Protein AF-0000000079260319 (afdb_homodimer)

Structure (mmCIF, N/CA/C/O backbone):
data_AF-0000000079260319-model_v1
#
loop_
_entity.id
_entity.type
_entity.pdbx_description
1 polymer 'Integrase catalytic domain-containing protein'
#
loop_
_atom_site.group_PDB
_atom_site.id
_atom_site.type_symbol
_atom_site.label_atom_id
_atom_site.label_alt_id
_atom_site.label_comp_id
_atom_site.label_asym_id
_atom_site.label_entity_id
_atom_site.label_seq_id
_atom_site.pdbx_PDB_ins_code
_atom_site.Cartn_x
_atom_site.Cartn_y
_atom_site.Cartn_z
_atom_site.occupancy
_atom_site.B_iso_or_equiv
_atom_site.auth_seq_id
_atom_site.auth_comp_id
_atom_site.auth_asym_id
_atom_site.auth_atom_id
_atom_site.pdbx_PDB_model_num
ATOM 1 N N . MET A 1 1 ? 18.234 -11.945 -30.406 1 36 1 MET A N 1
ATOM 2 C CA . MET A 1 1 ? 17.203 -11.078 -29.828 1 36 1 MET A CA 1
ATOM 3 C C . MET A 1 1 ? 15.961 -11.055 -30.703 1 36 1 MET A C 1
ATOM 5 O O . MET A 1 1 ? 16.047 -10.852 -31.922 1 36 1 MET A O 1
ATOM 9 N N . VAL A 1 2 ? 15.18 -11.945 -30.625 1 40.44 2 VAL A N 1
ATOM 10 C CA . VAL A 1 2 ? 14 -11.836 -31.469 1 40.44 2 VAL A CA 1
ATOM 11 C C . VAL A 1 2 ? 13.039 -10.797 -30.906 1 40.44 2 VAL A C 1
ATOM 13 O O . VAL A 1 2 ? 12.359 -11.055 -29.906 1 40.44 2 VAL A O 1
ATOM 16 N N . GLY A 1 3 ? 12.977 -9.5 -31.438 1 51.06 3 GLY A N 1
ATOM 17 C CA . GLY A 1 3 ? 12.305 -8.273 -31.031 1 51.06 3 GLY A CA 1
ATOM 18 C C . GLY A 1 3 ? 12.805 -7.734 -29.703 1 51.06 3 GLY A C 1
ATOM 19 O O . GLY A 1 3 ? 14.016 -7.711 -29.453 1 51.06 3 GLY A O 1
ATOM 20 N N . THR A 1 4 ? 11.93 -7.027 -28.75 1 67.5 4 THR A N 1
ATOM 21 C CA . THR A 1 4 ? 12.242 -6.453 -27.453 1 67.5 4 THR A CA 1
ATOM 22 C C . THR A 1 4 ? 12.305 -7.539 -26.391 1 67.5 4 THR A C 1
ATOM 24 O O . THR A 1 4 ? 12.656 -7.266 -25.234 1 67.5 4 THR A O 1
ATOM 27 N N . ARG A 1 5 ? 12.188 -8.914 -26.984 1 73.56 5 ARG A N 1
ATOM 28 C CA . ARG A 1 5 ? 12.18 -10.07 -26.094 1 73.56 5 ARG A CA 1
ATOM 29 C C . ARG A 1 5 ? 13.5 -10.828 -26.156 1 73.56 5 ARG A C 1
ATOM 31 O O . ARG A 1 5 ? 14.18 -10.797 -27.188 1 73.56 5 ARG A O 1
ATOM 38 N N . LEU A 1 6 ? 13.875 -11.438 -25.031 1 78.19 6 LEU A N 1
ATOM 39 C CA . LEU A 1 6 ? 15.078 -12.258 -24.953 1 78.19 6 LEU A CA 1
ATOM 40 C C . LEU A 1 6 ? 14.812 -13.664 -25.484 1 78.19 6 LEU A C 1
ATOM 42 O O . LEU A 1 6 ? 13.852 -14.32 -25.078 1 78.19 6 LEU A O 1
ATOM 46 N N . TYR A 1 7 ? 15.578 -14.047 -26.453 1 81.62 7 TYR A N 1
ATOM 47 C CA . TYR A 1 7 ? 15.477 -15.406 -26.984 1 81.62 7 TYR A CA 1
ATOM 48 C C . TYR A 1 7 ? 16.141 -16.406 -26.031 1 81.62 7 TYR A C 1
ATOM 50 O O . TYR A 1 7 ? 17.312 -16.25 -25.672 1 81.62 7 TYR A O 1
ATOM 58 N N . VAL A 1 8 ? 15.367 -17.375 -25.609 1 85.56 8 VAL A N 1
ATOM 59 C CA . VAL A 1 8 ? 15.875 -18.453 -24.75 1 85.56 8 VAL A CA 1
ATOM 60 C C . VAL A 1 8 ? 16.328 -19.625 -25.609 1 85.56 8 VAL A C 1
ATOM 62 O O . VAL A 1 8 ? 15.531 -20.203 -26.359 1 85.56 8 VAL A O 1
ATOM 65 N N . PRO A 1 9 ? 17.625 -19.859 -25.562 1 85.38 9 PRO A N 1
ATOM 66 C CA . PRO A 1 9 ? 18.125 -20.984 -26.359 1 85.38 9 PRO A CA 1
ATOM 67 C C . PRO A 1 9 ? 17.438 -22.297 -26.016 1 85.38 9 PRO A C 1
ATOM 69 O O . PRO A 1 9 ? 16.797 -22.406 -24.969 1 85.38 9 PRO A O 1
ATOM 72 N N . ASN A 1 10 ? 17.516 -23.156 -27.016 1 86.5 10 ASN A N 1
ATOM 73 C CA . ASN A 1 10 ? 16.906 -24.469 -26.812 1 86.5 10 ASN A CA 1
ATOM 74 C C . ASN A 1 10 ? 17.688 -25.297 -25.781 1 86.5 10 ASN A C 1
ATOM 76 O O . ASN A 1 10 ? 18.266 -26.328 -26.125 1 86.5 10 ASN A O 1
ATOM 80 N N . ASP A 1 11 ? 17.75 -24.766 -24.609 1 90.69 11 ASP A N 1
ATOM 81 C CA . ASP A 1 11 ? 18.359 -25.391 -23.438 1 90.69 11 ASP A CA 1
ATOM 82 C C . ASP A 1 11 ? 17.297 -25.75 -22.406 1 90.69 11 ASP A C 1
ATOM 84 O O . ASP A 1 11 ? 16.703 -24.875 -21.781 1 90.69 11 ASP A O 1
ATOM 88 N N . GLU A 1 12 ? 17.203 -27.062 -22.25 1 91.62 12 GLU A N 1
ATOM 89 C CA . GLU A 1 12 ? 16.125 -27.562 -21.391 1 91.62 12 GLU A CA 1
ATOM 90 C C . GLU A 1 12 ? 16.312 -27.109 -19.953 1 91.62 12 GLU A C 1
ATOM 92 O O . GLU A 1 12 ? 15.328 -26.828 -19.25 1 91.62 12 GLU A O 1
ATOM 97 N N . ALA A 1 13 ? 17.484 -27.094 -19.562 1 92.12 13 ALA A N 1
ATOM 98 C CA . ALA A 1 13 ? 17.766 -26.672 -18.188 1 92.12 13 ALA A CA 1
ATOM 99 C C . ALA A 1 13 ? 17.391 -25.219 -17.969 1 92.12 13 ALA A C 1
ATOM 101 O O . ALA A 1 13 ? 16.812 -24.859 -16.953 1 92.12 13 ALA A O 1
ATOM 102 N N . LEU A 1 14 ? 17.688 -24.422 -18.891 1 90.56 14 LEU A N 1
ATOM 103 C CA . LEU A 1 14 ? 17.391 -23 -18.797 1 90.56 14 LEU A CA 1
ATOM 104 C C . LEU A 1 14 ? 15.883 -22.766 -18.828 1 90.56 14 LEU A C 1
ATOM 106 O O . LEU A 1 14 ? 15.352 -21.984 -18.031 1 90.56 14 LEU A O 1
ATOM 110 N N . LYS A 1 15 ? 15.266 -23.453 -19.734 1 92.31 15 LYS A N 1
ATOM 111 C CA . LYS A 1 15 ? 13.812 -23.328 -19.828 1 92.31 15 LYS A CA 1
ATOM 112 C C . LYS A 1 15 ? 13.141 -23.766 -18.531 1 92.31 15 LYS A C 1
ATOM 114 O O . LYS A 1 15 ? 12.219 -23.109 -18.047 1 92.31 15 LYS A O 1
ATOM 119 N N . ARG A 1 16 ? 13.641 -24.844 -18.016 1 91.69 16 ARG A N 1
ATOM 120 C CA . ARG A 1 16 ? 13.078 -25.359 -16.766 1 91.69 16 ARG A CA 1
ATOM 121 C C . ARG A 1 16 ? 13.258 -24.359 -15.625 1 91.69 16 ARG A C 1
ATOM 123 O O . ARG A 1 16 ? 12.359 -24.188 -14.797 1 91.69 16 ARG A O 1
ATOM 130 N N . GLU A 1 17 ? 14.312 -23.719 -15.617 1 90.31 17 GLU A N 1
ATOM 131 C CA . GLU A 1 17 ? 14.57 -22.703 -14.586 1 90.31 17 GLU A CA 1
ATOM 132 C C . GLU A 1 17 ? 13.586 -21.547 -14.703 1 90.31 17 GLU A C 1
ATOM 134 O O . GLU A 1 17 ? 13.062 -21.062 -13.695 1 90.31 17 GLU A O 1
ATOM 139 N N . ILE A 1 18 ? 13.367 -21.125 -15.875 1 89.38 18 ILE A N 1
ATOM 140 C CA . ILE A 1 18 ? 12.445 -20.016 -16.125 1 89.38 18 ILE A CA 1
ATOM 141 C C . ILE A 1 18 ? 11.039 -20.422 -15.703 1 89.38 18 ILE A C 1
ATOM 143 O O . ILE A 1 18 ? 10.344 -19.656 -15.031 1 89.38 18 ILE A O 1
ATOM 147 N N . LEU A 1 19 ? 10.695 -21.656 -16.094 1 93.19 19 LEU A N 1
ATOM 148 C CA . LEU A 1 19 ? 9.352 -22.141 -15.797 1 93.19 19 LEU A CA 1
ATOM 149 C C . LEU A 1 19 ? 9.156 -22.297 -14.289 1 93.19 19 LEU A C 1
ATOM 151 O O . LEU A 1 19 ? 8.102 -21.938 -13.758 1 93.19 19 LEU A O 1
ATOM 155 N N . GLU A 1 20 ? 10.117 -22.812 -13.633 1 90.75 20 GLU A N 1
ATOM 156 C CA . GLU A 1 20 ? 10.055 -23 -12.188 1 90.75 20 GLU A CA 1
ATOM 157 C C . GLU A 1 20 ? 9.953 -21.656 -11.461 1 90.75 20 GLU A C 1
ATOM 159 O O . GLU A 1 20 ? 9.156 -21.5 -10.531 1 90.75 20 GLU A O 1
ATOM 164 N N . GLU A 1 21 ? 10.648 -20.734 -11.93 1 86.69 21 GLU A N 1
ATOM 165 C CA . GLU A 1 21 ? 10.641 -19.406 -11.32 1 86.69 21 GLU A CA 1
ATOM 166 C C . GLU A 1 21 ? 9.297 -18.719 -11.523 1 86.69 21 GLU A C 1
ATOM 168 O O . GLU A 1 21 ? 8.773 -18.078 -10.609 1 86.69 21 GLU A O 1
ATOM 173 N N . ALA A 1 22 ? 8.805 -18.875 -12.641 1 89.44 22 ALA A N 1
ATOM 174 C CA . ALA A 1 22 ? 7.578 -18.172 -13.008 1 89.44 22 ALA A CA 1
ATOM 175 C C . ALA A 1 22 ? 6.355 -18.844 -12.383 1 89.44 22 ALA A C 1
ATOM 177 O O . ALA A 1 22 ? 5.309 -18.203 -12.227 1 89.44 22 ALA A O 1
ATOM 178 N N . HIS A 1 23 ? 6.48 -20.078 -11.977 1 91.25 23 HIS A N 1
ATOM 179 C CA . HIS A 1 23 ? 5.309 -20.828 -11.516 1 91.25 23 HIS A CA 1
ATOM 180 C C . HIS A 1 23 ? 5.324 -20.984 -10 1 91.25 23 HIS A C 1
ATOM 182 O O . HIS A 1 23 ? 4.312 -20.75 -9.336 1 91.25 23 HIS A O 1
ATOM 188 N N . GLY A 1 24 ? 6.441 -21.359 -9.523 1 86.94 24 GLY A N 1
ATOM 189 C CA . GLY A 1 24 ? 6.402 -21.844 -8.156 1 86.94 24 GLY A CA 1
ATOM 190 C C . GLY A 1 24 ? 7.449 -21.188 -7.266 1 86.94 24 GLY A C 1
ATOM 191 O O . GLY A 1 24 ? 7.691 -21.641 -6.145 1 86.94 24 GLY A O 1
ATOM 192 N N . SER A 1 25 ? 8.141 -20.172 -7.68 1 82.75 25 SER A N 1
ATOM 193 C CA . SER A 1 25 ? 9.109 -19.5 -6.832 1 82.75 25 SER A CA 1
ATOM 194 C C . SER A 1 25 ? 8.422 -18.641 -5.77 1 82.75 25 SER A C 1
ATOM 196 O O . SER A 1 25 ? 7.191 -18.578 -5.727 1 82.75 25 SER A O 1
ATOM 198 N N . ALA A 1 26 ? 9.211 -18.062 -4.914 1 75.94 26 ALA A N 1
ATOM 199 C CA . ALA A 1 26 ? 8.688 -17.188 -3.869 1 75.94 26 ALA A CA 1
ATOM 200 C C . ALA A 1 26 ? 7.996 -15.961 -4.473 1 75.94 26 ALA A C 1
ATOM 202 O O . ALA A 1 26 ? 7.191 -15.305 -3.807 1 75.94 26 ALA A O 1
ATOM 203 N N . PHE A 1 27 ? 8.258 -15.766 -5.762 1 78.19 27 PHE A N 1
ATOM 204 C CA . PHE A 1 27 ? 7.691 -14.609 -6.445 1 78.19 27 PHE A CA 1
ATOM 205 C C . PHE A 1 27 ? 6.605 -15.031 -7.43 1 78.19 27 PHE A C 1
ATOM 207 O O . PHE A 1 27 ? 6.316 -14.312 -8.391 1 78.19 27 PHE A O 1
ATOM 214 N N . ALA A 1 28 ? 6.141 -16.125 -7.246 1 85.12 28 ALA A N 1
ATOM 215 C CA . ALA A 1 28 ? 5.082 -16.609 -8.125 1 85.12 28 ALA A CA 1
ATOM 216 C C . ALA A 1 28 ? 3.938 -17.219 -7.32 1 85.12 28 ALA A C 1
ATOM 218 O O . ALA A 1 28 ? 4.129 -17.641 -6.172 1 85.12 28 ALA A O 1
ATOM 219 N N . MET A 1 29 ? 2.799 -17.25 -7.938 1 88.75 29 MET A N 1
ATOM 220 C CA . MET A 1 29 ? 1.603 -17.719 -7.246 1 88.75 29 MET A CA 1
ATOM 221 C C . MET A 1 29 ? 0.969 -18.891 -7.996 1 88.75 29 MET A C 1
ATOM 223 O O . MET A 1 29 ? -0.254 -18.969 -8.117 1 88.75 29 MET A O 1
ATOM 227 N N . HIS A 1 30 ? 1.889 -19.672 -8.586 1 91.25 30 HIS A N 1
ATOM 228 C CA . HIS A 1 30 ? 1.38 -20.812 -9.352 1 91.25 30 HIS A CA 1
ATOM 229 C C . HIS A 1 30 ? 0.347 -20.359 -10.375 1 91.25 30 HIS A C 1
ATOM 231 O O . HIS A 1 30 ? -0.757 -20.906 -10.43 1 91.25 30 HIS A O 1
ATOM 237 N N . PRO A 1 31 ? 0.745 -19.438 -11.172 1 92 31 PRO A N 1
ATOM 238 C CA . PRO A 1 31 ? -0.214 -18.969 -12.172 1 92 31 PRO A CA 1
ATOM 239 C C . PRO A 1 31 ? -0.615 -20.047 -13.172 1 92 31 PRO A C 1
ATOM 241 O O . PRO A 1 31 ? 0.151 -20.984 -13.414 1 92 31 PRO A O 1
ATOM 244 N N . GLY A 1 32 ? -1.858 -19.891 -13.711 1 90.31 32 GLY A N 1
ATOM 245 C CA . 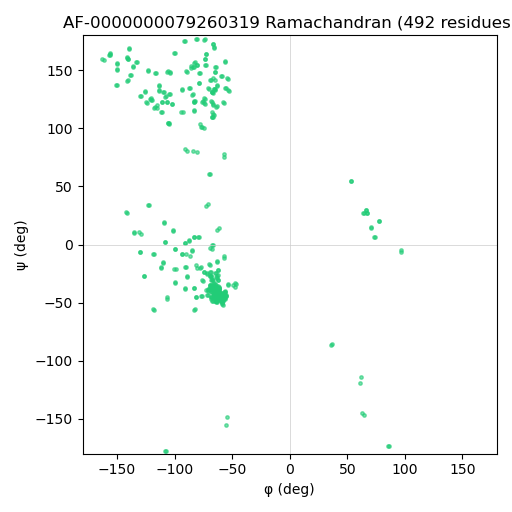GLY A 1 32 ? -2.271 -20.766 -14.797 1 90.31 32 GLY A CA 1
ATOM 246 C C . GLY A 1 32 ? -1.478 -20.547 -16.062 1 90.31 32 GLY A C 1
ATOM 247 O O . GLY A 1 32 ? -0.707 -19.594 -16.172 1 90.31 32 GLY A O 1
ATOM 248 N N . SER A 1 33 ? -1.736 -21.422 -17 1 93.56 33 SER A N 1
ATOM 249 C CA . SER A 1 33 ? -0.933 -21.438 -18.219 1 93.56 33 SER A CA 1
ATOM 250 C C . SER A 1 33 ? -1.087 -20.141 -19 1 93.56 33 SER A C 1
ATOM 252 O O . SER A 1 33 ? -0.099 -19.578 -19.484 1 93.56 33 SER A O 1
ATOM 254 N N . THR A 1 34 ? -2.291 -19.672 -19.141 1 91.38 34 THR A N 1
ATOM 255 C CA . THR A 1 34 ? -2.543 -18.453 -19.922 1 91.38 34 THR A CA 1
ATOM 256 C C . THR A 1 34 ? -1.876 -17.25 -19.266 1 91.38 34 THR A C 1
ATOM 258 O O . THR A 1 34 ? -1.175 -16.484 -19.938 1 91.38 34 THR A O 1
ATOM 261 N N . LYS A 1 35 ? -2.094 -17.109 -18 1 90.44 35 LYS A N 1
ATOM 262 C CA . LYS A 1 35 ? -1.494 -16 -17.266 1 90.44 35 LYS A CA 1
ATOM 263 C C . LYS A 1 35 ? 0.03 -16.062 -17.312 1 90.44 35 LYS A C 1
ATOM 265 O O . LYS A 1 35 ? 0.691 -15.047 -17.547 1 90.44 35 LYS A O 1
ATOM 270 N N . MET A 1 36 ? 0.526 -17.219 -17.078 1 92.62 36 MET A N 1
ATOM 271 C CA . MET A 1 36 ? 1.975 -17.406 -17.078 1 92.62 36 MET A CA 1
ATOM 272 C C . MET A 1 36 ? 2.562 -17.094 -18.453 1 92.62 36 MET A C 1
ATOM 274 O O . MET A 1 36 ? 3.59 -16.422 -18.547 1 92.62 36 MET A O 1
ATOM 278 N N . TYR A 1 37 ? 1.899 -17.5 -19.531 1 93.94 37 TYR A N 1
ATOM 279 C CA . TYR A 1 37 ? 2.373 -17.25 -20.891 1 93.94 37 TYR A CA 1
ATOM 280 C C . TYR A 1 37 ? 2.408 -15.75 -21.188 1 93.94 37 TYR A C 1
ATOM 282 O O . TYR A 1 37 ? 3.43 -15.219 -21.641 1 93.94 37 TYR A O 1
ATOM 290 N N . HIS A 1 38 ? 1.337 -15.094 -20.891 1 92.25 38 HIS A N 1
ATOM 291 C CA . HIS A 1 38 ? 1.24 -13.672 -21.219 1 92.25 38 HIS A CA 1
ATOM 292 C C . HIS A 1 38 ? 2.205 -12.852 -20.359 1 92.25 38 HIS A C 1
ATOM 294 O O . HIS A 1 38 ? 2.711 -11.82 -20.812 1 92.25 38 HIS A O 1
ATOM 300 N N . THR A 1 39 ? 2.512 -13.336 -19.219 1 87.88 39 THR A N 1
ATOM 301 C CA . THR A 1 39 ? 3.467 -12.641 -18.359 1 87.88 39 THR A CA 1
ATOM 302 C C . THR A 1 39 ? 4.895 -12.844 -18.859 1 87.88 39 THR A C 1
ATOM 304 O O . THR A 1 39 ? 5.656 -11.883 -18.984 1 87.88 39 THR A O 1
ATOM 307 N N . LEU A 1 40 ? 5.254 -14.047 -19.219 1 89.06 40 LEU A N 1
ATOM 308 C CA . LEU A 1 40 ? 6.617 -14.391 -19.609 1 89.06 40 LEU A CA 1
ATOM 309 C C . LEU A 1 40 ? 6.934 -13.891 -21 1 89.06 40 LEU A C 1
ATOM 311 O O . LEU A 1 40 ? 8.07 -13.516 -21.297 1 89.06 40 LEU A O 1
ATOM 315 N N . ARG A 1 41 ? 5.926 -13.859 -21.812 1 90.81 41 ARG A N 1
ATOM 316 C CA . ARG A 1 41 ? 6.164 -13.555 -23.219 1 90.81 41 ARG A CA 1
ATOM 317 C C . ARG A 1 41 ? 6.586 -12.102 -23.391 1 90.81 41 ARG A C 1
ATOM 319 O O . ARG A 1 41 ? 7.074 -11.719 -24.453 1 90.81 41 ARG A O 1
ATOM 326 N N . LYS A 1 42 ? 6.344 -11.32 -22.438 1 84.88 42 LYS A N 1
ATOM 327 C CA . LYS A 1 42 ? 6.758 -9.922 -22.5 1 84.88 42 LYS A CA 1
ATOM 328 C C . LYS A 1 42 ? 8.281 -9.797 -22.547 1 84.88 42 LYS A C 1
ATOM 330 O O . LYS A 1 42 ? 8.812 -8.828 -23.078 1 84.88 42 LYS A O 1
ATOM 335 N N . HIS A 1 43 ? 8.984 -10.844 -22.016 1 83.69 43 HIS A N 1
ATOM 336 C CA . HIS A 1 43 ? 10.438 -10.719 -21.891 1 83.69 43 HIS A CA 1
ATOM 337 C C . HIS A 1 43 ? 11.141 -11.898 -22.547 1 83.69 43 HIS A C 1
ATOM 339 O O . HIS A 1 43 ? 12.289 -11.773 -22.984 1 83.69 43 HIS A O 1
ATOM 345 N N . ASP A 1 44 ? 10.484 -13.031 -22.609 1 87.81 44 ASP A N 1
ATOM 346 C CA . ASP A 1 44 ? 11.117 -14.258 -23.094 1 87.81 44 ASP A CA 1
ATOM 347 C C . ASP A 1 44 ? 10.344 -14.844 -24.281 1 87.81 44 ASP A C 1
ATOM 349 O O . ASP A 1 44 ? 9.133 -14.633 -24.391 1 87.81 44 ASP A O 1
ATOM 353 N N . TRP A 1 45 ? 11.164 -15.469 -25.062 1 91.5 45 TRP A N 1
ATOM 354 C CA . TRP A 1 45 ? 10.523 -16.203 -26.156 1 91.5 45 TRP A CA 1
ATOM 355 C C . TRP A 1 45 ? 11.352 -17.422 -26.547 1 91.5 45 TRP A C 1
ATOM 357 O O . TRP A 1 45 ? 12.578 -17.359 -26.609 1 91.5 45 TRP A O 1
ATOM 367 N N . TRP A 1 46 ? 10.75 -18.516 -26.781 1 93.25 46 TRP A N 1
ATOM 368 C CA . TRP A 1 46 ? 11.352 -19.688 -27.406 1 93.25 46 TRP A CA 1
ATOM 369 C C . TRP A 1 46 ? 10.305 -20.484 -28.188 1 93.25 46 TRP A C 1
ATOM 371 O O . TRP A 1 46 ? 9.102 -20.328 -27.953 1 93.25 46 TRP A O 1
ATOM 381 N N . PRO A 1 47 ? 10.75 -21.234 -29.141 1 92.44 47 PRO A N 1
ATOM 382 C CA . PRO A 1 47 ? 9.781 -22 -29.922 1 92.44 47 PRO A CA 1
ATOM 383 C C . PRO A 1 47 ? 8.914 -22.906 -29.062 1 92.44 47 PRO A C 1
ATOM 385 O O . PRO A 1 47 ? 9.414 -23.547 -28.125 1 92.44 47 PRO A O 1
ATOM 388 N N . PHE A 1 48 ? 7.555 -22.922 -29.312 1 93.88 48 PHE A N 1
ATOM 389 C CA . PHE A 1 48 ? 6.566 -23.781 -28.656 1 93.88 48 PHE A CA 1
ATOM 390 C C . PHE A 1 48 ? 6.418 -23.406 -27.188 1 93.88 48 PHE A C 1
ATOM 392 O O . PHE A 1 48 ? 6.059 -24.25 -26.359 1 93.88 48 PHE A O 1
ATOM 399 N N . MET A 1 49 ? 6.699 -22.172 -26.906 1 95.25 49 MET A N 1
ATOM 400 C CA . MET A 1 49 ? 6.68 -21.688 -25.531 1 95.25 49 MET A CA 1
ATOM 401 C C . MET A 1 49 ? 5.309 -21.891 -24.891 1 95.25 49 MET A C 1
ATOM 403 O O . MET A 1 49 ? 5.211 -22.391 -23.766 1 95.25 49 MET A O 1
ATOM 407 N N . LYS A 1 50 ? 4.27 -21.5 -25.562 1 95.56 50 LYS A N 1
ATOM 408 C CA . LYS A 1 50 ? 2.914 -21.625 -25.047 1 95.56 50 LYS A CA 1
ATOM 409 C C . LYS A 1 50 ? 2.584 -23.062 -24.688 1 95.56 50 LYS A C 1
ATOM 411 O O . LYS A 1 50 ? 2.062 -23.344 -23.609 1 95.56 50 LYS A O 1
ATOM 416 N N . LYS A 1 51 ? 2.9 -23.938 -25.531 1 96.06 51 LYS A N 1
ATOM 417 C CA . LYS A 1 51 ? 2.643 -25.359 -25.328 1 96.06 51 LYS A CA 1
ATOM 418 C C . LYS A 1 51 ? 3.451 -25.906 -24.156 1 96.06 51 LYS A C 1
ATOM 420 O O . LYS A 1 51 ? 2.934 -26.672 -23.328 1 96.06 51 LYS A O 1
ATOM 425 N N . GLU A 1 52 ? 4.68 -25.531 -24.109 1 95.94 52 GLU A N 1
ATOM 426 C CA . GLU A 1 52 ? 5.559 -26.031 -23.047 1 95.94 52 GLU A CA 1
ATOM 427 C C . GLU A 1 52 ? 5.121 -25.5 -21.672 1 95.94 52 GLU A C 1
ATOM 429 O O . GLU A 1 52 ? 5.207 -26.219 -20.672 1 95.94 52 GLU A O 1
ATOM 434 N N . ILE A 1 53 ? 4.664 -24.266 -21.656 1 96.38 53 ILE A N 1
ATOM 435 C CA . ILE A 1 53 ? 4.152 -23.703 -20.422 1 96.38 53 ILE A CA 1
ATOM 436 C C . ILE A 1 53 ? 2.906 -24.469 -19.969 1 96.38 53 ILE A C 1
ATOM 438 O O . ILE A 1 53 ? 2.783 -24.828 -18.797 1 96.38 53 ILE A O 1
ATOM 442 N N . ALA A 1 54 ? 2 -24.719 -20.859 1 96.75 54 ALA A N 1
ATOM 443 C CA . ALA A 1 54 ? 0.775 -25.453 -20.547 1 96.75 54 ALA A CA 1
ATOM 444 C C . ALA A 1 54 ? 1.09 -26.844 -20 1 96.75 54 ALA A C 1
ATOM 446 O O . ALA A 1 54 ? 0.473 -27.281 -19.031 1 96.75 54 ALA A O 1
ATOM 447 N N . GLU A 1 55 ? 2.047 -27.5 -20.594 1 96.12 55 GLU A N 1
ATOM 448 C CA . GLU A 1 55 ? 2.451 -28.828 -20.156 1 96.12 55 GLU A CA 1
ATOM 449 C C . GLU A 1 55 ? 3.055 -28.781 -18.75 1 96.12 55 GLU A C 1
ATOM 451 O O . GLU A 1 55 ? 2.783 -29.641 -17.922 1 96.12 55 GLU A O 1
ATOM 456 N N . TYR A 1 56 ? 3.879 -27.812 -18.578 1 95.62 56 TYR 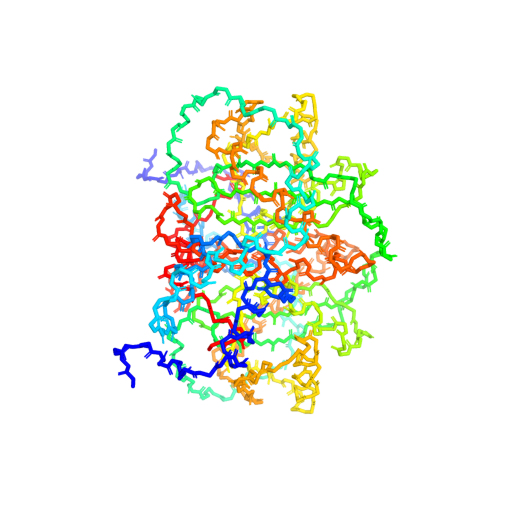A N 1
ATOM 457 C CA . TYR A 1 56 ? 4.523 -27.656 -17.281 1 95.62 56 TYR A CA 1
ATOM 458 C C . TYR A 1 56 ? 3.49 -27.453 -16.172 1 95.62 56 TYR A C 1
ATOM 460 O O . TYR A 1 56 ? 3.543 -28.109 -15.141 1 95.62 56 TYR A O 1
ATOM 468 N N . VAL A 1 57 ? 2.555 -26.547 -16.391 1 95.25 57 VAL A N 1
ATOM 469 C CA . VAL A 1 57 ? 1.546 -26.203 -15.398 1 95.25 57 VAL A CA 1
ATOM 470 C C . VAL A 1 57 ? 0.65 -27.406 -15.125 1 95.25 57 VAL A C 1
ATOM 472 O O . VAL A 1 57 ? 0.283 -27.672 -13.984 1 95.25 57 VAL A O 1
ATOM 475 N N . ARG A 1 58 ? 0.335 -28.125 -16.141 1 94.5 58 ARG A N 1
ATOM 476 C CA . ARG A 1 58 ? -0.522 -29.297 -16.016 1 94.5 58 ARG A CA 1
ATOM 477 C C . ARG A 1 58 ? 0.119 -30.359 -15.133 1 94.5 58 ARG A C 1
ATOM 479 O O . ARG A 1 58 ? -0.581 -31.109 -14.453 1 94.5 58 ARG A O 1
ATOM 486 N N . LYS A 1 59 ? 1.367 -30.359 -15.062 1 94.81 59 LYS A N 1
ATOM 487 C CA . LYS A 1 59 ? 2.098 -31.406 -14.352 1 94.81 59 LYS A CA 1
ATOM 488 C C . LYS A 1 59 ? 2.373 -31 -12.906 1 94.81 59 LYS A C 1
ATOM 490 O O . LYS A 1 59 ? 2.904 -31.797 -12.125 1 94.81 59 LYS A O 1
ATOM 495 N N . CYS A 1 60 ? 2.092 -29.812 -12.617 1 94.25 60 CYS A N 1
ATOM 496 C CA . CYS A 1 60 ? 2.371 -29.359 -11.258 1 94.25 60 CYS A CA 1
ATOM 497 C C . CYS A 1 60 ? 1.529 -30.125 -10.242 1 94.25 60 CYS A C 1
ATOM 499 O O . CYS A 1 60 ? 0.303 -30 -10.234 1 94.25 60 CYS A O 1
ATOM 501 N N . LEU A 1 61 ? 2.115 -30.844 -9.336 1 92.31 61 LEU A N 1
ATOM 502 C CA . LEU A 1 61 ? 1.436 -31.703 -8.367 1 92.31 61 LEU A CA 1
ATOM 503 C C . LEU A 1 61 ? 0.671 -30.859 -7.344 1 92.31 61 LEU A C 1
ATOM 505 O O . LEU A 1 61 ? -0.419 -31.25 -6.914 1 92.31 61 LEU A O 1
ATOM 509 N N . ILE A 1 62 ? 1.197 -29.797 -7.02 1 91.44 62 ILE A N 1
ATOM 510 C CA . ILE A 1 62 ? 0.572 -28.922 -6.027 1 91.44 62 ILE A CA 1
ATOM 511 C C . ILE A 1 62 ? -0.739 -28.359 -6.582 1 91.44 62 ILE A C 1
ATOM 513 O O . ILE A 1 62 ? -1.763 -28.375 -5.895 1 91.44 62 ILE A O 1
ATOM 517 N N . CYS A 1 63 ? -0.631 -27.875 -7.773 1 90.88 63 CYS A N 1
ATOM 518 C CA . CYS A 1 63 ? -1.834 -27.328 -8.391 1 90.88 63 CYS A CA 1
ATOM 519 C C . CYS A 1 63 ? -2.904 -28.406 -8.539 1 90.88 63 CYS A C 1
ATOM 521 O O . CYS A 1 63 ? -4.094 -28.125 -8.375 1 90.88 63 CYS A O 1
ATOM 523 N N . GLN A 1 64 ? -2.557 -29.578 -8.852 1 90.75 64 GLN A N 1
ATOM 524 C CA . GLN A 1 64 ? -3.49 -30.688 -8.984 1 90.75 64 GLN A CA 1
ATOM 525 C C . GLN A 1 64 ? -4.164 -31 -7.648 1 90.75 64 GLN A C 1
ATOM 527 O O . GLN A 1 64 ? -5.371 -31.25 -7.598 1 90.75 64 GLN A O 1
ATOM 532 N N . GLN A 1 65 ? -3.402 -30.969 -6.688 1 88.88 65 GLN A N 1
ATOM 533 C CA . GLN A 1 65 ? -3.928 -31.234 -5.355 1 88.88 65 GLN A CA 1
ATOM 534 C C . GLN A 1 65 ? -4.973 -30.203 -4.949 1 88.88 65 GLN A C 1
ATOM 536 O O . GLN A 1 65 ? -6.031 -30.547 -4.43 1 88.88 65 GLN A O 1
ATOM 541 N N . VAL A 1 66 ? -4.641 -28.984 -5.156 1 88.69 66 VAL A N 1
ATOM 542 C CA . VAL A 1 66 ? -5.547 -27.906 -4.777 1 88.69 66 VAL A CA 1
ATOM 543 C C . VAL A 1 66 ? -6.852 -28.031 -5.562 1 88.69 66 VAL A C 1
ATOM 545 O O . VAL A 1 66 ? -7.938 -27.859 -5.004 1 88.69 66 VAL A O 1
ATOM 548 N N . LYS A 1 67 ? -6.773 -28.312 -6.848 1 82.31 67 LYS A N 1
ATOM 549 C CA . LYS A 1 67 ? -7.949 -28.438 -7.703 1 82.31 67 LYS A CA 1
ATOM 550 C C . LYS A 1 67 ? -8.82 -29.625 -7.27 1 82.31 67 LYS A C 1
ATOM 552 O O . LYS A 1 67 ? -10.055 -29.531 -7.32 1 82.31 67 LYS A O 1
ATOM 557 N N . ALA A 1 68 ? -8.242 -30.594 -6.887 1 77.94 68 ALA A N 1
ATOM 558 C CA . ALA A 1 68 ? -8.961 -31.797 -6.461 1 77.94 68 ALA A CA 1
ATOM 559 C C . ALA A 1 68 ? -9.766 -31.531 -5.191 1 77.94 68 ALA A C 1
ATOM 561 O O . ALA A 1 68 ? -10.859 -32.062 -5.016 1 77.94 68 ALA A O 1
ATOM 562 N N . GLU A 1 69 ? -9.281 -30.734 -4.391 1 74.62 69 GLU A N 1
ATOM 563 C CA . GLU A 1 69 ? -9.922 -30.469 -3.104 1 74.62 69 GLU A CA 1
ATOM 564 C C . GLU A 1 69 ? -11.07 -29.469 -3.25 1 74.62 69 GLU A C 1
ATOM 566 O O . GLU A 1 69 ? -11.93 -29.375 -2.377 1 74.62 69 GLU A O 1
ATOM 571 N N . ARG A 1 70 ? -11.102 -28.75 -4.32 1 70.06 70 ARG A N 1
ATOM 572 C CA . ARG A 1 70 ? -12.117 -27.719 -4.508 1 70.06 70 ARG A CA 1
ATOM 573 C C . ARG A 1 70 ? -13.453 -28.328 -4.906 1 70.06 70 ARG A C 1
ATOM 575 O O . ARG A 1 70 ? -13.531 -29.094 -5.863 1 70.06 70 ARG A O 1
ATOM 582 N N . GLN A 1 71 ? -14.43 -28.422 -3.996 1 57.44 71 GLN A N 1
ATOM 583 C CA . GLN A 1 71 ? -15.773 -28.969 -4.211 1 57.44 71 GLN A CA 1
ATOM 584 C C . GLN A 1 71 ? -16.734 -27.875 -4.652 1 57.44 71 GLN A C 1
ATOM 586 O O . GLN A 1 71 ? -17.922 -28.141 -4.883 1 57.44 71 GLN A O 1
ATOM 591 N N . LYS A 1 72 ? -16.516 -26.594 -4.688 1 56.59 72 LYS A N 1
ATOM 592 C CA . LYS A 1 72 ? -17.672 -25.703 -4.68 1 56.59 72 LYS A CA 1
ATOM 593 C C . LYS A 1 72 ? -18.094 -25.328 -6.098 1 56.59 72 LYS A C 1
ATOM 595 O O . LYS A 1 72 ? -17.25 -24.969 -6.918 1 56.59 72 LYS A O 1
ATOM 600 N N . PRO A 1 73 ? -19.469 -25.438 -6.344 1 51.12 73 PRO A N 1
ATOM 601 C CA . PRO A 1 73 ? -20.078 -25.047 -7.617 1 51.12 73 PRO A CA 1
ATOM 602 C C . PRO A 1 73 ? -20.094 -23.531 -7.82 1 51.12 73 PRO A C 1
ATOM 604 O O . PRO A 1 73 ? -20.156 -22.766 -6.848 1 51.12 73 PRO A O 1
ATOM 607 N N . SER A 1 74 ? -19.734 -23.047 -8.961 1 50.91 74 SER A N 1
ATOM 608 C CA . SER A 1 74 ? -19.766 -21.641 -9.367 1 50.91 74 SER A CA 1
ATOM 609 C C . SER A 1 74 ? -21.203 -21.125 -9.453 1 50.91 74 SER A C 1
ATOM 611 O O . SER A 1 74 ? -22.094 -21.812 -9.953 1 50.91 74 SER A O 1
ATOM 613 N N . GLY A 1 75 ? -21.609 -20.266 -8.602 1 49.09 75 GLY A N 1
ATOM 614 C CA . GLY A 1 75 ? -22.953 -19.703 -8.711 1 49.09 75 GLY A CA 1
ATOM 615 C C . GLY A 1 75 ? -23.141 -18.844 -9.953 1 49.09 75 GLY A C 1
ATOM 616 O O . GLY A 1 75 ? -22.203 -18.672 -10.734 1 49.09 75 GLY A O 1
ATOM 617 N N . ARG A 1 76 ? -24.578 -18.453 -10.219 1 48.25 76 ARG A N 1
ATOM 618 C CA . ARG A 1 76 ? -25.078 -17.703 -11.367 1 48.25 76 ARG A CA 1
ATOM 619 C C . ARG A 1 76 ? -24.531 -16.281 -11.375 1 48.25 76 ARG A C 1
ATOM 621 O O . ARG A 1 76 ? -24.469 -15.633 -10.336 1 48.25 76 ARG A O 1
ATOM 628 N N . LEU A 1 77 ? -24.172 -15.68 -12.594 1 51.16 77 LEU A N 1
ATOM 629 C CA . LEU A 1 77 ? -23.391 -14.508 -12.953 1 51.16 77 LEU A CA 1
ATOM 630 C C . LEU A 1 77 ? -24.266 -13.266 -13.023 1 51.16 77 LEU A C 1
ATOM 632 O O . LEU A 1 77 ? -25.25 -13.234 -13.781 1 51.16 77 LEU A O 1
ATOM 636 N N . GLN A 1 78 ? -24.594 -12.633 -11.961 1 50.53 78 GLN A N 1
ATOM 637 C CA . GLN A 1 78 ? -25.219 -11.352 -12.281 1 50.53 78 GLN A CA 1
ATOM 638 C C . GLN A 1 78 ? -24.172 -10.281 -12.539 1 50.53 78 GLN A C 1
ATOM 640 O O . GLN A 1 78 ? -23.219 -10.141 -11.766 1 50.53 78 GLN A O 1
ATOM 645 N N . PRO A 1 79 ? -24.234 -9.68 -13.75 1 54.25 79 PRO A N 1
ATOM 646 C CA . PRO A 1 79 ? -23.25 -8.656 -14.109 1 54.25 79 PRO A CA 1
ATOM 647 C C . PRO A 1 79 ? -23.375 -7.387 -13.266 1 54.25 79 PRO A C 1
ATOM 649 O O . PRO A 1 79 ? -24.5 -6.926 -13.008 1 54.25 79 PRO A O 1
ATOM 652 N N . LEU A 1 80 ? -22.531 -7.039 -12.461 1 60.53 80 LEU A N 1
ATOM 653 C CA . LEU A 1 80 ? -22.5 -5.738 -11.789 1 60.53 80 LEU A CA 1
ATOM 654 C C . LEU A 1 80 ? -21.953 -4.664 -12.719 1 60.53 80 LEU A C 1
ATOM 656 O O . LEU A 1 80 ? -21.203 -4.965 -13.648 1 60.53 80 LEU A O 1
ATOM 660 N N . PRO A 1 81 ? -22.5 -3.428 -12.5 1 60.78 81 PRO A N 1
ATOM 661 C CA . PRO A 1 81 ? -21.953 -2.342 -13.32 1 60.78 81 PRO A CA 1
ATOM 662 C C . PRO A 1 81 ? -20.438 -2.227 -13.203 1 60.78 81 PRO A C 1
ATOM 664 O O . PRO A 1 81 ? -19.859 -2.598 -12.18 1 60.78 81 PRO A O 1
ATOM 667 N N . ILE A 1 82 ? -19.812 -1.908 -14.266 1 65 82 ILE A N 1
ATOM 668 C CA . ILE A 1 82 ? -18.359 -1.734 -14.359 1 65 82 ILE A CA 1
ATOM 669 C C . ILE A 1 82 ? -17.938 -0.518 -13.539 1 65 82 ILE A C 1
ATOM 671 O O . ILE A 1 82 ? -18.469 0.58 -13.727 1 65 82 ILE A O 1
ATOM 675 N N . PRO A 1 83 ? -17.109 -0.779 -12.617 1 70.19 83 PRO A N 1
ATOM 676 C CA . PRO A 1 83 ? -16.641 0.335 -11.789 1 70.19 83 PRO A CA 1
ATOM 677 C C . PRO A 1 83 ? -15.945 1.426 -12.609 1 70.19 83 PRO A C 1
ATOM 679 O O . PRO A 1 83 ? -15.328 1.135 -13.641 1 70.19 83 PRO A O 1
ATOM 682 N N . GLU A 1 84 ? -16.172 2.607 -12.148 1 74.5 84 GLU A N 1
ATOM 683 C CA . GLU A 1 84 ? -15.695 3.768 -12.891 1 74.5 84 GLU A CA 1
ATOM 684 C C . GLU A 1 84 ? -14.281 4.145 -12.469 1 74.5 84 GLU A C 1
ATOM 686 O O . GLU A 1 84 ? -13.5 4.668 -13.273 1 74.5 84 GLU A O 1
ATOM 691 N N . TRP A 1 85 ? -13.969 3.826 -11.258 1 84.12 85 TRP A N 1
ATOM 692 C CA . TRP A 1 85 ? -12.664 4.293 -10.797 1 84.12 85 TRP A CA 1
ATOM 693 C C . TRP A 1 85 ? -11.977 3.229 -9.953 1 84.12 85 TRP A C 1
ATOM 695 O O . TRP A 1 85 ? -12.617 2.285 -9.484 1 84.12 85 TRP A O 1
ATOM 705 N N . LYS A 1 86 ? -10.68 3.406 -9.875 1 89.31 86 LYS A N 1
ATOM 706 C CA . LYS A 1 86 ? -9.852 2.426 -9.188 1 89.31 86 LYS A CA 1
ATOM 707 C C . LYS A 1 86 ? -10.133 2.422 -7.688 1 89.31 86 LYS A C 1
ATOM 709 O O . LYS A 1 86 ? -10.25 3.482 -7.07 1 89.31 86 LYS A O 1
ATOM 714 N N . TRP A 1 87 ? -10.344 1.211 -7.172 1 90.06 87 TRP A N 1
ATOM 715 C CA . TRP A 1 87 ? -10.445 0.901 -5.75 1 90.06 87 TRP A CA 1
ATOM 716 C C . TRP A 1 87 ? -11.664 1.583 -5.129 1 90.06 87 TRP A C 1
ATOM 718 O O . TRP A 1 87 ? -11.664 1.9 -3.938 1 90.06 87 TRP A O 1
ATOM 728 N N . GLU A 1 88 ? -12.695 1.857 -5.879 1 87 88 GLU A N 1
ATOM 729 C CA . GLU A 1 88 ? -13.984 2.352 -5.395 1 87 88 GLU A CA 1
ATOM 730 C C . GLU A 1 88 ? -14.938 1.201 -5.094 1 87 88 GLU A C 1
ATOM 732 O O . GLU A 1 88 ? -15.781 1.305 -4.199 1 87 88 GLU A O 1
ATOM 737 N N . HIS A 1 89 ? -14.828 0.257 -5.926 1 87.25 89 HIS A N 1
ATOM 738 C CA . HIS A 1 89 ? -15.672 -0.921 -5.762 1 87.25 89 HIS A CA 1
ATOM 739 C C . HIS A 1 89 ? -14.828 -2.172 -5.52 1 87.25 89 HIS A C 1
ATOM 741 O O . HIS A 1 89 ? -14.062 -2.584 -6.395 1 87.25 89 HIS A O 1
ATOM 747 N N . LEU A 1 90 ? -15.062 -2.744 -4.305 1 89 90 LEU A N 1
ATOM 748 C CA . LEU A 1 90 ? -14.188 -3.83 -3.883 1 89 90 LEU A CA 1
ATOM 749 C C . LEU A 1 90 ? -14.969 -5.133 -3.732 1 89 90 LEU A C 1
ATOM 751 O O . LEU A 1 90 ? -16.172 -5.113 -3.461 1 89 90 LEU A O 1
ATOM 755 N N . THR A 1 91 ? -14.312 -6.18 -4.008 1 87.75 91 THR A N 1
ATOM 756 C CA . THR A 1 91 ? -14.75 -7.5 -3.57 1 87.75 91 THR A CA 1
ATOM 757 C C . THR A 1 91 ? -13.766 -8.086 -2.562 1 87.75 91 THR A C 1
ATOM 759 O O . THR A 1 91 ? -12.555 -7.887 -2.676 1 87.75 91 THR A O 1
ATOM 762 N N . MET A 1 92 ? -14.297 -8.672 -1.535 1 88.81 92 MET A N 1
ATOM 763 C CA . MET A 1 92 ? -13.391 -9.242 -0.546 1 88.81 92 MET A CA 1
ATOM 764 C C . MET A 1 92 ? -13.867 -10.625 -0.103 1 88.81 92 MET A C 1
ATOM 766 O O . MET A 1 92 ? -15.047 -10.938 -0.204 1 88.81 92 MET A O 1
ATOM 770 N N . ASP A 1 93 ? -12.922 -11.445 0.332 1 87.19 93 ASP A N 1
ATOM 771 C CA . ASP A 1 93 ? -13.172 -12.773 0.869 1 87.19 93 ASP A CA 1
ATOM 772 C C . ASP A 1 93 ? -12.031 -13.234 1.775 1 87.19 93 ASP A C 1
ATOM 774 O O . ASP A 1 93 ? -10.969 -12.609 1.8 1 87.19 93 ASP A O 1
ATOM 778 N N . PHE A 1 94 ? -12.383 -14.258 2.543 1 90 94 PHE A N 1
ATOM 779 C CA . PHE A 1 94 ? -11.383 -14.852 3.422 1 90 94 PHE A CA 1
ATOM 780 C C . PHE A 1 94 ? -11.055 -16.281 2.99 1 90 94 PHE A C 1
ATOM 782 O O . PHE A 1 94 ? -11.953 -17.047 2.652 1 90 94 PHE A O 1
ATOM 789 N N . VAL A 1 95 ? -9.812 -16.562 2.918 1 90.06 95 VAL A N 1
ATOM 790 C CA . VAL A 1 95 ? -9.336 -17.938 2.711 1 90.06 95 VAL A CA 1
ATOM 791 C C . VAL A 1 95 ? -8.781 -18.484 4.02 1 90.06 95 VAL A C 1
ATOM 793 O O . VAL A 1 95 ? -7.656 -18.156 4.414 1 90.06 95 VAL A O 1
ATOM 796 N N . PHE A 1 96 ? -9.57 -19.359 4.668 1 90.5 96 PHE A N 1
ATOM 797 C CA . PHE A 1 96 ? -9.141 -19.922 5.945 1 90.5 96 PHE A CA 1
ATOM 798 C C . PHE A 1 96 ? -8.742 -21.391 5.789 1 90.5 96 PHE A C 1
ATOM 800 O O . PHE A 1 96 ? -8.641 -21.891 4.672 1 90.5 96 PHE A O 1
ATOM 807 N N . LYS A 1 97 ? -8.383 -21.969 6.93 1 89 97 LYS A N 1
ATOM 808 C CA . LYS A 1 97 ? -7.969 -23.375 7.02 1 89 97 LYS A CA 1
ATOM 809 C C . LYS A 1 97 ? -6.652 -23.609 6.285 1 89 97 LYS A C 1
ATOM 811 O O . LYS A 1 97 ? -6.48 -24.625 5.617 1 89 97 LYS A O 1
ATOM 816 N N . LEU A 1 98 ? -5.863 -22.641 6.242 1 91.56 98 LEU A N 1
ATOM 817 C CA . LEU A 1 98 ? -4.484 -22.797 5.793 1 91.56 98 LEU A CA 1
ATOM 818 C C . LEU A 1 98 ? -3.59 -23.266 6.93 1 91.56 98 LEU A C 1
ATOM 820 O O . LEU A 1 98 ? -3.928 -23.109 8.102 1 91.56 98 LEU A O 1
ATOM 824 N N . PRO A 1 99 ? -2.516 -23.953 6.547 1 91.44 99 PRO A N 1
ATOM 825 C CA . PRO A 1 99 ? -1.614 -24.359 7.625 1 91.44 99 PRO A CA 1
ATOM 826 C C . PRO A 1 99 ? -1.178 -23.203 8.508 1 91.44 99 PRO A C 1
ATOM 828 O O . PRO A 1 99 ? -0.804 -22.141 7.992 1 91.44 99 PRO A O 1
ATOM 831 N N . ARG A 1 100 ? -1.276 -23.422 9.773 1 93 100 ARG A N 1
ATOM 832 C CA . ARG A 1 100 ? -0.911 -22.359 10.711 1 93 100 ARG A CA 1
ATOM 833 C C . ARG A 1 100 ? 0.581 -22.047 10.625 1 93 100 ARG A C 1
ATOM 835 O O . ARG A 1 100 ? 1.409 -22.953 10.602 1 93 100 ARG A O 1
ATOM 842 N N . THR A 1 101 ? 0.866 -20.75 10.57 1 94.56 101 THR A N 1
ATOM 843 C CA . THR A 1 101 ? 2.256 -20.328 10.445 1 94.56 101 THR A CA 1
ATOM 844 C C . THR A 1 101 ? 2.883 -20.109 11.82 1 94.56 101 THR A C 1
ATOM 846 O O . THR A 1 101 ? 2.203 -20.219 12.844 1 94.56 101 THR A O 1
ATOM 849 N N . GLN A 1 102 ? 4.199 -19.812 11.812 1 91.62 102 GLN A N 1
ATOM 850 C CA . GLN A 1 102 ? 4.918 -19.516 13.047 1 91.62 102 GLN A CA 1
ATOM 851 C C . GLN A 1 102 ? 4.355 -18.266 13.711 1 91.62 102 GLN A C 1
ATOM 853 O O . GLN A 1 102 ? 4.355 -18.156 14.945 1 91.62 102 GLN A O 1
ATOM 858 N N . ASN A 1 103 ? 3.848 -17.359 12.945 1 92 103 ASN A N 1
ATOM 859 C CA . ASN A 1 103 ? 3.244 -16.125 13.453 1 92 103 ASN A CA 1
ATOM 860 C C . ASN A 1 103 ? 1.763 -16.328 13.766 1 92 103 ASN A C 1
ATOM 862 O O . ASN A 1 103 ? 1.044 -15.352 14.008 1 92 103 ASN A O 1
ATOM 866 N N . LYS A 1 104 ? 1.292 -17.516 13.617 1 94.69 104 LYS A N 1
ATOM 867 C CA . LYS A 1 104 ? -0.037 -17.969 14.023 1 94.69 104 LYS A CA 1
ATOM 868 C C . LYS A 1 104 ? -1.102 -17.5 13.039 1 94.69 104 LYS A C 1
ATOM 870 O O . LYS A 1 104 ? -2.27 -17.344 13.398 1 94.69 104 LYS A O 1
ATOM 875 N N . HIS A 1 105 ? -0.693 -17.172 11.891 1 95.62 105 HIS A N 1
ATOM 876 C CA . HIS A 1 105 ? -1.672 -16.891 10.852 1 95.62 105 HIS A CA 1
ATOM 877 C C . HIS A 1 105 ? -2.229 -18.188 10.266 1 95.62 105 HIS A C 1
ATOM 879 O O . HIS A 1 105 ? -1.487 -19.156 10.062 1 95.62 105 HIS A O 1
ATOM 885 N N . ASP A 1 106 ? -3.521 -18.203 10.031 1 95 106 ASP A N 1
ATOM 886 C CA . ASP A 1 106 ? -4.141 -19.406 9.461 1 95 106 ASP A CA 1
ATOM 887 C C . ASP A 1 106 ? -5.102 -19.031 8.336 1 95 106 ASP A C 1
ATOM 889 O O . ASP A 1 106 ? -5.922 -19.859 7.918 1 95 106 ASP A O 1
ATOM 893 N N . GLY A 1 107 ? -5.07 -17.797 7.914 1 94.5 107 GLY A N 1
ATOM 894 C CA . GLY A 1 107 ? -5.922 -17.359 6.82 1 94.5 107 GLY A CA 1
ATOM 895 C C . GLY A 1 107 ? -5.387 -16.141 6.105 1 94.5 107 GLY A C 1
ATOM 896 O O . GLY A 1 107 ? -4.426 -15.508 6.566 1 94.5 107 GLY A O 1
ATOM 897 N N . VAL A 1 108 ? -5.953 -15.898 4.898 1 95.19 108 VAL A N 1
ATOM 898 C CA . VAL A 1 108 ? -5.633 -14.727 4.09 1 95.19 108 VAL A CA 1
ATOM 899 C C . VAL A 1 108 ? -6.914 -13.961 3.756 1 95.19 108 VAL A C 1
ATOM 901 O O . VAL A 1 108 ? -7.906 -14.562 3.334 1 95.19 108 VAL A O 1
ATOM 904 N N . TRP A 1 109 ? -6.973 -12.703 4.125 1 94.75 109 TRP A N 1
ATOM 905 C CA . TRP A 1 109 ? -8.023 -11.781 3.693 1 94.75 109 TRP A CA 1
ATOM 906 C C . TRP A 1 109 ? -7.711 -11.195 2.322 1 94.75 109 TRP A C 1
ATOM 908 O O . TRP A 1 109 ? -6.73 -10.461 2.164 1 94.75 109 TRP A O 1
ATOM 918 N N . VAL A 1 110 ? -8.555 -11.531 1.363 1 94.19 110 VAL A N 1
ATOM 919 C CA . VAL A 1 110 ? -8.336 -11.117 -0.018 1 94.19 110 VAL A CA 1
ATOM 920 C C . VAL A 1 110 ? -9.258 -9.945 -0.354 1 94.19 110 VAL A C 1
ATOM 922 O O . VAL A 1 110 ? -10.477 -10.055 -0.238 1 94.19 110 VAL A O 1
ATOM 925 N N . ILE A 1 111 ? -8.664 -8.828 -0.737 1 93.56 111 ILE A N 1
ATOM 926 C CA . ILE A 1 111 ? -9.406 -7.637 -1.154 1 93.56 111 ILE A CA 1
ATOM 927 C C . ILE A 1 111 ? -9.031 -7.277 -2.59 1 93.56 111 ILE A C 1
ATOM 929 O O . ILE A 1 111 ? -7.852 -7.07 -2.896 1 93.56 111 ILE A O 1
ATOM 933 N N . VAL A 1 112 ? -10.039 -7.184 -3.461 1 93.31 112 VAL A N 1
ATOM 934 C CA . VAL A 1 112 ? -9.773 -6.992 -4.883 1 93.31 112 VAL A CA 1
ATOM 935 C C . VAL A 1 112 ? -10.516 -5.762 -5.391 1 93.31 112 VAL A C 1
ATOM 937 O O . VAL A 1 112 ? -11.695 -5.566 -5.082 1 93.31 112 VAL A O 1
ATOM 940 N N . ASP A 1 113 ? -9.766 -4.938 -6.098 1 92.62 113 ASP A N 1
ATOM 941 C CA . ASP A 1 113 ? -10.398 -3.861 -6.848 1 92.62 113 ASP A CA 1
ATOM 942 C C . ASP A 1 113 ? -11.109 -4.402 -8.086 1 92.62 113 ASP A C 1
ATOM 944 O O . ASP A 1 113 ? -10.477 -5.008 -8.961 1 92.62 113 ASP A O 1
ATOM 948 N N . ARG A 1 114 ? -12.305 -4.141 -8.25 1 88.12 114 ARG A N 1
ATOM 949 C CA . ARG A 1 114 ? -13.086 -4.73 -9.328 1 88.12 114 ARG A CA 1
ATOM 950 C C . ARG A 1 114 ? -12.688 -4.148 -10.68 1 88.12 114 ARG A C 1
ATOM 952 O O . ARG A 1 114 ? -12.859 -4.793 -11.719 1 88.12 114 ARG A O 1
ATOM 959 N N . LEU A 1 115 ? -12.18 -3.008 -10.656 1 88.19 115 LEU A N 1
ATOM 960 C CA . LEU A 1 115 ? -11.828 -2.357 -11.914 1 88.19 115 LEU A CA 1
ATOM 961 C C . LEU A 1 115 ? -10.469 -2.828 -12.406 1 88.19 115 LEU A C 1
ATOM 963 O O . LEU A 1 115 ? -10.352 -3.355 -13.516 1 88.19 115 LEU A O 1
ATOM 967 N N . THR A 1 116 ? -9.445 -2.689 -11.594 1 90.94 116 THR A N 1
ATOM 968 C CA . THR A 1 116 ? -8.07 -2.943 -12.016 1 90.94 116 THR A CA 1
ATOM 969 C C . THR A 1 116 ? -7.688 -4.398 -11.766 1 90.94 116 THR A C 1
ATOM 971 O O . THR A 1 116 ? -6.664 -4.871 -12.258 1 90.94 116 THR A O 1
ATOM 974 N N . LYS A 1 117 ? -8.406 -5.055 -10.914 1 90.31 117 LYS A N 1
ATOM 975 C CA . LYS A 1 117 ? -8.156 -6.438 -10.508 1 90.31 117 LYS A CA 1
ATOM 976 C C . LYS A 1 117 ? -6.945 -6.527 -9.586 1 90.31 117 LYS A C 1
ATOM 978 O O . LYS A 1 117 ? -6.492 -7.629 -9.258 1 90.31 117 LYS A O 1
ATOM 983 N N . SER A 1 118 ? -6.426 -5.355 -9.219 1 93.62 118 SER A N 1
ATOM 984 C CA . SER A 1 118 ? -5.383 -5.395 -8.203 1 93.62 118 SER A CA 1
ATOM 985 C C . SER A 1 118 ? -5.926 -5.898 -6.867 1 93.62 118 SER A C 1
ATOM 987 O O . SER A 1 118 ? -7.102 -5.688 -6.551 1 93.62 118 SER A O 1
ATOM 989 N N . ALA A 1 119 ? -5.039 -6.562 -6.145 1 95.06 119 ALA A N 1
ATOM 990 C CA . ALA A 1 119 ? -5.516 -7.223 -4.934 1 95.06 119 ALA A CA 1
ATOM 991 C C . ALA A 1 119 ? -4.523 -7.043 -3.787 1 95.06 119 ALA A C 1
ATOM 993 O O . ALA A 1 119 ? -3.328 -6.848 -4.016 1 95.06 119 ALA A O 1
ATOM 994 N N . HIS A 1 120 ? -5.023 -6.941 -2.621 1 96.94 120 HIS A N 1
ATOM 995 C CA . HIS A 1 120 ? -4.242 -7.074 -1.396 1 96.94 120 HIS A CA 1
ATOM 996 C C . HIS A 1 120 ? -4.488 -8.422 -0.731 1 96.94 120 HIS A C 1
ATOM 998 O O . HIS A 1 120 ? -5.633 -8.859 -0.606 1 96.94 120 HIS A O 1
ATOM 1004 N N . PHE A 1 121 ? -3.395 -9.117 -0.407 1 96 121 PHE A N 1
ATOM 1005 C CA . PHE A 1 121 ? -3.422 -10.359 0.36 1 96 121 PHE A CA 1
ATOM 1006 C C . PHE A 1 121 ? -2.955 -10.117 1.79 1 96 121 PHE A C 1
ATOM 1008 O O . PHE A 1 121 ? -1.755 -10.008 2.047 1 96 121 PHE A O 1
ATOM 1015 N N . LEU A 1 122 ? -3.906 -10.102 2.686 1 96.19 122 LEU A N 1
ATOM 1016 C CA . LEU A 1 122 ? -3.6 -9.742 4.066 1 96.19 122 LEU A CA 1
ATOM 1017 C C . LEU A 1 122 ? -3.625 -10.969 4.965 1 96.19 122 LEU A C 1
ATOM 1019 O O . LEU A 1 122 ? -4.617 -11.703 4.996 1 96.19 122 LEU A O 1
ATOM 1023 N N . GLN A 1 123 ? -2.479 -11.219 5.648 1 95.25 123 GLN A N 1
ATOM 1024 C CA . GLN A 1 123 ? -2.432 -12.328 6.586 1 95.25 123 GLN A CA 1
ATOM 1025 C C . GLN A 1 123 ? -3.34 -12.078 7.785 1 95.25 123 GLN A C 1
ATOM 1027 O O . GLN A 1 123 ? -3.283 -11.016 8.406 1 95.25 123 GLN A O 1
ATOM 1032 N N . VAL A 1 124 ? -4.168 -13.078 8.102 1 95.75 124 VAL A N 1
ATOM 1033 C CA . VAL A 1 124 ? -5.094 -12.906 9.219 1 95.75 124 VAL A CA 1
ATOM 1034 C C . VAL A 1 124 ? -5.199 -14.211 10.008 1 95.75 124 VAL A C 1
ATOM 1036 O O . VAL A 1 124 ? -4.688 -15.25 9.578 1 95.75 124 VAL A O 1
ATOM 1039 N N . ARG A 1 125 ? -5.664 -14.062 11.188 1 96 125 ARG A N 1
ATOM 1040 C CA . ARG A 1 125 ? -6.066 -15.203 12 1 96 125 ARG A CA 1
ATOM 1041 C C . ARG A 1 125 ? -7.586 -15.336 12.047 1 96 125 ARG A C 1
ATOM 1043 O O . ARG A 1 125 ? -8.305 -14.336 12.062 1 96 125 ARG A O 1
ATOM 1050 N N . ALA A 1 126 ? -8.023 -16.578 12.148 1 92.75 126 ALA A N 1
ATOM 1051 C CA . ALA A 1 126 ? -9.461 -16.859 12.148 1 92.75 126 ALA A CA 1
ATOM 1052 C C . ALA A 1 126 ? -10.141 -16.203 13.352 1 92.75 126 ALA A C 1
ATOM 1054 O O . ALA A 1 126 ? -11.32 -15.859 13.289 1 92.75 126 ALA A O 1
ATOM 1055 N N . ASN A 1 127 ? -9.43 -15.906 14.375 1 92.94 127 ASN A N 1
ATOM 1056 C CA . ASN A 1 127 ? -10.039 -15.406 15.602 1 92.94 127 ASN A CA 1
ATOM 1057 C C . ASN A 1 127 ? -9.883 -13.891 15.727 1 92.94 127 ASN A C 1
ATOM 1059 O O . ASN A 1 127 ? -10.109 -13.32 16.797 1 92.94 127 ASN A O 1
ATOM 1063 N N . TYR A 1 128 ? -9.5 -13.25 14.695 1 93.19 128 TYR A N 1
ATOM 1064 C CA . TYR A 1 128 ? -9.422 -11.789 14.75 1 93.19 128 TYR A CA 1
ATOM 1065 C C . TYR A 1 128 ? -10.797 -11.188 14.992 1 93.19 128 TYR A C 1
ATOM 1067 O O . TYR A 1 128 ? -11.797 -11.648 14.438 1 93.19 128 TYR A O 1
ATOM 1075 N N . THR A 1 129 ? -10.844 -10.195 15.867 1 91.56 129 THR A N 1
ATOM 1076 C CA . THR A 1 129 ? -12.07 -9.445 16.109 1 91.56 129 THR A CA 1
ATOM 1077 C C . THR A 1 129 ? -12.383 -8.523 14.938 1 91.56 129 THR A C 1
ATOM 1079 O O . THR A 1 129 ? -11.508 -8.234 14.117 1 91.56 129 THR A O 1
ATOM 1082 N N . LEU A 1 130 ? -13.586 -8.062 14.906 1 88.38 130 LEU A N 1
ATOM 1083 C CA . LEU A 1 130 ? -13.992 -7.133 13.859 1 88.38 130 LEU A CA 1
ATOM 1084 C C . LEU A 1 130 ? -13.219 -5.82 13.977 1 88.38 130 LEU A C 1
ATOM 1086 O O . LEU A 1 130 ? -12.922 -5.184 12.961 1 88.38 130 LEU A O 1
ATOM 1090 N N . ASN A 1 131 ? -12.93 -5.434 15.164 1 88.25 131 ASN A N 1
ATOM 1091 C CA . ASN A 1 131 ? -12.133 -4.227 15.367 1 88.25 131 ASN A CA 1
ATOM 1092 C C . ASN A 1 131 ? -10.742 -4.367 14.766 1 88.25 131 ASN A C 1
ATOM 1094 O O . ASN A 1 131 ? -10.234 -3.432 14.148 1 88.25 131 ASN A O 1
ATOM 1098 N N . LYS A 1 132 ? -10.219 -5.504 14.969 1 92 132 LYS A N 1
ATOM 1099 C CA . LYS A 1 132 ? -8.891 -5.758 14.414 1 92 132 LYS A CA 1
ATOM 1100 C C . LYS A 1 132 ? -8.93 -5.773 12.891 1 92 132 LYS A C 1
ATOM 1102 O O . LYS A 1 132 ? -8.047 -5.211 12.234 1 92 132 LYS A O 1
ATOM 1107 N N . LEU A 1 133 ? -9.953 -6.383 12.383 1 91.75 133 LEU A N 1
ATOM 1108 C CA . LEU A 1 133 ? -10.109 -6.43 10.93 1 91.75 133 LEU A CA 1
ATOM 1109 C C . LEU A 1 133 ? -10.312 -5.031 10.359 1 91.75 133 LEU A C 1
ATOM 1111 O O . LEU A 1 133 ? -9.758 -4.699 9.312 1 91.75 133 LEU A O 1
ATOM 1115 N N . ALA A 1 134 ? -11.086 -4.223 11.023 1 89.44 134 ALA A N 1
ATOM 1116 C CA . ALA A 1 134 ? -11.297 -2.842 10.594 1 89.44 134 ALA A CA 1
ATOM 1117 C C . ALA A 1 134 ? -9.984 -2.066 10.555 1 89.44 134 ALA A C 1
ATOM 1119 O O . ALA A 1 134 ? -9.719 -1.325 9.609 1 89.44 134 ALA A O 1
ATOM 1120 N N . LYS A 1 135 ? -9.211 -2.244 11.547 1 90.88 135 LYS A N 1
ATOM 1121 C CA . LYS A 1 135 ? -7.914 -1.577 11.609 1 90.88 135 LYS A CA 1
ATOM 1122 C C . LYS A 1 135 ? -7.016 -2.02 10.453 1 90.88 135 LYS A C 1
ATOM 1124 O O . LYS A 1 135 ? -6.359 -1.19 9.82 1 90.88 135 LYS A O 1
ATOM 1129 N N . ILE A 1 136 ? -7.012 -3.301 10.219 1 93.62 136 ILE A N 1
ATOM 1130 C CA . ILE A 1 136 ? -6.211 -3.834 9.117 1 93.62 136 ILE A CA 1
ATOM 1131 C C . ILE A 1 136 ? -6.691 -3.24 7.797 1 93.62 136 ILE A C 1
ATOM 1133 O O . ILE A 1 136 ? -5.879 -2.871 6.941 1 93.62 136 ILE A O 1
ATOM 1137 N N . PHE A 1 137 ? -7.98 -3.115 7.684 1 92.38 137 PHE A N 1
ATOM 1138 C CA . PHE A 1 137 ? -8.562 -2.549 6.473 1 92.38 137 PHE A CA 1
ATOM 1139 C C . PHE A 1 137 ? -8.102 -1.106 6.277 1 92.38 137 PHE A C 1
ATOM 1141 O O . PHE A 1 137 ? -7.734 -0.711 5.168 1 92.38 137 PHE A O 1
ATOM 1148 N N . ILE A 1 138 ? -8.094 -0.346 7.266 1 89.25 138 ILE A N 1
ATOM 1149 C CA . ILE A 1 138 ? -7.664 1.046 7.195 1 89.25 138 ILE A CA 1
ATOM 1150 C C . ILE A 1 138 ? -6.176 1.11 6.859 1 89.25 138 ILE A C 1
ATOM 1152 O O . ILE A 1 138 ? -5.77 1.836 5.949 1 89.25 138 ILE A O 1
ATOM 1156 N N . ASP A 1 139 ? -5.383 0.298 7.504 1 93 139 ASP A N 1
ATOM 1157 C CA . ASP A 1 139 ? -3.93 0.327 7.387 1 93 139 ASP A CA 1
ATOM 1158 C C . ASP A 1 139 ? -3.482 -0.121 5.996 1 93 139 ASP A C 1
ATOM 1160 O O . ASP A 1 139 ? -2.471 0.359 5.48 1 93 139 ASP A O 1
ATOM 1164 N N . GLU A 1 140 ? -4.293 -1.01 5.418 1 94.94 140 GLU A N 1
ATOM 1165 C CA . GLU A 1 140 ? -3.781 -1.678 4.227 1 94.94 140 GLU A CA 1
ATOM 1166 C C . GLU A 1 140 ? -4.551 -1.252 2.98 1 94.94 140 GLU A C 1
ATOM 1168 O O . GLU A 1 140 ? -4.086 -1.45 1.856 1 94.94 140 GLU A O 1
ATOM 1173 N N . THR A 1 141 ? -5.73 -0.722 3.148 1 92.62 141 THR A N 1
ATOM 1174 C CA . THR A 1 141 ? -6.559 -0.382 1.996 1 92.62 141 THR A CA 1
ATOM 1175 C C . THR A 1 141 ? -6.848 1.116 1.961 1 92.62 141 THR A C 1
ATOM 1177 O O . THR A 1 141 ? -6.465 1.805 1.013 1 92.62 141 THR A O 1
ATOM 1180 N N . VAL A 1 142 ? -7.395 1.639 3.01 1 88.75 142 VAL A N 1
ATOM 1181 C CA . VAL A 1 142 ? -7.789 3.045 3.02 1 88.75 142 VAL A CA 1
ATOM 1182 C C . VAL A 1 142 ? -6.547 3.93 2.924 1 88.75 142 VAL A C 1
ATOM 1184 O O . VAL A 1 142 ? -6.543 4.926 2.193 1 88.75 142 VAL A O 1
ATOM 1187 N N . ARG A 1 143 ? -5.52 3.549 3.627 1 91.06 143 ARG A N 1
ATOM 1188 C CA . ARG A 1 143 ? -4.246 4.262 3.611 1 91.06 143 ARG A CA 1
ATOM 1189 C C . ARG A 1 143 ? -3.73 4.43 2.188 1 91.06 143 ARG A C 1
ATOM 1191 O O . ARG A 1 143 ? -3.17 5.473 1.845 1 91.06 143 ARG A O 1
ATOM 1198 N N . LEU A 1 144 ? -4.008 3.438 1.383 1 92.88 144 LEU A N 1
ATOM 1199 C CA . LEU A 1 144 ? -3.381 3.367 0.068 1 92.88 144 LEU A CA 1
ATOM 1200 C C . LEU A 1 144 ? -4.328 3.875 -1.015 1 92.88 144 LEU A C 1
ATOM 1202 O O . LEU A 1 144 ? -3.887 4.461 -2.006 1 92.88 144 LEU A O 1
ATOM 1206 N N . HIS A 1 145 ? -5.633 3.627 -0.76 1 91.19 145 HIS A N 1
ATOM 1207 C CA . HIS A 1 145 ? -6.535 3.809 -1.89 1 91.19 145 HIS A CA 1
ATOM 1208 C C . HIS A 1 145 ? -7.727 4.684 -1.508 1 91.19 145 HIS A C 1
ATOM 1210 O O . HIS A 1 145 ? -8.562 5 -2.355 1 91.19 145 HIS A O 1
ATOM 1216 N N . GLY A 1 146 ? -7.867 5.047 -0.244 1 85.75 146 GLY A N 1
ATOM 1217 C CA . GLY A 1 146 ? -9.031 5.797 0.203 1 85.75 146 GLY A CA 1
ATOM 1218 C C . GLY A 1 146 ? -10.211 4.91 0.559 1 85.75 146 GLY A C 1
ATOM 1219 O O . GLY A 1 146 ? -10.086 3.686 0.594 1 85.75 146 GLY A O 1
ATOM 1220 N N . VAL A 1 147 ? -11.297 5.547 0.83 1 83.31 147 VAL A N 1
ATOM 1221 C CA . VAL A 1 147 ? -12.492 4.82 1.245 1 83.31 147 VAL A CA 1
ATOM 1222 C C . VAL A 1 147 ? -13.25 4.332 0.014 1 83.31 147 VAL A C 1
ATOM 1224 O O . VAL A 1 147 ? -13.492 5.102 -0.918 1 83.31 147 VAL A O 1
ATOM 1227 N N . PRO A 1 148 ? -13.57 3.047 0.019 1 84.44 148 PRO A N 1
ATOM 1228 C CA . PRO A 1 148 ? -14.32 2.531 -1.129 1 84.44 148 PRO A CA 1
ATOM 1229 C C . PRO A 1 148 ? -15.781 2.982 -1.133 1 84.44 148 PRO A C 1
ATOM 1231 O O . PRO A 1 148 ? -16.312 3.344 -0.085 1 84.44 148 PRO A O 1
ATOM 1234 N N . VAL A 1 149 ? -16.391 2.928 -2.279 1 81.94 149 VAL A N 1
ATOM 1235 C CA . VAL A 1 149 ? -17.812 3.254 -2.447 1 81.94 149 VAL A CA 1
ATOM 1236 C C . VAL A 1 149 ? -18.656 2.041 -2.088 1 81.94 149 VAL A C 1
ATOM 1238 O O . VAL A 1 149 ? -19.734 2.184 -1.49 1 81.94 149 VAL A O 1
ATOM 1241 N N . SER A 1 150 ? -18.078 0.897 -2.494 1 82.56 150 SER A N 1
ATOM 1242 C CA . SER A 1 150 ? -18.844 -0.315 -2.211 1 82.56 150 SER A CA 1
ATOM 1243 C C . SER A 1 150 ? -17.922 -1.511 -2.002 1 82.56 150 SER A C 1
ATOM 1245 O O . SER A 1 150 ? -16.812 -1.556 -2.555 1 82.56 150 SER A O 1
ATOM 1247 N N . ILE A 1 151 ? -18.422 -2.369 -1.214 1 82.12 151 ILE A N 1
ATOM 1248 C CA . ILE A 1 151 ? -17.75 -3.631 -0.958 1 82.12 151 ILE A CA 1
ATOM 1249 C C . ILE A 1 151 ? -18.719 -4.793 -1.151 1 82.12 151 ILE A C 1
ATOM 1251 O O . ILE A 1 151 ? -19.844 -4.762 -0.644 1 82.12 151 ILE A O 1
ATOM 1255 N N . ILE A 1 152 ? -18.297 -5.711 -1.939 1 80.81 152 ILE A N 1
ATOM 1256 C CA . ILE A 1 152 ? -19.062 -6.93 -2.137 1 80.81 152 ILE A CA 1
ATOM 1257 C C . ILE A 1 152 ? -18.359 -8.109 -1.479 1 80.81 152 ILE A C 1
ATOM 1259 O O . ILE A 1 152 ? -17.141 -8.25 -1.603 1 80.81 152 ILE A O 1
ATOM 1263 N N . SER A 1 153 ? -19.109 -8.852 -0.724 1 78.38 153 SER A N 1
ATOM 1264 C CA . SER A 1 153 ? -18.578 -10.055 -0.096 1 78.38 153 SER A CA 1
ATOM 1265 C C . SER A 1 153 ? -19.594 -11.188 -0.101 1 78.38 153 SER A C 1
ATOM 1267 O O . SER A 1 153 ? -20.797 -10.953 -0.008 1 78.38 153 SER A O 1
ATOM 1269 N N . ASP A 1 154 ? -19.109 -12.359 -0.335 1 69.06 154 ASP A N 1
ATOM 1270 C CA . ASP A 1 154 ? -20 -13.516 -0.309 1 69.06 154 ASP A CA 1
ATOM 1271 C C . ASP A 1 154 ? -20.203 -14.008 1.12 1 69.06 154 ASP A C 1
ATOM 1273 O O . ASP A 1 154 ? -20.906 -15 1.34 1 69.06 154 ASP A O 1
ATOM 1277 N N . ARG A 1 155 ? -19.703 -13.281 1.925 1 68.31 155 ARG A N 1
ATOM 1278 C CA . ARG A 1 155 ? -19.859 -13.711 3.311 1 68.31 155 ARG A CA 1
ATOM 1279 C C . ARG A 1 155 ? -21.25 -13.336 3.838 1 68.31 155 ARG A C 1
ATOM 1281 O O . ARG A 1 155 ? -22.016 -12.672 3.146 1 68.31 155 ARG A O 1
ATOM 1288 N N . ASP A 1 156 ? -21.453 -13.758 5.051 1 67.5 156 ASP A N 1
ATOM 1289 C CA . ASP A 1 156 ? -22.688 -13.477 5.77 1 67.5 156 ASP A CA 1
ATOM 1290 C C . ASP A 1 156 ? -22.953 -11.977 5.879 1 67.5 156 ASP A C 1
ATOM 1292 O O . ASP A 1 156 ? -22.047 -11.219 6.258 1 67.5 156 ASP A O 1
ATOM 1296 N N . PRO A 1 157 ? -24.047 -11.617 5.379 1 65.12 157 PRO A N 1
ATOM 1297 C CA . PRO A 1 157 ? -24.422 -10.211 5.465 1 65.12 157 PRO A CA 1
ATOM 1298 C C . PRO A 1 157 ? -24.234 -9.633 6.867 1 65.12 157 PRO A C 1
ATOM 1300 O O . PRO A 1 157 ? -23.922 -8.445 7.016 1 65.12 157 PRO A O 1
ATOM 1303 N N . ARG A 1 158 ? -24.453 -10.531 7.766 1 66.44 158 ARG A N 1
ATOM 1304 C CA . ARG A 1 158 ? -24.281 -10.07 9.141 1 66.44 158 ARG A CA 1
ATOM 1305 C C . ARG A 1 158 ? -22.844 -9.656 9.406 1 66.44 158 ARG A C 1
ATOM 1307 O O . ARG A 1 158 ? -22.578 -8.641 10.055 1 66.44 158 ARG A O 1
ATOM 1314 N N . PHE A 1 159 ? -21.938 -10.383 8.914 1 73 159 PHE A N 1
ATOM 1315 C CA . PHE A 1 159 ? -20.516 -10.055 9.047 1 73 159 PHE A CA 1
ATOM 1316 C C . PHE A 1 159 ? -20.203 -8.711 8.406 1 73 159 PHE A C 1
ATOM 1318 O O . PHE A 1 159 ? -19.562 -7.859 9.016 1 73 159 PHE A O 1
ATOM 1325 N N . THR A 1 160 ? -20.734 -8.57 7.398 1 70.06 160 THR A N 1
ATOM 1326 C CA . THR A 1 160 ? -20.422 -7.359 6.637 1 70.06 160 THR A CA 1
ATOM 1327 C C . THR A 1 160 ? -20.969 -6.121 7.34 1 70.06 160 THR A C 1
ATOM 1329 O O . THR A 1 160 ? -20.297 -5.098 7.418 1 70.06 160 THR A O 1
ATOM 1332 N N . SER A 1 161 ? -22.141 -6.227 7.758 1 70.5 161 SER A N 1
ATOM 1333 C CA . SER A 1 161 ? -22.766 -5.102 8.453 1 70.5 161 SER A CA 1
ATOM 1334 C C . SER A 1 161 ? -21.984 -4.73 9.711 1 70.5 161 SER A C 1
ATOM 1336 O O . SER A 1 161 ? -21.703 -3.555 9.953 1 70.5 161 SER A O 1
ATOM 1338 N N . CYS A 1 162 ? -21.609 -5.73 10.398 1 77.75 162 CYS A N 1
ATOM 1339 C CA . CYS A 1 162 ? -20.859 -5.492 11.625 1 77.75 162 CYS A CA 1
ATOM 1340 C C . CYS A 1 162 ? -19.484 -4.938 11.328 1 77.75 162 CYS A C 1
ATOM 1342 O O . CYS A 1 162 ? -19 -4.055 12.031 1 77.75 162 CYS A O 1
ATOM 1344 N N . PHE A 1 163 ? -18.969 -5.402 10.336 1 81.31 163 PHE A N 1
ATOM 1345 C CA . PHE A 1 163 ? -17.656 -4.926 9.938 1 81.31 163 PHE A CA 1
ATOM 1346 C C . PHE A 1 163 ? -17.703 -3.461 9.516 1 81.31 163 PHE A C 1
ATOM 1348 O O . PHE A 1 163 ? -16.859 -2.662 9.93 1 81.31 163 PHE A O 1
ATOM 1355 N N . TRP A 1 164 ? -18.656 -3.121 8.852 1 73.69 164 TRP A N 1
ATOM 1356 C CA . TRP A 1 164 ? -18.812 -1.744 8.398 1 73.69 164 TRP A CA 1
ATOM 1357 C C . TRP A 1 164 ? -18.984 -0.799 9.578 1 73.69 164 TRP A C 1
ATOM 1359 O O . TRP A 1 164 ? -18.422 0.297 9.602 1 73.69 164 TRP A O 1
ATOM 1369 N N . ALA A 1 165 ? -19.766 -1.221 10.398 1 75.94 165 ALA A N 1
ATOM 1370 C CA . ALA A 1 165 ? -19.984 -0.417 11.602 1 75.94 165 ALA A CA 1
ATOM 1371 C C . ALA A 1 165 ? -18.688 -0.17 12.344 1 75.94 165 ALA A C 1
ATOM 1373 O O . ALA A 1 165 ? -18.406 0.95 12.781 1 75.94 165 ALA A O 1
ATOM 1374 N N . LYS A 1 166 ? -17.922 -1.185 12.383 1 80.25 166 LYS A N 1
ATOM 1375 C CA . LYS A 1 166 ? -16.641 -1.062 13.07 1 80.25 166 LYS A CA 1
ATOM 1376 C C . LYS A 1 166 ? -15.68 -0.184 12.281 1 80.25 166 LYS A C 1
ATOM 1378 O O . LYS A 1 166 ? -14.891 0.564 12.859 1 80.25 166 LYS A O 1
ATOM 1383 N N . LEU A 1 167 ? -15.695 -0.295 11.062 1 77.81 167 LEU A N 1
ATOM 1384 C CA . LEU A 1 167 ? -14.867 0.543 10.203 1 77.81 167 LEU A CA 1
ATOM 1385 C C . LEU A 1 167 ? -15.227 2.016 10.367 1 77.81 167 LEU A C 1
ATOM 1387 O O . LEU A 1 167 ? -14.344 2.869 10.461 1 77.81 167 LEU A O 1
ATOM 1391 N N . ASN A 1 168 ? -16.453 2.26 10.43 1 73.69 168 ASN A N 1
ATOM 1392 C CA . ASN A 1 168 ? -16.922 3.629 10.641 1 73.69 168 ASN A CA 1
ATOM 1393 C C . ASN A 1 168 ? -16.484 4.156 12.008 1 73.69 168 ASN A C 1
ATOM 1395 O O . ASN A 1 168 ? -16.109 5.328 12.133 1 73.69 168 ASN A O 1
ATOM 1399 N N . GLU A 1 169 ? -16.562 3.297 12.922 1 75.56 169 GLU A N 1
ATOM 1400 C CA . GLU A 1 169 ? -16.125 3.662 14.266 1 75.56 169 GLU A CA 1
ATOM 1401 C C . GLU A 1 169 ? -14.625 3.986 14.281 1 75.56 169 GLU A C 1
ATOM 1403 O O . GLU A 1 169 ? -14.203 4.926 14.953 1 75.56 169 GLU A O 1
ATOM 1408 N N . ALA A 1 170 ? -13.93 3.195 13.656 1 73.19 170 ALA A N 1
ATOM 1409 C CA . ALA A 1 170 ? -12.477 3.359 13.625 1 73.19 170 ALA A CA 1
ATOM 1410 C C . ALA A 1 170 ? -12.094 4.676 12.961 1 73.19 170 ALA A C 1
ATOM 1412 O O . ALA A 1 170 ? -11.07 5.277 13.305 1 73.19 170 ALA A O 1
ATOM 1413 N N . PHE A 1 171 ? -12.805 5.039 12.016 1 67.62 171 PHE A N 1
ATOM 1414 C CA . PHE A 1 171 ? -12.547 6.312 11.352 1 67.62 171 PHE A CA 1
ATOM 1415 C C . PHE A 1 171 ? -12.852 7.48 12.289 1 67.62 171 PHE A C 1
ATOM 1417 O O . PHE A 1 171 ? -12.32 8.578 12.109 1 67.62 171 PHE A O 1
ATOM 1424 N N . GLY A 1 172 ? -13.344 7.047 13.633 1 53.56 172 GLY A N 1
ATOM 1425 C CA . GLY A 1 172 ? -13.758 8.078 14.57 1 53.56 172 GLY A CA 1
ATOM 1426 C C . GLY A 1 172 ? -14.922 8.906 14.078 1 53.56 172 GLY A C 1
ATOM 1427 O O . GLY A 1 172 ? -15.961 8.359 13.703 1 53.56 172 GLY A O 1
ATOM 1428 N N . THR A 1 173 ? -14.602 10.234 13.828 1 50.41 173 THR A N 1
ATOM 1429 C CA . THR A 1 173 ? -15.523 11.359 13.742 1 50.41 173 THR A CA 1
ATOM 1430 C C . THR A 1 173 ? -16.609 11.078 12.711 1 50.41 173 THR A C 1
ATOM 1432 O O . THR A 1 173 ? -16.531 10.109 11.953 1 50.41 173 THR A O 1
ATOM 1435 N N . GLN A 1 174 ? -17.203 12.359 12.141 1 44.44 174 GLN A N 1
ATOM 1436 C CA . GLN A 1 174 ? -18.344 12.773 11.328 1 44.44 174 GLN A CA 1
ATOM 1437 C C . GLN A 1 174 ? -18.297 12.133 9.945 1 44.44 174 GLN A C 1
ATOM 1439 O O . GLN A 1 174 ? -18.984 12.586 9.023 1 44.44 174 GLN A O 1
ATOM 1444 N N . LEU A 1 175 ? -17.422 11.109 9.844 1 46.41 175 LEU A N 1
ATOM 1445 C CA . LEU A 1 175 ? -17.266 10.711 8.453 1 46.41 175 LEU A CA 1
ATOM 1446 C C . LEU A 1 175 ? -18.406 9.805 8 1 46.41 175 LEU A C 1
ATOM 1448 O O . LEU A 1 175 ? -18.578 8.719 8.555 1 46.41 175 LEU A O 1
ATOM 1452 N N . ARG A 1 176 ? -19.516 10.398 7.691 1 47.22 176 ARG A N 1
ATOM 1453 C CA . ARG A 1 176 ? -20.625 9.656 7.094 1 47.22 176 ARG A CA 1
ATOM 1454 C C . ARG A 1 176 ? -20.188 8.969 5.805 1 47.22 176 ARG A C 1
ATOM 1456 O O . ARG A 1 176 ? -20.078 9.609 4.758 1 47.22 176 ARG A O 1
ATOM 1463 N N . PHE A 1 177 ? -19.375 7.797 6.016 1 53.91 177 PHE A N 1
ATOM 1464 C CA . PHE A 1 177 ? -18.969 7.078 4.82 1 53.91 177 PHE A CA 1
ATOM 1465 C C . PHE A 1 177 ? -20.172 6.445 4.125 1 53.91 177 PHE A C 1
ATOM 1467 O O . PHE A 1 177 ? -21.031 5.852 4.781 1 53.91 177 PHE A O 1
ATOM 1474 N N . SER A 1 178 ? -20.531 7.008 2.943 1 56.47 178 SER A N 1
ATOM 1475 C CA . SER A 1 178 ? -21.578 6.43 2.107 1 56.47 178 SER A CA 1
ATOM 1476 C C . SER A 1 178 ? -21.109 5.129 1.457 1 56.47 178 SER A C 1
ATOM 1478 O O . SER A 1 178 ? -21.156 4.992 0.233 1 56.47 178 SER A O 1
ATOM 1480 N N . THR A 1 179 ? -20.281 4.289 2.121 1 59.28 179 THR A N 1
ATOM 1481 C CA . THR A 1 179 ? -19.938 3.035 1.456 1 59.28 179 THR A CA 1
ATOM 1482 C C . THR A 1 179 ? -21.109 2.068 1.481 1 59.28 179 THR A C 1
ATOM 1484 O O . THR A 1 179 ? -21.75 1.879 2.523 1 59.28 179 THR A O 1
ATOM 1487 N N . ALA A 1 180 ? -21.578 1.643 0.243 1 63.56 180 ALA A N 1
ATOM 1488 C CA . ALA A 1 180 ? -22.641 0.65 0.138 1 63.56 180 ALA A CA 1
ATOM 1489 C C . ALA A 1 180 ? -22.078 -0.767 0.163 1 63.56 180 ALA A C 1
ATOM 1491 O O . ALA A 1 180 ? -21.016 -1.025 -0.4 1 63.56 180 ALA A O 1
ATOM 1492 N N . PHE A 1 181 ? -22.719 -1.573 0.931 1 64.62 181 PHE A N 1
ATOM 1493 C CA . PHE A 1 181 ? -22.344 -2.979 0.984 1 64.62 181 PHE A CA 1
ATOM 1494 C C . PHE A 1 181 ? -23.375 -3.85 0.286 1 64.62 181 PHE A C 1
ATOM 1496 O O . PHE A 1 181 ? -24.578 -3.703 0.523 1 64.62 181 PHE A O 1
ATOM 1503 N N . HIS A 1 182 ? -22.906 -4.695 -0.657 1 65.38 182 HIS A N 1
ATOM 1504 C CA . HIS A 1 182 ? -23.797 -5.629 -1.339 1 65.38 182 HIS A CA 1
ATOM 1505 C C . HIS A 1 182 ? -23.438 -7.074 -1.016 1 65.38 182 HIS A C 1
ATOM 1507 O O . HIS A 1 182 ? -22.312 -7.508 -1.272 1 65.38 182 HIS A O 1
ATOM 1513 N N . PRO A 1 183 ? -24.312 -7.859 -0.382 1 63.38 183 PRO A N 1
ATOM 1514 C CA . PRO A 1 183 ? -24.062 -9.25 0.026 1 63.38 183 PRO A CA 1
ATOM 1515 C C . PRO A 1 183 ? -23.922 -10.195 -1.162 1 63.38 183 PRO A C 1
ATOM 1517 O O . PRO A 1 183 ? -23.625 -11.375 -0.98 1 63.38 183 PRO A O 1
ATOM 1520 N N . GLN A 1 184 ? -24.109 -9.742 -2.338 1 61.75 184 GLN A N 1
ATOM 1521 C CA . GLN A 1 184 ? -24 -10.672 -3.463 1 61.75 184 GLN A CA 1
ATOM 1522 C C . GLN A 1 184 ? -22.906 -10.227 -4.438 1 61.75 184 GLN A C 1
ATOM 1524 O O . GLN A 1 184 ? -22.797 -9.039 -4.746 1 61.75 184 GLN A O 1
ATOM 1529 N N . THR A 1 185 ? -22.047 -11.273 -4.605 1 61.62 185 THR A N 1
ATOM 1530 C CA . THR A 1 185 ? -20.984 -11.016 -5.582 1 61.62 185 THR A CA 1
ATOM 1531 C C . THR A 1 185 ? -21.469 -11.336 -6.992 1 61.62 185 THR A C 1
ATOM 1533 O O . THR A 1 185 ? -22.422 -12.109 -7.172 1 61.62 185 THR A O 1
ATOM 1536 N N . ASP A 1 186 ? -20.891 -10.664 -7.898 1 66.44 186 ASP A N 1
ATOM 1537 C CA . ASP A 1 186 ? -21.125 -11.008 -9.297 1 66.44 186 ASP A CA 1
ATOM 1538 C C . ASP A 1 186 ? -20.234 -12.164 -9.734 1 66.44 186 ASP A C 1
ATOM 1540 O O . ASP A 1 186 ? -19.328 -12.57 -9.008 1 66.44 186 ASP A O 1
ATOM 1544 N N . GLY A 1 187 ? -20.703 -12.82 -10.766 1 66.5 187 GLY A N 1
ATOM 1545 C CA . GLY A 1 187 ? -20.016 -13.977 -11.305 1 66.5 187 GLY A CA 1
ATOM 1546 C C . GLY A 1 187 ? -18.531 -13.734 -11.539 1 66.5 187 GLY A C 1
ATOM 1547 O O . GLY A 1 187 ? -17.703 -14.594 -11.234 1 66.5 187 GLY A O 1
ATOM 1548 N N . GLN A 1 188 ? -18.188 -12.562 -11.922 1 70.12 188 GLN A N 1
ATOM 1549 C CA . GLN A 1 188 ? -16.797 -12.258 -12.219 1 70.12 188 GLN A CA 1
ATOM 1550 C C . GLN A 1 188 ? -15.969 -12.188 -10.938 1 70.12 188 GLN A C 1
ATOM 1552 O O . GLN A 1 188 ? -14.852 -12.711 -10.883 1 70.12 188 GLN A O 1
ATOM 1557 N N . SER A 1 189 ? -16.547 -11.539 -9.945 1 74.19 189 SER A N 1
ATOM 1558 C CA . SER A 1 189 ? -15.852 -11.43 -8.664 1 74.19 189 SER A CA 1
ATOM 1559 C C . SER A 1 189 ? -15.672 -12.805 -8.016 1 74.19 189 SER A C 1
ATOM 1561 O O . SER A 1 189 ? -14.625 -13.078 -7.43 1 74.19 189 SER A O 1
ATOM 1563 N N . GLU A 1 190 ? -16.688 -13.633 -8.211 1 73.88 190 GLU A N 1
ATOM 1564 C CA . GLU A 1 190 ? -16.625 -14.977 -7.648 1 73.88 190 GLU A CA 1
ATOM 1565 C C . GLU A 1 190 ? -15.492 -15.789 -8.289 1 73.88 190 GLU A C 1
ATOM 1567 O O . GLU A 1 190 ? -14.727 -16.453 -7.594 1 73.88 190 GLU A O 1
ATOM 1572 N N . ARG A 1 191 ? -15.398 -15.703 -9.547 1 75.38 191 ARG A N 1
ATOM 1573 C CA . ARG A 1 191 ? -14.359 -16.438 -10.258 1 75.38 191 ARG A CA 1
ATOM 1574 C C . ARG A 1 191 ? -12.969 -15.938 -9.875 1 75.38 191 ARG A C 1
ATOM 1576 O O . ARG A 1 191 ? -12.047 -16.734 -9.688 1 75.38 191 ARG A O 1
ATOM 1583 N N . THR A 1 192 ? -12.859 -14.648 -9.805 1 78 192 THR A N 1
ATOM 1584 C CA . THR A 1 192 ? -11.586 -14.055 -9.422 1 78 192 THR A CA 1
ATOM 1585 C C . THR A 1 192 ? -11.164 -14.531 -8.031 1 78 192 THR A C 1
ATOM 1587 O O . THR A 1 192 ? -10.023 -14.945 -7.832 1 78 192 THR A O 1
ATOM 1590 N N . ILE A 1 193 ? -12.109 -14.5 -7.184 1 80.5 193 ILE A N 1
ATOM 1591 C CA . ILE A 1 193 ? -11.82 -14.883 -5.805 1 80.5 193 ILE A CA 1
ATOM 1592 C C . ILE A 1 193 ? -11.469 -16.359 -5.742 1 80.5 193 ILE A C 1
ATOM 1594 O O . ILE A 1 193 ? -10.562 -16.766 -5.016 1 80.5 193 ILE A O 1
ATOM 1598 N N . GLN A 1 194 ? -12.133 -17.141 -6.492 1 82.38 194 GLN A N 1
ATOM 1599 C CA . GLN A 1 194 ? -11.852 -18.578 -6.52 1 82.38 194 GLN A CA 1
ATOM 1600 C C . GLN A 1 194 ? -10.445 -18.844 -7.035 1 82.38 194 GLN A C 1
ATOM 1602 O O . GLN A 1 194 ? -9.719 -19.672 -6.473 1 82.38 194 GLN A O 1
ATOM 1607 N N . THR A 1 195 ? -10.18 -18.234 -8.102 1 82.81 195 THR A N 1
ATOM 1608 C CA . THR A 1 195 ? -8.844 -18.375 -8.672 1 82.81 195 THR A CA 1
ATOM 1609 C C . THR A 1 195 ? -7.777 -17.984 -7.648 1 82.81 195 THR A C 1
ATOM 1611 O O . THR A 1 195 ? -6.781 -18.688 -7.48 1 82.81 195 THR A O 1
ATOM 1614 N N . LEU A 1 196 ? -8.031 -16.922 -6.969 1 87.44 196 LEU A N 1
ATOM 1615 C CA . LEU A 1 196 ? -7.086 -16.438 -5.969 1 87.44 196 LEU A CA 1
ATOM 1616 C C . LEU A 1 196 ? -6.984 -17.406 -4.801 1 87.44 196 LEU A C 1
ATOM 1618 O O . LEU A 1 196 ? -5.895 -17.641 -4.27 1 87.44 196 LEU A O 1
ATOM 1622 N N . GLU A 1 197 ? -8.094 -17.938 -4.488 1 87.56 197 GLU A N 1
ATOM 1623 C CA . GLU A 1 197 ? -8.102 -18.922 -3.414 1 87.56 197 GLU A CA 1
ATOM 1624 C C . GLU A 1 197 ? -7.234 -20.125 -3.768 1 87.56 197 GLU A C 1
ATOM 1626 O O . GLU A 1 197 ? -6.441 -20.594 -2.947 1 87.56 197 GLU A O 1
ATOM 1631 N N . ASP A 1 198 ? -7.387 -20.578 -4.93 1 87.44 198 ASP A N 1
ATOM 1632 C CA . ASP A 1 198 ? -6.594 -21.719 -5.391 1 87.44 198 ASP A CA 1
ATOM 1633 C C . ASP A 1 198 ? -5.102 -21.391 -5.371 1 87.44 198 ASP A C 1
ATOM 1635 O O . ASP A 1 198 ? -4.293 -22.203 -4.914 1 87.44 198 ASP A O 1
ATOM 1639 N N . MET A 1 199 ? -4.793 -20.266 -5.859 1 89.38 199 MET A N 1
ATOM 1640 C CA . MET A 1 199 ? -3.398 -19.828 -5.91 1 89.38 199 MET A CA 1
ATOM 1641 C C . MET A 1 199 ? -2.811 -19.719 -4.504 1 89.38 199 MET A C 1
ATOM 1643 O O . MET A 1 199 ? -1.692 -20.172 -4.258 1 89.38 199 MET A O 1
ATOM 1647 N N . LEU A 1 200 ? -3.564 -19.156 -3.621 1 90.75 200 LEU A N 1
ATOM 1648 C CA . LEU A 1 200 ? -3.105 -18.969 -2.25 1 90.75 200 LEU A CA 1
ATOM 1649 C C . LEU A 1 200 ? -2.957 -20.297 -1.526 1 90.75 200 LEU A C 1
ATOM 1651 O O . LEU A 1 200 ? -2.002 -20.5 -0.773 1 90.75 200 LEU A O 1
ATOM 1655 N N . ARG A 1 201 ? -3.846 -21.172 -1.781 1 91 201 ARG A N 1
ATOM 1656 C CA . ARG A 1 201 ? -3.752 -22.5 -1.176 1 91 201 ARG A CA 1
ATOM 1657 C C . ARG A 1 201 ? -2.529 -23.25 -1.692 1 91 201 ARG A C 1
ATOM 1659 O O . ARG A 1 201 ? -1.84 -23.938 -0.925 1 91 201 ARG A O 1
ATOM 1666 N N . ALA A 1 202 ? -2.332 -23.172 -2.99 1 90.31 202 ALA A N 1
ATOM 1667 C CA . ALA A 1 202 ? -1.145 -23.797 -3.566 1 90.31 202 ALA A CA 1
ATOM 1668 C C . ALA A 1 202 ? 0.127 -23.281 -2.908 1 90.31 202 ALA A C 1
ATOM 1670 O O . ALA A 1 202 ? 1.015 -24.047 -2.549 1 90.31 202 ALA A O 1
ATOM 1671 N N . CYS A 1 203 ? 0.179 -21.984 -2.73 1 89.5 203 CYS A N 1
ATOM 1672 C CA . CYS A 1 203 ? 1.337 -21.359 -2.105 1 89.5 203 CYS A CA 1
ATOM 1673 C C . CYS A 1 203 ? 1.486 -21.797 -0.657 1 89.5 203 CYS A C 1
ATOM 1675 O O . CYS A 1 203 ? 2.6 -22.062 -0.195 1 89.5 203 CYS A O 1
ATOM 1677 N N . ALA A 1 204 ? 0.38 -21.844 0.048 1 89.75 204 ALA A N 1
ATOM 1678 C CA . ALA A 1 204 ? 0.406 -22.25 1.45 1 89.75 204 ALA A CA 1
ATOM 1679 C C . ALA A 1 204 ? 0.857 -23.703 1.593 1 89.75 204 ALA A C 1
ATOM 1681 O O . ALA A 1 204 ? 1.556 -24.062 2.547 1 89.75 204 ALA A O 1
ATOM 1682 N N . LEU A 1 205 ? 0.464 -24.531 0.68 1 86.56 205 LEU A N 1
ATOM 1683 C CA . LEU A 1 205 ? 0.851 -25.938 0.701 1 86.56 205 LEU A CA 1
ATOM 1684 C C . LEU A 1 205 ? 2.338 -26.094 0.397 1 86.56 205 LEU A C 1
ATOM 1686 O O . LEU A 1 205 ? 3.01 -26.938 0.99 1 86.56 205 LEU A O 1
ATOM 1690 N N . GLN A 1 206 ? 2.742 -25.297 -0.466 1 87 206 GLN A N 1
ATOM 1691 C CA . GLN A 1 206 ? 4.133 -25.391 -0.896 1 87 206 GLN A CA 1
ATOM 1692 C C . GLN A 1 206 ? 5.082 -24.906 0.194 1 87 206 GLN A C 1
ATOM 1694 O O . GLN A 1 206 ? 6.145 -25.5 0.406 1 87 206 GLN A O 1
ATOM 1699 N N . PHE A 1 207 ? 4.707 -23.828 0.88 1 83.5 207 PHE A N 1
ATOM 1700 C CA . PHE A 1 207 ? 5.66 -23.188 1.783 1 83.5 207 PHE A CA 1
ATOM 1701 C C . PHE A 1 207 ? 5.281 -23.438 3.236 1 83.5 207 PHE A C 1
ATOM 1703 O O . PHE A 1 207 ? 6.035 -23.094 4.148 1 83.5 207 PHE A O 1
ATOM 1710 N N . ARG A 1 208 ? 4.273 -24.156 3.58 1 80.38 208 ARG A N 1
ATOM 1711 C CA . ARG A 1 208 ? 3.74 -24.672 4.84 1 80.38 208 ARG A CA 1
ATOM 1712 C C . ARG A 1 208 ? 3.922 -23.656 5.961 1 80.38 208 ARG A C 1
ATOM 1714 O O . ARG A 1 208 ? 3.148 -22.703 6.074 1 80.38 208 ARG A O 1
ATOM 1721 N N . GLY A 1 209 ? 5.078 -23.609 6.656 1 81.19 209 GLY A N 1
ATOM 1722 C CA . GLY A 1 209 ? 5.227 -22.922 7.926 1 81.19 209 GLY A CA 1
ATOM 1723 C C . GLY A 1 209 ? 5.535 -21.438 7.766 1 81.19 209 GLY A C 1
ATOM 1724 O O . GLY A 1 209 ? 5.453 -20.672 8.727 1 81.19 209 GLY A O 1
ATOM 1725 N N . ASP A 1 210 ? 5.75 -20.953 6.559 1 87.56 210 ASP A N 1
ATOM 1726 C CA . ASP A 1 210 ? 6.16 -19.562 6.457 1 87.56 210 ASP A CA 1
ATOM 1727 C C . ASP A 1 210 ? 5.512 -18.875 5.254 1 87.56 210 ASP A C 1
ATOM 1729 O O . ASP A 1 210 ? 6.074 -17.938 4.684 1 87.56 210 ASP A O 1
ATOM 1733 N N . TRP A 1 211 ? 4.297 -19.453 4.906 1 90.31 211 TRP A N 1
ATOM 1734 C CA . TRP A 1 211 ? 3.65 -18.891 3.719 1 90.31 211 TRP A CA 1
ATOM 1735 C C . TRP A 1 211 ? 3.285 -17.438 3.934 1 90.31 211 TRP A C 1
ATOM 1737 O O . TRP A 1 211 ? 3.24 -16.656 2.979 1 90.31 211 TRP A O 1
ATOM 1747 N N . ASP A 1 212 ? 3.029 -17.062 5.215 1 90.62 212 ASP A N 1
ATOM 1748 C CA . ASP A 1 212 ? 2.617 -15.688 5.508 1 90.62 212 ASP A CA 1
ATOM 1749 C C . ASP A 1 212 ? 3.762 -14.711 5.27 1 90.62 212 ASP A C 1
ATOM 1751 O O . ASP A 1 212 ? 3.533 -13.562 4.875 1 90.62 212 ASP A O 1
ATOM 1755 N N . GLU A 1 213 ? 4.973 -15.125 5.387 1 87.81 213 GLU A N 1
ATOM 1756 C CA . GLU A 1 213 ? 6.137 -14.266 5.215 1 87.81 213 GLU A CA 1
ATOM 1757 C C . GLU A 1 213 ? 6.375 -13.945 3.74 1 87.81 213 GLU A C 1
ATOM 1759 O O . GLU A 1 213 ? 6.973 -12.922 3.41 1 87.81 213 GLU A O 1
ATOM 1764 N N . LYS A 1 214 ? 5.918 -14.734 2.885 1 86.56 214 LYS A N 1
ATOM 1765 C CA . LYS A 1 214 ? 6.16 -14.57 1.454 1 86.56 214 LYS A CA 1
ATOM 1766 C C . LYS A 1 214 ? 4.957 -13.922 0.769 1 86.56 214 LYS A C 1
ATOM 1768 O O . LYS A 1 214 ? 5.016 -13.594 -0.419 1 86.56 214 LYS A O 1
ATOM 1773 N N . LEU A 1 215 ? 3.934 -13.711 1.517 1 91.25 215 LEU A N 1
ATOM 1774 C CA . LEU A 1 215 ? 2.666 -13.25 0.959 1 91.25 215 LEU A CA 1
ATOM 1775 C C . LEU A 1 215 ? 2.826 -11.891 0.294 1 91.25 215 LEU A C 1
ATOM 1777 O O . LEU A 1 215 ? 2.279 -11.648 -0.786 1 91.25 215 LEU A O 1
ATOM 1781 N N . PRO A 1 216 ? 3.65 -10.977 0.852 1 90.88 216 PRO A N 1
ATOM 1782 C CA . PRO A 1 216 ? 3.818 -9.68 0.191 1 90.88 216 PRO A CA 1
ATOM 1783 C C . PRO A 1 216 ? 4.438 -9.805 -1.199 1 90.88 216 PRO A C 1
ATOM 1785 O O . PRO A 1 216 ? 3.984 -9.148 -2.141 1 90.88 216 PRO A O 1
ATOM 1788 N N . LEU A 1 217 ? 5.406 -10.609 -1.325 1 87.06 217 LEU A N 1
ATOM 1789 C CA . LEU A 1 217 ? 6.039 -10.805 -2.625 1 87.06 217 LEU A CA 1
ATOM 1790 C C . LEU A 1 217 ? 5.078 -11.469 -3.604 1 87.06 217 LEU A C 1
ATOM 1792 O O . LEU A 1 217 ? 5.086 -11.156 -4.797 1 87.06 217 LEU A O 1
ATOM 1796 N N . ARG A 1 218 ? 4.328 -12.344 -3.088 1 89.31 218 ARG A N 1
ATOM 1797 C CA . ARG A 1 218 ? 3.34 -13.016 -3.926 1 89.31 218 ARG A CA 1
ATOM 1798 C C . ARG A 1 218 ? 2.246 -12.047 -4.367 1 89.31 218 ARG A C 1
ATOM 1800 O O . ARG A 1 218 ? 1.742 -12.141 -5.488 1 89.31 218 ARG A O 1
ATOM 1807 N N . GLU A 1 219 ? 1.87 -11.172 -3.443 1 93.12 219 GLU A N 1
ATOM 1808 C CA . GLU A 1 219 ? 0.945 -10.102 -3.82 1 93.12 219 GLU A CA 1
ATOM 1809 C C . GLU A 1 219 ? 1.5 -9.273 -4.977 1 93.12 219 GLU A C 1
ATOM 1811 O O . GLU A 1 219 ? 0.79 -9 -5.945 1 93.12 219 GLU A O 1
ATOM 1816 N N . PHE A 1 220 ? 2.707 -8.922 -4.891 1 90.19 220 PHE A N 1
ATOM 1817 C CA . PHE A 1 220 ? 3.357 -8.172 -5.957 1 90.19 220 PHE A CA 1
ATOM 1818 C C . PHE A 1 220 ? 3.322 -8.953 -7.266 1 90.19 220 PHE A C 1
ATOM 1820 O O . PHE A 1 220 ? 2.986 -8.406 -8.312 1 90.19 220 PHE A O 1
ATOM 1827 N N . ALA A 1 221 ? 3.732 -10.172 -7.152 1 86.81 221 ALA A N 1
ATOM 1828 C CA . ALA A 1 221 ? 3.771 -11.023 -8.336 1 86.81 221 ALA A CA 1
ATOM 1829 C C . ALA A 1 221 ? 2.4 -11.094 -9.008 1 86.81 221 ALA A C 1
ATOM 1831 O O . ALA A 1 221 ? 2.289 -10.969 -10.227 1 86.81 221 ALA A O 1
ATOM 1832 N N . TYR A 1 222 ? 1.438 -11.305 -8.211 1 90.94 222 TYR A N 1
ATOM 1833 C CA . TYR A 1 222 ? 0.079 -11.352 -8.734 1 90.94 222 TYR A CA 1
ATOM 1834 C C . TYR A 1 222 ? -0.274 -10.047 -9.445 1 90.94 222 TYR A C 1
ATOM 1836 O O . TYR A 1 222 ? -0.752 -10.062 -10.578 1 90.94 222 TYR A O 1
ATOM 1844 N N . ASN A 1 223 ? -0.075 -8.906 -8.789 1 93 223 ASN A N 1
ATOM 1845 C CA . ASN A 1 223 ? -0.489 -7.609 -9.305 1 93 223 ASN A CA 1
ATOM 1846 C C . ASN A 1 223 ? 0.335 -7.203 -10.523 1 93 223 ASN A C 1
ATOM 1848 O O . ASN A 1 223 ? -0.097 -6.367 -11.32 1 93 223 ASN A O 1
ATOM 1852 N N . ASN A 1 224 ? 1.498 -7.77 -10.578 1 89 224 ASN A N 1
ATOM 1853 C CA . ASN A 1 224 ? 2.367 -7.457 -11.703 1 89 224 ASN A CA 1
ATOM 1854 C C . ASN A 1 224 ? 2.156 -8.43 -12.859 1 89 224 ASN A C 1
ATOM 1856 O O . ASN A 1 224 ? 2.842 -8.344 -13.883 1 89 224 ASN A O 1
ATOM 1860 N N . SER A 1 225 ? 1.256 -9.367 -12.742 1 88.62 225 SER A N 1
ATOM 1861 C CA . SER A 1 225 ? 1.021 -10.391 -13.758 1 88.62 225 SER A CA 1
ATOM 1862 C C . SER A 1 225 ? -0.191 -10.047 -14.617 1 88.62 225 SER A C 1
ATOM 1864 O O . SER A 1 225 ? -1.042 -9.25 -14.211 1 88.62 225 SER A O 1
ATOM 1866 N N . TYR A 1 226 ? -0.243 -10.727 -15.688 1 89.31 226 TYR A N 1
ATOM 1867 C CA . TYR A 1 226 ? -1.312 -10.555 -16.656 1 89.31 226 TYR A CA 1
ATOM 1868 C C . TYR A 1 226 ? -2.656 -10.969 -16.078 1 89.31 226 TYR A C 1
ATOM 1870 O O . TYR A 1 226 ? -2.752 -11.984 -15.383 1 89.31 226 TYR A O 1
ATOM 1878 N N . GLN A 1 227 ? -3.637 -10.086 -16.312 1 86.19 227 GLN A N 1
ATOM 1879 C CA . GLN A 1 227 ? -5.023 -10.398 -15.984 1 86.19 227 GLN A CA 1
ATOM 1880 C C . GLN A 1 227 ? -5.859 -10.57 -17.25 1 86.19 227 GLN A C 1
ATOM 1882 O O . GLN A 1 227 ? -6.004 -9.641 -18.031 1 86.19 227 GLN A O 1
ATOM 1887 N N . ALA A 1 228 ? -6.469 -11.727 -17.375 1 83.56 228 ALA A N 1
ATOM 1888 C CA . ALA A 1 228 ? -7.203 -12.062 -18.594 1 83.56 228 ALA A CA 1
ATOM 1889 C C . ALA A 1 228 ? -8.414 -11.156 -18.766 1 83.56 228 ALA A C 1
ATOM 1891 O O . ALA A 1 228 ? -8.766 -10.789 -19.891 1 83.56 228 ALA A O 1
ATOM 1892 N N . SER A 1 229 ? -9.07 -10.797 -17.719 1 81.5 229 SER A N 1
ATOM 1893 C CA . SER A 1 229 ? -10.312 -10.031 -17.766 1 81.5 229 SER A CA 1
ATOM 1894 C C . SER A 1 229 ? -10.078 -8.625 -18.297 1 81.5 229 SER A C 1
ATOM 1896 O O . SER A 1 229 ? -10.945 -8.039 -18.938 1 81.5 229 SER A O 1
ATOM 1898 N N . ILE A 1 230 ? -8.883 -8.047 -18.062 1 85.31 230 ILE A N 1
ATOM 1899 C CA . ILE A 1 230 ? -8.633 -6.668 -18.484 1 85.31 230 ILE A CA 1
ATOM 1900 C C . ILE A 1 230 ? -7.496 -6.637 -19.5 1 85.31 230 ILE A C 1
ATOM 1902 O O . ILE A 1 230 ? -7.156 -5.574 -20.031 1 85.31 230 ILE A O 1
ATOM 1906 N N . LYS A 1 231 ? -6.82 -7.773 -19.719 1 87.5 231 LYS A N 1
ATOM 1907 C CA . LYS A 1 231 ? -5.84 -8.031 -20.781 1 87.5 231 LYS A CA 1
ATOM 1908 C C . LYS A 1 231 ? -4.555 -7.25 -20.531 1 87.5 231 LYS A C 1
ATOM 1910 O O . LYS A 1 231 ? -3.812 -6.953 -21.469 1 87.5 231 LYS A O 1
ATOM 1915 N N . ILE A 1 232 ? -4.324 -6.719 -19.391 1 88.25 232 ILE A N 1
ATOM 1916 C CA . ILE A 1 232 ? -3.104 -6.094 -18.891 1 88.25 232 ILE A CA 1
ATOM 1917 C C . ILE A 1 232 ? -2.879 -6.496 -17.438 1 88.25 232 ILE A C 1
ATOM 1919 O O . ILE A 1 232 ? -3.729 -7.152 -16.828 1 88.25 232 ILE A O 1
ATOM 1923 N N . SER A 1 233 ? -1.734 -6.191 -16.953 1 89.81 233 SER A N 1
ATOM 1924 C CA . SER A 1 233 ? -1.521 -6.473 -15.539 1 89.81 233 SER A CA 1
ATOM 1925 C C . SER A 1 233 ? -2.281 -5.488 -14.656 1 89.81 233 SER A C 1
ATOM 1927 O O . SER A 1 233 ? -2.59 -4.371 -15.086 1 89.81 233 SER A O 1
ATOM 1929 N N . SER A 1 234 ? -2.596 -5.895 -13.477 1 89.88 234 SER A N 1
ATOM 1930 C CA . SER A 1 234 ? -3.258 -5.02 -12.516 1 89.88 234 SER A CA 1
ATOM 1931 C C . SER A 1 234 ? -2.449 -3.748 -12.273 1 89.88 234 SER A C 1
ATOM 1933 O O . SER A 1 234 ? -3.012 -2.656 -12.188 1 89.88 234 SER A O 1
ATOM 1935 N N . PHE A 1 235 ? -1.11 -3.824 -12.18 1 89.19 235 PHE A N 1
ATOM 1936 C CA . PHE A 1 235 ? -0.266 -2.658 -11.953 1 89.19 235 PHE A CA 1
ATOM 1937 C C . PHE A 1 235 ? -0.258 -1.749 -13.18 1 89.19 235 PHE A C 1
ATOM 1939 O O . PHE A 1 235 ? -0.187 -0.525 -13.047 1 89.19 235 PHE A O 1
ATOM 1946 N N . ASP A 1 236 ? -0.329 -2.365 -14.328 1 86.75 236 ASP A N 1
ATOM 1947 C CA . ASP A 1 236 ? -0.486 -1.547 -15.531 1 86.75 236 ASP A CA 1
ATOM 1948 C C . ASP A 1 236 ? -1.772 -0.725 -15.469 1 86.75 236 ASP A C 1
ATOM 1950 O O . ASP A 1 236 ? -1.775 0.458 -15.812 1 86.75 236 ASP A O 1
ATOM 1954 N N . ALA A 1 237 ? -2.791 -1.388 -15.078 1 85.81 237 ALA A N 1
ATOM 1955 C CA . ALA A 1 237 ? -4.082 -0.714 -14.953 1 85.81 237 ALA A CA 1
ATOM 1956 C C . ALA A 1 237 ? -4.051 0.332 -13.844 1 85.81 237 ALA A C 1
ATOM 1958 O O . ALA A 1 237 ? -4.68 1.388 -13.961 1 85.81 237 ALA A O 1
ATOM 1959 N N . LEU A 1 238 ? -3.328 0.024 -12.805 1 87.19 238 LEU A N 1
ATOM 1960 C CA . LEU A 1 238 ? -3.301 0.877 -11.625 1 87.19 238 LEU A CA 1
ATOM 1961 C C . LEU A 1 238 ? -2.346 2.049 -11.82 1 87.19 238 LEU A C 1
ATOM 1963 O O . LEU A 1 238 ? -2.695 3.195 -11.531 1 87.19 238 LEU A O 1
ATOM 1967 N N . TYR A 1 239 ? -1.107 1.792 -12.359 1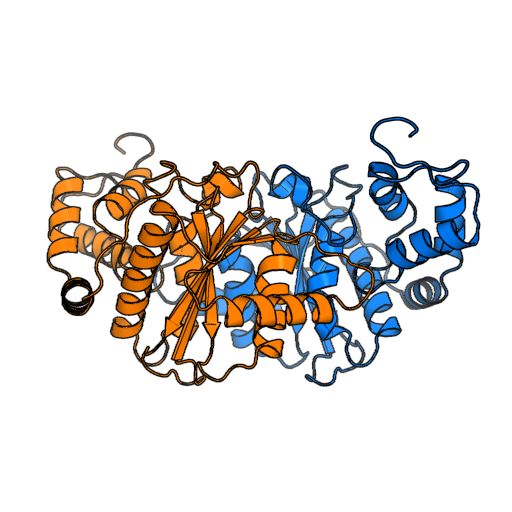 84.56 239 TYR A N 1
ATOM 1968 C CA . TYR A 1 239 ? -0.035 2.779 -12.398 1 84.56 239 TYR A CA 1
ATOM 1969 C C . TYR A 1 239 ? 0.222 3.252 -13.82 1 84.56 239 TYR A C 1
ATOM 1971 O O . TYR A 1 239 ? 0.874 4.277 -14.031 1 84.56 239 TYR A O 1
ATOM 1979 N N . GLY A 1 240 ? -0.229 2.594 -14.766 1 77.38 240 GLY A N 1
ATOM 1980 C CA . GLY A 1 240 ? 0.023 2.918 -16.156 1 77.38 240 GLY A CA 1
ATOM 1981 C C . GLY A 1 240 ? 1.167 2.121 -16.766 1 77.38 240 GLY A C 1
ATOM 1982 O O . GLY A 1 240 ? 1.453 2.24 -17.953 1 77.38 240 GLY A O 1
ATOM 1983 N N . LYS A 1 241 ? 1.872 1.341 -15.945 1 72.81 241 LYS A N 1
ATOM 1984 C CA . LYS A 1 241 ? 2.943 0.461 -16.406 1 72.81 241 LYS A CA 1
ATOM 1985 C C . LYS A 1 241 ? 3.25 -0.616 -15.367 1 72.81 241 LYS A C 1
ATOM 1987 O O . LYS A 1 241 ? 2.965 -0.443 -14.18 1 72.81 241 LYS A O 1
ATOM 1992 N N . GLN A 1 242 ? 3.875 -1.713 -15.836 1 75.06 242 GLN A N 1
ATOM 1993 C CA . GLN A 1 242 ? 4.328 -2.768 -14.938 1 75.06 242 GLN A CA 1
ATOM 1994 C C . GLN A 1 242 ? 5.477 -2.285 -14.055 1 75.06 242 GLN A C 1
ATOM 1996 O O . GLN A 1 242 ? 6.32 -1.505 -14.5 1 75.06 242 GLN A O 1
ATOM 2001 N N . CYS A 1 243 ? 5.395 -2.74 -12.891 1 73.81 243 CYS A N 1
ATOM 2002 C CA . CYS A 1 243 ? 6.449 -2.383 -11.953 1 73.81 243 CYS A CA 1
ATOM 2003 C C . CYS A 1 243 ? 7.684 -3.254 -12.164 1 73.81 243 CYS A C 1
ATOM 2005 O O . CYS A 1 243 ? 7.578 -4.371 -12.664 1 73.81 243 CYS A O 1
ATOM 2007 N N . ARG A 1 244 ? 8.773 -2.756 -11.797 1 70.06 244 ARG A N 1
ATOM 2008 C CA . ARG A 1 244 ? 10.031 -3.477 -11.938 1 70.06 244 ARG A CA 1
ATOM 2009 C C . ARG A 1 244 ? 10.078 -4.676 -10.992 1 70.06 244 ARG A C 1
ATOM 2011 O O . ARG A 1 244 ? 9.742 -4.562 -9.812 1 70.06 244 ARG A O 1
ATOM 2018 N N . THR A 1 245 ? 10.297 -5.809 -11.688 1 66.31 245 THR A N 1
ATOM 2019 C CA . THR A 1 245 ? 10.422 -7.039 -10.914 1 66.31 245 THR A CA 1
ATOM 2020 C C . THR A 1 245 ? 11.883 -7.289 -10.531 1 66.31 245 THR A C 1
ATOM 2022 O O . THR A 1 245 ? 12.797 -6.781 -11.188 1 66.31 245 THR A O 1
ATOM 2025 N N . PRO A 1 246 ? 12.023 -7.871 -9.5 1 58.09 246 PRO A N 1
ATOM 2026 C CA . PRO A 1 246 ? 13.398 -8.273 -9.195 1 58.09 246 PRO A CA 1
ATOM 2027 C C . PRO A 1 246 ? 14.008 -9.156 -10.281 1 58.09 246 PRO A C 1
ATOM 2029 O O . PRO A 1 246 ? 15.219 -9.383 -10.297 1 58.09 246 PRO A O 1
ATOM 2032 N N . PHE A 1 247 ? 13.227 -9.641 -11.195 1 53.94 247 PHE A N 1
ATOM 2033 C CA . PHE A 1 247 ? 13.703 -10.656 -12.125 1 53.94 247 PHE A CA 1
ATOM 2034 C C . PHE A 1 247 ? 14.102 -10.031 -13.453 1 53.94 247 PHE A C 1
ATOM 2036 O O . PHE A 1 247 ? 14.781 -10.664 -14.266 1 53.94 247 PHE A O 1
ATOM 2043 N N . TYR A 1 248 ? 13.633 -8.852 -13.812 1 50.12 248 TYR A N 1
ATOM 2044 C CA . TYR A 1 248 ? 13.969 -8.312 -15.125 1 50.12 248 TYR A CA 1
ATOM 2045 C C . TYR A 1 248 ? 14.445 -6.867 -15.008 1 50.12 248 TYR A C 1
ATOM 2047 O O . TYR A 1 248 ? 14.078 -6.156 -14.07 1 50.12 248 TYR A O 1
ATOM 2055 N N . MET B 1 1 ? -23.875 27.594 -4.582 1 35.94 1 MET B N 1
ATOM 2056 C CA . MET B 1 1 ? -22.844 26.766 -5.191 1 35.94 1 MET B CA 1
ATOM 2057 C C . MET B 1 1 ? -21.922 27.594 -6.078 1 35.94 1 MET B C 1
ATOM 2059 O O . MET B 1 1 ? -22.391 28.375 -6.91 1 35.94 1 MET B O 1
ATOM 2063 N N . VAL B 1 2 ? -21.016 28.188 -5.562 1 40.78 2 VAL B N 1
ATOM 2064 C CA . VAL B 1 2 ? -20.156 28.922 -6.48 1 40.78 2 VAL B CA 1
ATOM 2065 C C . VAL B 1 2 ? -19.219 27.938 -7.195 1 40.78 2 VAL B C 1
ATOM 2067 O O . VAL B 1 2 ? -18.266 27.453 -6.598 1 40.78 2 VAL B O 1
ATOM 2070 N N . GLY B 1 3 ? -19.5 27.531 -8.508 1 51.25 3 GLY B N 1
ATOM 2071 C CA . GLY B 1 3 ? -18.922 26.5 -9.367 1 51.25 3 GLY B CA 1
ATOM 2072 C C . GLY B 1 3 ? -19.094 25.094 -8.828 1 51.25 3 GLY B C 1
ATOM 2073 O O . GLY B 1 3 ? -20.188 24.75 -8.359 1 51.25 3 GLY B O 1
ATOM 2074 N N . THR B 1 4 ? -18.078 24.047 -9.016 1 67.69 4 THR B N 1
ATOM 2075 C CA . THR B 1 4 ? -18.094 22.672 -8.562 1 67.69 4 THR B CA 1
ATOM 2076 C C . THR B 1 4 ? -17.719 22.578 -7.09 1 67.69 4 THR B C 1
ATOM 2078 O O . THR B 1 4 ? -17.75 21.5 -6.496 1 67.69 4 THR B O 1
ATOM 2081 N N . ARG B 1 5 ? -17.594 23.938 -6.465 1 74.19 5 ARG B N 1
ATOM 2082 C CA . ARG B 1 5 ? -17.188 24.031 -5.066 1 74.19 5 ARG B CA 1
ATOM 2083 C C . ARG B 1 5 ? -18.375 24.406 -4.176 1 74.19 5 ARG B C 1
ATOM 2085 O O . ARG B 1 5 ? -19.312 25.062 -4.629 1 74.19 5 ARG B O 1
ATOM 2092 N N . LEU B 1 6 ? -18.312 23.922 -2.934 1 78.88 6 LEU B N 1
ATOM 2093 C CA . LEU B 1 6 ? -19.344 24.234 -1.941 1 78.88 6 LEU B CA 1
ATOM 2094 C C . LEU B 1 6 ? -19.062 25.594 -1.289 1 78.88 6 LEU B C 1
ATOM 2096 O O . LEU B 1 6 ? -17.953 25.844 -0.82 1 78.88 6 LEU B O 1
ATOM 2100 N N . TYR B 1 7 ? -20 26.453 -1.378 1 81.81 7 TYR B N 1
ATOM 2101 C CA . TYR B 1 7 ? -19.891 27.734 -0.705 1 81.81 7 TYR B CA 1
ATOM 2102 C C . TYR B 1 7 ? -20.125 27.594 0.795 1 81.81 7 TYR B C 1
ATOM 2104 O O . TYR B 1 7 ? -21.141 27.062 1.227 1 81.81 7 TYR B O 1
ATOM 2112 N N . VAL B 1 8 ? -19.156 28.031 1.572 1 85.94 8 VAL B N 1
ATOM 2113 C CA . VAL B 1 8 ? -19.25 28.016 3.027 1 85.94 8 VAL B CA 1
ATOM 2114 C C . VAL B 1 8 ? -19.766 29.375 3.518 1 85.94 8 VAL B C 1
ATOM 2116 O O . VAL B 1 8 ? -19.141 30.406 3.283 1 85.94 8 VAL B O 1
ATOM 2119 N N . PRO B 1 9 ? -20.953 29.312 4.074 1 85.75 9 PRO B N 1
ATOM 2120 C CA . PRO B 1 9 ? -21.5 30.578 4.578 1 85.75 9 PRO B CA 1
ATOM 2121 C C . PRO B 1 9 ? -20.578 31.266 5.578 1 85.75 9 PRO B C 1
ATOM 2123 O O . PRO B 1 9 ? -19.672 30.641 6.125 1 85.75 9 PRO B O 1
ATOM 2126 N N . ASN B 1 10 ? -20.844 32.562 5.652 1 86.69 10 ASN B N 1
ATOM 2127 C CA . ASN B 1 10 ? -20.031 33.344 6.59 1 86.69 10 ASN B CA 1
ATOM 2128 C C . ASN B 1 10 ? -20.375 33 8.039 1 86.69 10 ASN B C 1
ATOM 2130 O O . ASN B 1 10 ? -20.906 33.844 8.773 1 86.69 10 ASN B O 1
ATOM 2134 N N . ASP B 1 11 ? -20.188 31.781 8.375 1 91 11 ASP B N 1
ATOM 2135 C CA . ASP B 1 11 ? -20.359 31.219 9.711 1 91 11 ASP B CA 1
ATOM 2136 C C . ASP B 1 11 ? -19 30.828 10.312 1 91 11 ASP B C 1
ATOM 2138 O O . ASP B 1 11 ? -18.375 29.875 9.867 1 91 11 ASP B O 1
ATOM 2142 N N . GLU B 1 12 ? -18.703 31.562 11.344 1 91.69 12 GLU B N 1
ATOM 2143 C CA . GLU B 1 12 ? -17.375 31.406 11.938 1 91.69 12 GLU B CA 1
ATOM 2144 C C . GLU B 1 12 ? -17.203 30 12.516 1 91.69 12 GLU B C 1
ATOM 2146 O O . GLU B 1 12 ? -16.109 29.438 12.453 1 91.69 12 GLU B O 1
ATOM 2151 N N . ALA B 1 13 ? -18.219 29.547 13.055 1 92.19 13 ALA B N 1
ATOM 2152 C CA . ALA B 1 13 ? -18.141 28.219 13.648 1 92.19 13 ALA B CA 1
ATOM 2153 C C . ALA B 1 13 ? -17.922 27.156 12.586 1 92.19 13 ALA B C 1
ATOM 2155 O O . ALA B 1 13 ? -17.109 26.234 12.773 1 92.19 13 ALA B O 1
ATOM 2156 N N . LEU B 1 14 ? -18.547 27.281 11.531 1 90.56 14 LEU B N 1
ATOM 2157 C CA . LEU B 1 14 ? -18.422 26.328 10.438 1 90.56 14 LEU B CA 1
ATOM 2158 C C . LEU B 1 14 ? -17.031 26.406 9.82 1 90.56 14 LEU B C 1
ATOM 2160 O O . LEU B 1 14 ? -16.406 25.375 9.578 1 90.56 14 LEU B O 1
ATOM 2164 N N . LYS B 1 15 ? -16.609 27.609 9.609 1 92.31 15 LYS B N 1
ATOM 2165 C CA . LYS B 1 15 ? -15.273 27.797 9.062 1 92.31 15 LYS B CA 1
ATOM 2166 C C . LYS B 1 15 ? -14.211 27.203 9.977 1 92.31 15 LYS B C 1
ATOM 2168 O O . LYS B 1 15 ? -13.281 26.531 9.516 1 92.31 15 LYS B O 1
ATOM 2173 N N . ARG B 1 16 ? -14.406 27.438 11.242 1 91.75 16 ARG B N 1
ATOM 2174 C CA . ARG B 1 16 ? -13.453 26.922 12.219 1 91.75 16 ARG B CA 1
ATOM 2175 C C . ARG B 1 16 ? -13.43 25.391 12.203 1 91.75 16 ARG B C 1
ATOM 2177 O O . ARG B 1 16 ? -12.367 24.781 12.328 1 91.75 16 ARG B O 1
ATOM 2184 N N . GLU B 1 17 ? -14.508 24.828 12.023 1 90.31 17 GLU B N 1
ATOM 2185 C CA . GLU B 1 17 ? -14.594 23.375 11.961 1 90.31 17 GLU B CA 1
ATOM 2186 C C . GLU B 1 17 ? -13.844 22.828 10.75 1 90.31 17 GLU B C 1
ATOM 2188 O O . GLU B 1 17 ? -13.125 21.828 10.852 1 90.31 17 GLU B O 1
ATOM 2193 N N . ILE B 1 18 ? -14.016 23.469 9.664 1 89.25 18 ILE B N 1
ATOM 2194 C CA . ILE B 1 18 ? -13.359 23.047 8.43 1 89.25 18 ILE B CA 1
ATOM 2195 C C . ILE B 1 18 ? -11.844 23.188 8.594 1 89.25 18 ILE B C 1
ATOM 2197 O O . ILE B 1 18 ? -11.094 22.281 8.234 1 89.25 18 ILE B O 1
ATOM 2201 N N . LEU B 1 19 ? -11.461 24.328 9.188 1 93.12 19 LEU B N 1
ATOM 2202 C CA . LEU B 1 19 ? -10.039 24.594 9.352 1 93.12 19 LEU B CA 1
ATOM 2203 C C . LEU B 1 19 ? -9.406 23.609 10.328 1 93.12 19 LEU B C 1
ATOM 2205 O O . LEU B 1 19 ? -8.305 23.109 10.086 1 93.12 19 LEU B O 1
ATOM 2209 N N . GLU B 1 20 ? -10.078 23.312 11.375 1 90.69 20 GLU B N 1
ATOM 2210 C CA . GLU B 1 20 ? -9.586 22.359 12.367 1 90.69 20 GLU B CA 1
ATOM 2211 C C . GLU B 1 20 ? -9.453 20.969 11.773 1 90.69 20 GLU B C 1
ATOM 2213 O O . GLU B 1 20 ? -8.461 20.281 12 1 90.69 20 GLU B O 1
ATOM 2218 N N . GLU B 1 21 ? -10.367 20.625 11 1 86.56 21 GLU B N 1
ATOM 2219 C CA . GLU B 1 21 ? -10.359 19.312 10.367 1 86.56 21 GLU B CA 1
ATOM 2220 C C . GLU B 1 21 ? -9.234 19.188 9.352 1 86.56 21 GLU B C 1
ATOM 2222 O O . GLU B 1 21 ? -8.555 18.156 9.281 1 86.56 21 GLU B O 1
ATOM 2227 N N . ALA B 1 22 ? -9.047 20.188 8.664 1 89.5 22 ALA B N 1
ATOM 2228 C CA . ALA B 1 22 ? -8.078 20.172 7.574 1 89.5 22 ALA B CA 1
ATOM 2229 C C . ALA B 1 22 ? -6.652 20.297 8.102 1 89.5 22 ALA B C 1
ATOM 2231 O O . ALA B 1 22 ? -5.699 19.906 7.43 1 89.5 22 ALA B O 1
ATOM 2232 N N . HIS B 1 23 ? -6.504 20.797 9.305 1 91.38 23 HIS B N 1
ATOM 2233 C CA . HIS B 1 23 ? -5.164 21.094 9.805 1 91.38 23 HIS B CA 1
ATOM 2234 C C . HIS B 1 23 ? -4.727 20.078 10.852 1 91.38 23 HIS B C 1
ATOM 2236 O O . HIS B 1 23 ? -3.607 19.562 10.789 1 91.38 23 HIS B O 1
ATOM 2242 N N . GLY B 1 24 ? -5.609 19.797 11.727 1 86.94 24 GLY B N 1
ATOM 2243 C CA . GLY B 1 24 ? -5.121 19.094 12.898 1 86.94 24 GLY B CA 1
ATOM 2244 C C . GLY B 1 24 ? -5.945 17.875 13.25 1 86.94 24 GLY B C 1
ATOM 2245 O O . GLY B 1 24 ? -5.801 17.297 14.336 1 86.94 24 GLY B O 1
ATOM 2246 N N . SER B 1 25 ? -6.844 17.422 12.438 1 82.69 25 SER B N 1
ATOM 2247 C CA . SER B 1 25 ? -7.617 16.219 12.711 1 82.69 25 SER B CA 1
ATOM 2248 C C . SER B 1 25 ? -6.77 14.961 12.531 1 82.69 25 SER B C 1
ATOM 2250 O O . SER B 1 25 ? -5.594 15.047 12.156 1 82.69 25 SER B O 1
ATOM 2252 N N . ALA B 1 26 ? -7.348 13.844 12.82 1 75.94 26 ALA B N 1
ATOM 2253 C CA . ALA B 1 26 ? -6.668 12.562 12.656 1 75.94 26 ALA B CA 1
ATOM 2254 C C . ALA B 1 26 ? -6.336 12.312 11.188 1 75.94 26 ALA B C 1
ATOM 2256 O O . ALA B 1 26 ? -5.465 11.492 10.875 1 75.94 26 ALA B O 1
ATOM 2257 N N . PHE B 1 27 ? -6.973 13.102 10.328 1 78.06 27 PHE B N 1
ATOM 2258 C CA . PHE B 1 27 ? -6.777 12.93 8.898 1 78.06 27 PHE B CA 1
ATOM 2259 C C . PHE B 1 27 ? -5.977 14.086 8.312 1 78.06 27 PHE B C 1
ATOM 2261 O O . PHE B 1 27 ? -6.066 14.367 7.117 1 78.06 27 PHE B O 1
ATOM 2268 N N . ALA B 1 28 ? -5.348 14.734 9.117 1 85.06 28 ALA B N 1
ATOM 2269 C CA . ALA B 1 28 ? -4.527 15.852 8.648 1 85.06 28 ALA B CA 1
ATOM 2270 C C . ALA B 1 28 ? -3.135 15.805 9.266 1 85.06 28 ALA B C 1
ATOM 2272 O O . ALA B 1 28 ? -2.936 15.195 10.32 1 85.06 28 ALA B O 1
ATOM 2273 N N . MET B 1 29 ? -2.223 16.422 8.594 1 88.94 29 MET B N 1
ATOM 2274 C CA . MET B 1 29 ? -0.83 16.375 9.023 1 88.94 29 MET B CA 1
ATOM 2275 C C . MET B 1 29 ? -0.291 17.781 9.266 1 88.94 29 MET B C 1
ATOM 2277 O O . MET B 1 29 ? 0.846 18.078 8.898 1 88.94 29 MET B O 1
ATOM 2281 N N . HIS B 1 30 ? -1.232 18.609 9.758 1 91.25 30 HIS B N 1
ATOM 2282 C CA . HIS B 1 30 ? -0.819 19.984 10.008 1 91.25 30 HIS B CA 1
ATOM 2283 C C . HIS B 1 30 ? -0.183 20.594 8.766 1 91.25 30 HIS B C 1
ATOM 2285 O O . HIS B 1 30 ? 0.926 21.141 8.828 1 91.25 30 HIS B O 1
ATOM 2291 N N . PRO B 1 31 ? -0.895 20.547 7.707 1 92 31 PRO B N 1
ATOM 2292 C CA . PRO B 1 31 ? -0.325 21.094 6.48 1 92 31 PRO B CA 1
ATOM 2293 C C . PRO B 1 31 ? -0.083 22.609 6.578 1 92 31 PRO B C 1
ATOM 2295 O O . PRO B 1 31 ? -0.759 23.297 7.348 1 92 31 PRO B O 1
ATOM 2298 N N . GLY B 1 32 ? 0.923 23.078 5.789 1 90.44 32 GLY B N 1
ATOM 2299 C CA . GLY B 1 32 ? 1.122 24.516 5.672 1 90.44 32 GLY B CA 1
ATOM 2300 C C . GLY B 1 32 ? -0.021 25.219 4.965 1 90.44 32 GLY B C 1
ATOM 2301 O O . GLY B 1 32 ? -0.906 24.562 4.406 1 90.44 32 GLY B O 1
ATOM 2302 N N . SER B 1 33 ? 0.069 26.516 4.98 1 93.62 33 SER B N 1
ATOM 2303 C CA . SER B 1 33 ? -1.036 27.328 4.488 1 93.62 33 SER B CA 1
ATOM 2304 C C . SER B 1 33 ? -1.279 27.078 3.002 1 93.62 33 SER B C 1
ATOM 2306 O O . SER B 1 33 ? -2.426 26.938 2.572 1 93.62 33 SER B O 1
ATOM 2308 N N . THR B 1 34 ? -0.234 27.031 2.217 1 91.5 34 THR B N 1
ATOM 2309 C CA . THR B 1 34 ? -0.37 26.859 0.776 1 91.5 34 THR B CA 1
ATOM 2310 C C . THR B 1 34 ? -0.972 25.5 0.455 1 91.5 34 THR B C 1
ATOM 2312 O O . THR B 1 34 ? -1.924 25.391 -0.323 1 91.5 34 THR B O 1
ATOM 2315 N N . LYS B 1 35 ? -0.423 24.484 1.053 1 90.56 35 LYS B N 1
ATOM 2316 C CA . LYS B 1 35 ? -0.925 23.125 0.843 1 90.56 35 LYS B CA 1
ATOM 2317 C C . LYS B 1 35 ? -2.381 23.016 1.285 1 90.56 35 LYS B C 1
ATOM 2319 O O . LYS B 1 35 ? -3.205 22.438 0.573 1 90.56 35 LYS B O 1
ATOM 2324 N N . MET B 1 36 ? -2.639 23.531 2.432 1 92.56 36 MET B N 1
ATOM 2325 C CA . MET B 1 36 ? -3.99 23.453 2.979 1 92.56 36 MET B CA 1
ATOM 2326 C C . MET B 1 36 ? -4.98 24.188 2.08 1 92.56 36 MET B C 1
ATOM 2328 O O . MET B 1 36 ? -6.07 23.688 1.805 1 92.56 36 MET B O 1
ATOM 2332 N N . TYR B 1 37 ? -4.605 25.344 1.546 1 94 37 TYR B N 1
ATOM 2333 C CA . TYR B 1 37 ? -5.473 26.125 0.671 1 94 37 TYR B CA 1
ATOM 2334 C C . TYR B 1 37 ? -5.781 25.375 -0.612 1 94 37 TYR B C 1
ATOM 2336 O O . TYR B 1 37 ? -6.945 25.234 -0.993 1 94 37 TYR B O 1
ATOM 2344 N N . HIS B 1 38 ? -4.762 24.859 -1.226 1 92.19 38 HIS B N 1
ATOM 2345 C CA . HIS B 1 38 ? -4.941 24.188 -2.506 1 92.19 38 HIS B CA 1
ATOM 2346 C C . HIS B 1 38 ? -5.727 22.891 -2.34 1 92.19 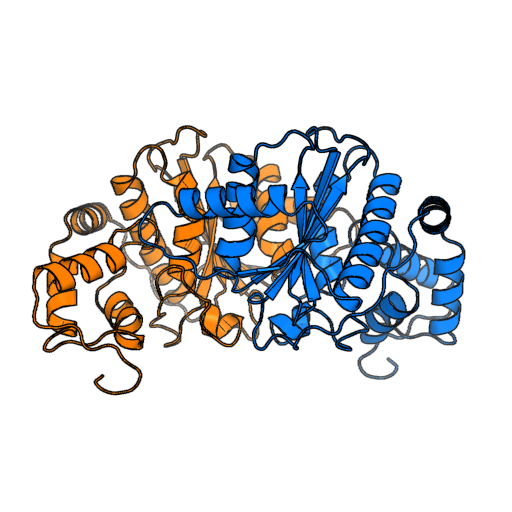38 HIS B C 1
ATOM 2348 O O . HIS B 1 38 ? -6.465 22.484 -3.24 1 92.19 38 HIS B O 1
ATOM 2354 N N . THR B 1 39 ? -5.641 22.328 -1.189 1 87.88 39 THR B N 1
ATOM 2355 C CA . THR B 1 39 ? -6.395 21.109 -0.925 1 87.88 39 THR B CA 1
ATOM 2356 C C . THR B 1 39 ? -7.867 21.422 -0.675 1 87.88 39 THR B C 1
ATOM 2358 O O . THR B 1 39 ? -8.75 20.781 -1.256 1 87.88 39 THR B O 1
ATOM 2361 N N . LEU B 1 40 ? -8.156 22.422 0.099 1 89.06 40 LEU B N 1
ATOM 2362 C CA . LEU B 1 40 ? -9.516 22.75 0.509 1 89.06 40 LEU B CA 1
ATOM 2363 C C . LEU B 1 40 ? -10.273 23.438 -0.627 1 89.06 40 LEU B C 1
ATOM 2365 O O . LEU B 1 40 ? -11.484 23.25 -0.763 1 89.06 40 LEU B O 1
ATOM 2369 N N . ARG B 1 41 ? -9.547 24.141 -1.418 1 90.88 41 ARG B N 1
ATOM 2370 C CA . ARG B 1 41 ? -10.211 24.969 -2.428 1 90.88 41 ARG B CA 1
ATOM 2371 C C . ARG B 1 41 ? -10.844 24.094 -3.506 1 90.88 41 ARG B C 1
ATOM 2373 O O . ARG B 1 41 ? -11.656 24.562 -4.301 1 90.88 41 ARG B O 1
ATOM 2380 N N . LYS B 1 42 ? -10.445 22.891 -3.572 1 84.88 42 LYS B N 1
ATOM 2381 C CA . LYS B 1 42 ? -11.039 21.969 -4.539 1 84.88 42 LYS B CA 1
ATOM 2382 C C . LYS B 1 42 ? -12.516 21.719 -4.227 1 84.88 42 LYS B C 1
ATOM 2384 O O . LYS B 1 42 ? -13.297 21.406 -5.125 1 84.88 42 LYS B O 1
ATOM 2389 N N . HIS B 1 43 ? -12.906 21.906 -2.932 1 83.69 43 HIS B N 1
ATOM 2390 C CA . HIS B 1 43 ? -14.266 21.547 -2.545 1 83.69 43 HIS B CA 1
ATOM 2391 C C . HIS B 1 43 ? -14.977 22.703 -1.864 1 83.69 43 HIS B C 1
ATOM 2393 O O . HIS B 1 43 ? -16.203 22.797 -1.906 1 83.69 43 HIS B O 1
ATOM 2399 N N . ASP B 1 44 ? -14.234 23.578 -1.233 1 88 44 ASP B N 1
ATOM 2400 C CA . ASP B 1 44 ? -14.812 24.656 -0.438 1 88 44 ASP B CA 1
ATOM 2401 C C . ASP B 1 44 ? -14.336 26.031 -0.926 1 88 44 ASP B C 1
ATOM 2403 O O . ASP B 1 44 ? -13.242 26.141 -1.497 1 88 44 ASP B O 1
ATOM 2407 N N . TRP B 1 45 ? -15.25 26.922 -0.7 1 91.56 45 TRP B N 1
ATOM 2408 C CA . TRP B 1 45 ? -14.844 28.297 -0.986 1 91.56 45 TRP B CA 1
ATOM 2409 C C . TRP B 1 45 ? -15.586 29.281 -0.085 1 91.56 45 TRP B C 1
ATOM 2411 O O . TRP B 1 45 ? -16.781 29.109 0.187 1 91.56 45 TRP B O 1
ATOM 2421 N N . TRP B 1 46 ? -14.945 30.234 0.424 1 93.38 46 TRP B N 1
ATOM 2422 C CA . TRP B 1 46 ? -15.539 31.391 1.088 1 93.38 46 TRP B CA 1
ATOM 2423 C C . TRP B 1 46 ? -14.656 32.625 0.925 1 93.38 46 TRP B C 1
ATOM 2425 O O . TRP B 1 46 ? -13.469 32.5 0.605 1 93.38 46 TRP B O 1
ATOM 2435 N N . PRO B 1 47 ? -15.25 33.781 1.016 1 92.5 47 PRO B N 1
ATOM 2436 C CA . PRO B 1 47 ? -14.453 35 0.852 1 92.5 47 PRO B CA 1
ATOM 2437 C C . PRO B 1 47 ? -13.266 35.062 1.809 1 92.5 47 PRO B C 1
ATOM 2439 O O . PRO B 1 47 ? -13.398 34.719 2.986 1 92.5 47 PRO B O 1
ATOM 2442 N N . PHE B 1 48 ? -12.039 35.438 1.298 1 93.94 48 PHE B N 1
ATOM 2443 C CA . PHE B 1 48 ? -10.805 35.625 2.049 1 93.94 48 PHE B CA 1
ATOM 2444 C C . PHE B 1 48 ? -10.297 34.312 2.615 1 93.94 48 PHE B C 1
ATOM 2446 O O . PHE B 1 48 ? -9.617 34.281 3.643 1 93.94 48 PHE B O 1
ATOM 2453 N N . MET B 1 49 ? -10.641 33.25 1.947 1 95.31 49 MET B N 1
ATOM 2454 C CA . MET B 1 49 ? -10.305 31.906 2.4 1 95.31 49 MET B CA 1
ATOM 2455 C C . MET B 1 49 ? -8.797 31.75 2.555 1 95.31 49 MET B C 1
ATOM 2457 O O . MET B 1 49 ? -8.32 31.25 3.576 1 95.31 49 MET B O 1
ATOM 2461 N N . LYS B 1 50 ? -8.047 32.156 1.575 1 95.62 50 LYS B N 1
ATOM 2462 C CA . LYS B 1 50 ? -6.594 32 1.601 1 95.62 50 LYS B CA 1
ATOM 2463 C C . LYS B 1 50 ? -5.996 32.719 2.803 1 95.62 50 LYS B C 1
ATOM 2465 O O . LYS B 1 50 ? -5.16 32.156 3.516 1 95.62 50 LYS B O 1
ATOM 2470 N N . LYS B 1 51 ? -6.414 33.906 3.033 1 96.12 51 LYS B N 1
ATOM 2471 C CA . LYS B 1 51 ? -5.93 34.688 4.148 1 96.12 51 LYS B CA 1
ATOM 2472 C C . LYS B 1 51 ? -6.297 34.062 5.488 1 96.12 51 LYS B C 1
ATOM 2474 O O . LYS B 1 51 ? -5.477 34.031 6.406 1 96.12 51 LYS B O 1
ATOM 2479 N N . GLU B 1 52 ? -7.512 33.625 5.586 1 95.94 52 GLU B N 1
ATOM 2480 C CA . GLU B 1 52 ? -7.984 33.031 6.836 1 95.94 52 GLU B CA 1
ATOM 2481 C C . GLU B 1 52 ? -7.25 31.734 7.145 1 95.94 52 GLU B C 1
ATOM 2483 O O . GLU B 1 52 ? -6.957 31.438 8.305 1 95.94 52 GLU B O 1
ATOM 2488 N N . ILE B 1 53 ? -6.961 30.984 6.102 1 96.44 53 ILE B N 1
ATOM 2489 C CA . ILE B 1 53 ? -6.199 29.75 6.281 1 96.44 53 ILE B CA 1
ATOM 2490 C C . ILE B 1 53 ? -4.793 30.078 6.773 1 96.44 53 ILE B C 1
ATOM 2492 O O . ILE B 1 53 ? -4.297 29.469 7.719 1 96.44 53 ILE B O 1
ATOM 2496 N N . ALA B 1 54 ? -4.148 31.031 6.176 1 96.75 54 ALA B N 1
ATOM 2497 C CA . ALA B 1 54 ? -2.803 31.453 6.566 1 96.75 54 ALA B CA 1
ATOM 2498 C C . ALA B 1 54 ? -2.77 31.906 8.023 1 96.75 54 ALA B C 1
ATOM 2500 O O . ALA B 1 54 ? -1.851 31.547 8.766 1 96.75 54 ALA B O 1
ATOM 2501 N N . GLU B 1 55 ? -3.764 32.656 8.414 1 96.12 55 GLU B N 1
ATOM 2502 C CA . GLU B 1 55 ? -3.852 33.125 9.789 1 96.12 55 GLU B CA 1
ATOM 2503 C C . GLU B 1 55 ? -4.035 31.969 10.766 1 96.12 55 GLU B C 1
ATOM 2505 O O . GLU B 1 55 ? -3.432 31.953 11.844 1 96.12 55 GLU B O 1
ATOM 2510 N N . TYR B 1 56 ? -4.891 31.094 10.391 1 95.69 56 TYR B N 1
ATOM 2511 C CA . TYR B 1 56 ? -5.152 29.938 11.234 1 95.69 56 TYR B CA 1
ATOM 2512 C C . TYR B 1 56 ? -3.885 29.125 11.461 1 95.69 56 TYR B C 1
ATOM 2514 O O . TYR B 1 56 ? -3.557 28.766 12.594 1 95.69 56 TYR B O 1
ATOM 2522 N N . VAL B 1 57 ? -3.18 28.828 10.375 1 95.31 57 VAL B N 1
ATOM 2523 C CA . VAL B 1 57 ? -1.982 27.984 10.43 1 95.31 57 VAL B CA 1
ATOM 2524 C C . VAL B 1 57 ? -0.9 28.688 11.242 1 95.31 57 VAL B C 1
ATOM 2526 O O . VAL B 1 57 ? -0.193 28.062 12.031 1 95.31 57 VAL B O 1
ATOM 2529 N N . ARG B 1 58 ? -0.792 29.969 11.102 1 94.44 58 ARG B N 1
ATOM 2530 C CA . ARG B 1 58 ? 0.205 30.766 11.812 1 94.44 58 ARG B CA 1
ATOM 2531 C C . ARG B 1 58 ? -0.019 30.703 13.32 1 94.44 58 ARG B C 1
ATOM 2533 O O . ARG B 1 58 ? 0.935 30.781 14.094 1 94.44 58 ARG B O 1
ATOM 2540 N N . LYS B 1 59 ? -1.188 30.484 13.719 1 94.81 59 LYS B N 1
ATOM 2541 C CA . LYS B 1 59 ? -1.55 30.547 15.133 1 94.81 59 LYS B CA 1
ATOM 2542 C C . LYS B 1 59 ? -1.46 29.172 15.773 1 94.81 59 LYS B C 1
ATOM 2544 O O . LYS B 1 59 ? -1.646 29.031 16.984 1 94.81 59 LYS B O 1
ATOM 2549 N N . CYS B 1 60 ? -1.263 28.203 14.969 1 94.25 60 CYS B N 1
ATOM 2550 C CA . CYS B 1 60 ? -1.206 26.859 15.531 1 94.25 60 CYS B CA 1
ATOM 2551 C C . CYS B 1 60 ? -0.023 26.719 16.484 1 94.25 60 CYS B C 1
ATOM 2553 O O . CYS B 1 60 ? 1.132 26.781 16.047 1 94.25 60 CYS B O 1
ATOM 2555 N N . LEU B 1 61 ? -0.226 26.422 17.719 1 92.25 61 LEU B N 1
ATOM 2556 C CA . LEU B 1 61 ? 0.802 26.344 18.766 1 92.25 61 LEU B CA 1
ATOM 2557 C C . LEU B 1 61 ? 1.709 25.141 18.531 1 92.25 61 LEU B C 1
ATOM 2559 O O . LEU B 1 61 ? 2.918 25.219 18.766 1 92.25 61 LEU B O 1
ATOM 2563 N N . ILE B 1 62 ? 1.162 24.141 18.062 1 91.38 62 ILE B N 1
ATOM 2564 C CA . ILE B 1 62 ? 1.925 22.906 17.844 1 91.38 62 ILE B CA 1
ATOM 2565 C C . ILE B 1 62 ? 2.945 23.141 16.734 1 91.38 62 ILE B C 1
ATOM 2567 O O . ILE B 1 62 ? 4.117 22.781 16.875 1 91.38 62 ILE B O 1
ATOM 2571 N N . CYS B 1 63 ? 2.453 23.703 15.68 1 90.75 63 CYS B N 1
ATOM 2572 C CA . CYS B 1 63 ? 3.354 23.969 14.57 1 90.75 63 CYS B CA 1
ATOM 2573 C C . CYS B 1 63 ? 4.465 24.922 14.984 1 90.75 63 CYS B C 1
ATOM 2575 O O . CYS B 1 63 ? 5.609 24.781 14.547 1 90.75 63 CYS B O 1
ATOM 2577 N N . GLN B 1 64 ? 4.191 25.875 15.766 1 90.56 64 GLN B N 1
ATOM 2578 C CA . GLN B 1 64 ? 5.184 26.828 16.25 1 90.56 64 GLN B CA 1
ATOM 2579 C C . GLN B 1 64 ? 6.238 26.125 17.109 1 90.56 64 GLN B C 1
ATOM 2581 O O . GLN B 1 64 ? 7.434 26.422 16.984 1 90.56 64 GLN B O 1
ATOM 2586 N N . GLN B 1 65 ? 5.781 25.266 17.875 1 88.69 65 GLN B N 1
ATOM 2587 C CA . GLN B 1 65 ? 6.691 24.531 18.734 1 88.69 65 GLN B CA 1
ATOM 2588 C C . GLN B 1 65 ? 7.668 23.688 17.906 1 88.69 65 GLN B C 1
ATOM 2590 O O . GLN B 1 65 ? 8.867 23.672 18.203 1 88.69 65 GLN B O 1
ATOM 2595 N N . VAL B 1 66 ? 7.152 23.016 16.953 1 88.44 66 VAL B N 1
ATOM 2596 C CA . VAL B 1 66 ? 7.984 22.156 16.125 1 88.44 66 VAL B CA 1
ATOM 2597 C C . VAL B 1 66 ? 9.016 23 15.383 1 88.44 66 VAL B C 1
ATOM 2599 O O . VAL B 1 66 ? 10.188 22.625 15.289 1 88.44 66 VAL B O 1
ATOM 2602 N N . LYS B 1 67 ? 8.609 24.125 14.852 1 82.12 67 LYS B N 1
ATOM 2603 C CA . LYS B 1 67 ? 9.508 25 14.102 1 82.12 67 LYS B CA 1
ATOM 2604 C C . LYS B 1 67 ? 10.609 25.562 15 1 82.12 67 LYS B C 1
ATOM 2606 O O . LYS B 1 67 ? 11.75 25.703 14.57 1 82.12 67 LYS B O 1
ATOM 2611 N N . ALA B 1 68 ? 10.281 25.844 16.125 1 77.31 68 ALA B N 1
ATOM 2612 C CA . ALA B 1 68 ? 11.234 26.391 17.078 1 77.31 68 ALA B CA 1
ATOM 2613 C C . ALA B 1 68 ? 12.32 25.375 17.422 1 77.31 68 ALA B C 1
ATOM 2615 O O . ALA B 1 68 ? 13.484 25.75 17.625 1 77.31 68 ALA B O 1
ATOM 2616 N N . GLU B 1 69 ? 12 24.188 17.438 1 74.38 69 GLU B N 1
ATOM 2617 C CA . GLU B 1 69 ? 12.93 23.125 17.828 1 74.38 69 GLU B CA 1
ATOM 2618 C C . GLU B 1 69 ? 13.852 22.75 16.672 1 74.38 69 GLU B C 1
ATOM 2620 O O . GLU B 1 69 ? 14.914 22.156 16.891 1 74.38 69 GLU B O 1
ATOM 2625 N N . ARG B 1 70 ? 13.492 23.062 15.469 1 69.75 70 ARG B N 1
ATOM 2626 C CA . ARG B 1 70 ? 14.266 22.672 14.297 1 69.75 70 ARG B CA 1
ATOM 2627 C C . ARG B 1 70 ? 15.492 23.562 14.133 1 69.75 70 ARG B C 1
ATOM 2629 O O . ARG B 1 70 ? 15.383 24.781 14.102 1 69.75 70 ARG B O 1
ATOM 2636 N N . GLN B 1 71 ? 16.688 23.109 14.523 1 57 71 GLN B N 1
ATOM 2637 C CA . GLN B 1 71 ? 17.953 23.812 14.422 1 57 71 GLN B CA 1
ATOM 2638 C C . GLN B 1 71 ? 18.609 23.578 13.062 1 57 71 GLN B C 1
ATOM 2640 O O . GLN B 1 71 ? 19.703 24.078 12.797 1 57 71 GLN B O 1
ATOM 2645 N N . LYS B 1 72 ? 18.234 22.719 12.141 1 56.31 72 LYS B N 1
ATOM 2646 C CA . LYS B 1 72 ? 19.234 22.297 11.164 1 56.31 72 LYS B CA 1
ATOM 2647 C C . LYS B 1 72 ? 19.172 23.172 9.906 1 56.31 72 LYS B C 1
ATOM 2649 O O . LYS B 1 72 ? 18.094 23.422 9.375 1 56.31 72 LYS B O 1
ATOM 2654 N N . PRO B 1 73 ? 20.391 23.609 9.453 1 50.72 73 PRO B N 1
ATOM 2655 C CA . PRO B 1 73 ? 20.578 24.375 8.227 1 50.72 73 PRO B CA 1
ATOM 2656 C C . PRO B 1 73 ? 20.344 23.547 6.965 1 50.72 73 PRO B C 1
ATOM 2658 O O . PRO B 1 73 ? 20.578 22.328 6.973 1 50.72 73 PRO B O 1
ATOM 2661 N N . SER B 1 74 ? 19.625 24.031 6.012 1 50.34 74 SER B N 1
ATOM 2662 C CA . SER B 1 74 ? 19.359 23.422 4.715 1 50.34 74 SER B CA 1
ATOM 2663 C C . SER B 1 74 ? 20.625 23.359 3.865 1 50.34 74 SER B C 1
ATOM 2665 O O . SER B 1 74 ? 21.391 24.312 3.828 1 50.34 74 SER B O 1
ATOM 2667 N N . GLY B 1 75 ? 21.172 22.234 3.625 1 48.34 75 GLY B N 1
ATOM 2668 C CA . GLY B 1 75 ? 22.328 22.141 2.748 1 48.34 75 GLY B CA 1
ATOM 2669 C C . GLY B 1 75 ? 22.016 22.516 1.311 1 48.34 75 GLY B C 1
ATOM 2670 O O . GLY B 1 75 ? 20.859 22.797 0.97 1 48.34 75 GLY B O 1
ATOM 2671 N N . ARG B 1 76 ? 23.266 22.688 0.441 1 47.41 76 ARG B N 1
ATOM 2672 C CA . ARG B 1 76 ? 23.281 23.125 -0.954 1 47.41 76 ARG B CA 1
ATOM 2673 C C . ARG B 1 76 ? 22.625 22.078 -1.854 1 47.41 76 ARG B C 1
ATOM 2675 O O . ARG B 1 76 ? 22.844 20.875 -1.689 1 47.41 76 ARG B O 1
ATOM 2682 N N . LEU B 1 77 ? 21.844 22.5 -2.953 1 50.53 77 LEU B N 1
ATOM 2683 C CA . LEU B 1 77 ? 20.844 21.859 -3.797 1 50.53 77 LEU B CA 1
ATOM 2684 C C . LEU B 1 77 ? 21.5 21.219 -5.023 1 50.53 77 LEU B C 1
ATOM 2686 O O . LEU B 1 77 ? 22.156 21.906 -5.797 1 50.53 77 LEU B O 1
ATOM 2690 N N . GLN B 1 78 ? 22.047 20.062 -4.961 1 49.97 78 GLN B N 1
ATOM 2691 C CA . GLN B 1 78 ? 22.375 19.562 -6.289 1 49.97 78 GLN B CA 1
ATOM 2692 C C . GLN B 1 78 ? 21.172 18.906 -6.945 1 49.97 78 GLN B C 1
ATOM 269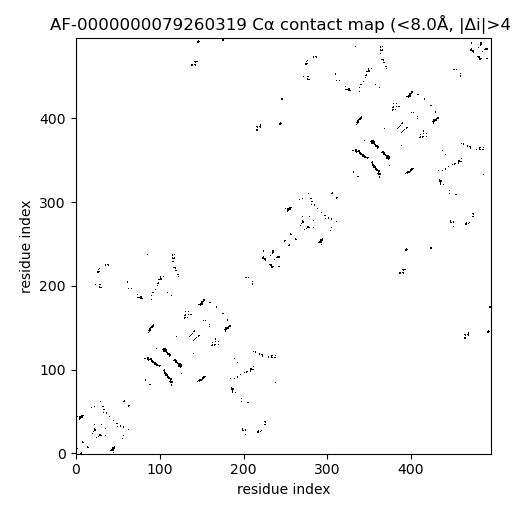4 O O . GLN B 1 78 ? 20.469 18.094 -6.316 1 49.97 78 GLN B O 1
ATOM 2699 N N . PRO B 1 79 ? 20.797 19.438 -8.148 1 53.84 79 PRO B N 1
ATOM 2700 C CA . PRO B 1 79 ? 19.625 18.891 -8.836 1 53.84 79 PRO B CA 1
ATOM 2701 C C . PRO B 1 79 ? 19.844 17.469 -9.328 1 53.84 79 PRO B C 1
ATOM 2703 O O . PRO B 1 79 ? 20.922 17.141 -9.836 1 53.84 79 PRO B O 1
ATOM 2706 N N . LEU B 1 80 ? 19.219 16.5 -8.867 1 60 80 LEU B N 1
ATOM 2707 C CA . LEU B 1 80 ? 19.219 15.164 -9.438 1 60 80 LEU B CA 1
ATOM 2708 C C . LEU B 1 80 ? 18.297 15.078 -10.641 1 60 80 LEU B C 1
ATOM 2710 O O . LEU B 1 80 ? 17.344 15.867 -10.758 1 60 80 LEU B O 1
ATOM 2714 N N . PRO B 1 81 ? 18.734 14.188 -11.602 1 60.5 81 PRO B N 1
ATOM 2715 C CA . PRO B 1 81 ? 17.828 14.016 -12.75 1 60.5 81 PRO B CA 1
ATOM 2716 C C . PRO B 1 81 ? 16.406 13.641 -12.328 1 60.5 81 PRO B C 1
ATOM 2718 O O . PRO B 1 81 ? 16.203 13.023 -11.281 1 60.5 81 PRO B O 1
ATOM 2721 N N . ILE B 1 82 ? 15.469 14.148 -13.008 1 64.94 82 ILE B N 1
ATOM 2722 C CA . ILE B 1 82 ? 14.047 13.906 -12.781 1 64.94 82 ILE B CA 1
ATOM 2723 C C . ILE B 1 82 ? 13.719 12.445 -13.102 1 64.94 82 ILE B C 1
ATOM 2725 O O . ILE B 1 82 ? 14.023 11.953 -14.188 1 64.94 82 ILE B O 1
ATOM 2729 N N . PRO B 1 83 ? 13.234 11.781 -12.117 1 70.06 83 PRO B N 1
ATOM 2730 C CA . PRO B 1 83 ? 12.883 10.375 -12.336 1 70.06 83 PRO B CA 1
ATOM 2731 C C . PRO B 1 83 ? 11.852 10.188 -13.445 1 70.06 83 PRO B C 1
ATOM 2733 O O . PRO B 1 83 ? 11 11.062 -13.656 1 70.06 83 PRO B O 1
ATOM 2736 N N . GLU B 1 84 ? 12.047 9.102 -14.117 1 74.25 84 GLU B N 1
ATOM 2737 C CA . GLU B 1 84 ? 11.219 8.844 -15.297 1 74.25 84 GLU B CA 1
ATOM 2738 C C . GLU B 1 84 ? 9.945 8.094 -14.922 1 74.25 84 GLU B C 1
ATOM 2740 O O . GLU B 1 84 ? 8.914 8.234 -15.586 1 74.25 84 GLU B O 1
ATOM 2745 N N . TRP B 1 85 ? 10.031 7.363 -13.859 1 84.12 85 TRP B N 1
ATOM 2746 C CA . TRP B 1 85 ? 8.859 6.547 -13.562 1 84.12 85 TRP B CA 1
ATOM 2747 C C . TRP B 1 85 ? 8.586 6.52 -12.062 1 84.12 85 TRP B C 1
ATOM 2749 O O . TRP B 1 85 ? 9.453 6.879 -11.258 1 84.12 85 TRP B O 1
ATOM 2759 N N . LYS B 1 86 ? 7.352 6.188 -11.781 1 89.19 86 LYS B N 1
ATOM 2760 C CA . LYS B 1 86 ? 6.891 6.203 -10.391 1 89.19 86 LYS B CA 1
ATOM 2761 C C . LYS B 1 86 ? 7.586 5.121 -9.57 1 89.19 86 LYS B C 1
ATOM 2763 O O . LYS B 1 86 ? 7.73 3.984 -10.031 1 89.19 86 LYS B O 1
ATOM 2768 N N . TRP B 1 87 ? 8.086 5.551 -8.414 1 90 87 TRP B N 1
ATOM 2769 C CA . TRP B 1 87 ? 8.633 4.703 -7.359 1 90 87 TRP B CA 1
ATOM 2770 C C . TRP B 1 87 ? 9.875 3.957 -7.844 1 90 87 TRP B C 1
ATOM 2772 O O . TRP B 1 87 ? 10.172 2.861 -7.363 1 90 87 TRP B O 1
ATOM 2782 N N . GLU B 1 88 ? 10.609 4.473 -8.789 1 87.06 88 GLU B N 1
ATOM 2783 C CA . GLU B 1 88 ? 11.906 3.961 -9.227 1 87.06 88 GLU B CA 1
ATOM 2784 C C . GLU B 1 88 ? 13.047 4.613 -8.453 1 87.06 88 GLU B C 1
ATOM 2786 O O . GLU B 1 88 ? 14.086 3.988 -8.234 1 87.06 88 GLU B O 1
ATOM 2791 N N . HIS B 1 89 ? 12.836 5.828 -8.227 1 87.19 89 HIS B N 1
ATOM 2792 C CA . HIS B 1 89 ? 13.836 6.586 -7.484 1 87.19 89 HIS B CA 1
ATOM 2793 C C . HIS B 1 89 ? 13.266 7.109 -6.168 1 87.19 89 HIS B C 1
ATOM 2795 O O . HIS B 1 89 ? 12.336 7.922 -6.168 1 87.19 89 HIS B O 1
ATOM 2801 N N . LEU B 1 90 ? 13.914 6.613 -5.07 1 88.88 90 LEU B N 1
ATOM 2802 C CA . LEU B 1 90 ? 13.344 6.887 -3.758 1 88.88 90 LEU B CA 1
ATOM 2803 C C . LEU B 1 90 ? 14.297 7.73 -2.916 1 88.88 90 LEU B C 1
ATOM 2805 O O . LEU B 1 90 ? 15.508 7.676 -3.109 1 88.88 90 LEU B O 1
ATOM 2809 N N . THR B 1 91 ? 13.734 8.531 -2.111 1 87.56 91 THR B N 1
ATOM 2810 C CA . THR B 1 91 ? 14.445 9.125 -0.985 1 87.56 91 THR B CA 1
ATOM 2811 C C . THR B 1 91 ? 13.875 8.625 0.34 1 87.56 91 THR B C 1
ATOM 2813 O O . THR B 1 91 ? 12.664 8.414 0.462 1 87.56 91 THR B O 1
ATOM 2816 N N . MET B 1 92 ? 14.742 8.305 1.241 1 88.62 92 MET B N 1
ATOM 2817 C CA . MET B 1 92 ? 14.234 7.816 2.52 1 88.62 92 MET B CA 1
ATOM 2818 C C . MET B 1 92 ? 14.992 8.453 3.684 1 88.62 92 MET B C 1
ATOM 2820 O O . MET B 1 92 ? 16.125 8.883 3.523 1 88.62 92 MET B O 1
ATOM 2824 N N . ASP B 1 93 ? 14.32 8.547 4.824 1 86.94 93 ASP B N 1
ATOM 2825 C CA . ASP B 1 93 ? 14.891 9.055 6.07 1 86.94 93 ASP B CA 1
ATOM 2826 C C . ASP B 1 93 ? 14.125 8.523 7.281 1 86.94 93 ASP B C 1
ATOM 2828 O O . ASP B 1 93 ? 13.039 7.957 7.137 1 86.94 93 ASP B O 1
ATOM 2832 N N . PHE B 1 94 ? 14.805 8.656 8.414 1 89.69 94 PHE B N 1
ATOM 2833 C CA . PHE B 1 94 ? 14.188 8.258 9.664 1 89.69 94 PHE B CA 1
ATOM 2834 C C . PHE B 1 94 ? 13.945 9.469 10.562 1 89.69 94 PHE B C 1
ATOM 2836 O O . PHE B 1 94 ? 14.812 10.336 10.688 1 89.69 94 PHE B O 1
ATOM 2843 N N . VAL B 1 95 ? 12.781 9.547 11.094 1 89.75 95 VAL B N 1
ATOM 2844 C CA . VAL B 1 95 ? 12.461 10.531 12.117 1 89.75 95 VAL B CA 1
ATOM 2845 C C . VAL B 1 95 ? 12.367 9.844 13.477 1 89.75 95 VAL B C 1
ATOM 2847 O O . VAL B 1 95 ? 11.367 9.195 13.789 1 89.75 95 VAL B O 1
ATOM 2850 N N . PHE B 1 96 ? 13.406 10.039 14.297 1 90.38 96 PHE B N 1
ATOM 2851 C CA . PHE B 1 96 ? 13.43 9.391 15.609 1 90.38 96 PHE B CA 1
ATOM 2852 C C . PHE B 1 96 ? 13.203 10.414 16.719 1 90.38 96 PHE B C 1
ATOM 2854 O O . PHE B 1 96 ? 12.852 11.562 16.453 1 90.38 96 PHE B O 1
ATOM 2861 N N . LYS B 1 97 ? 13.258 9.906 17.953 1 88.88 97 LYS B N 1
ATOM 2862 C CA . LYS B 1 97 ? 13.07 10.695 19.156 1 88.88 97 LYS B CA 1
ATOM 2863 C C . LYS B 1 97 ? 11.641 11.227 19.266 1 88.88 97 LYS B C 1
ATOM 2865 O O . LYS B 1 97 ? 11.43 12.367 19.672 1 88.88 97 LYS B O 1
ATOM 2870 N N . LEU B 1 98 ? 10.758 10.516 18.734 1 91.38 98 LEU B N 1
ATOM 2871 C CA . LEU B 1 98 ? 9.336 10.766 18.969 1 91.38 98 LEU B CA 1
ATOM 2872 C C . LEU B 1 98 ? 8.867 10.117 20.266 1 91.38 98 LEU B C 1
ATOM 2874 O O . LEU B 1 98 ? 9.5 9.18 20.766 1 91.38 98 LEU B O 1
ATOM 2878 N N . PRO B 1 99 ? 7.836 10.711 20.844 1 91.44 99 PRO B N 1
ATOM 2879 C CA . PRO B 1 99 ? 7.34 10.055 22.062 1 91.44 99 PRO B CA 1
ATOM 2880 C C . PRO B 1 99 ? 7.02 8.578 21.844 1 91.44 99 PRO B C 1
ATOM 2882 O O . PRO B 1 99 ? 6.379 8.219 20.844 1 91.44 99 PRO B O 1
ATOM 2885 N N . ARG B 1 100 ? 7.5 7.789 22.75 1 93 100 ARG B N 1
ATOM 2886 C CA . ARG B 1 100 ? 7.281 6.352 22.625 1 93 100 ARG B CA 1
ATOM 2887 C C . ARG B 1 100 ? 5.801 6.008 22.766 1 93 100 ARG B C 1
ATOM 2889 O O . ARG B 1 100 ? 5.129 6.516 23.672 1 93 100 ARG B O 1
ATOM 2896 N N . THR B 1 101 ? 5.344 5.164 21.859 1 94.56 101 THR B N 1
ATOM 2897 C CA . THR B 1 101 ? 3.934 4.801 21.859 1 94.56 101 THR B CA 1
ATOM 2898 C C . THR B 1 101 ? 3.699 3.545 22.703 1 94.56 101 THR B C 1
ATOM 2900 O O . THR B 1 101 ? 4.652 2.941 23.203 1 94.56 101 THR B O 1
ATOM 2903 N N . GLN B 1 102 ? 2.412 3.18 22.844 1 91.69 102 GLN B N 1
ATOM 2904 C CA . GLN B 1 102 ? 2.041 1.963 23.562 1 91.69 102 GLN B CA 1
ATOM 2905 C C . GLN B 1 102 ? 2.605 0.725 22.875 1 91.69 102 GLN B C 1
ATOM 2907 O O . GLN B 1 102 ? 2.943 -0.26 23.531 1 91.69 102 GLN B O 1
ATOM 2912 N N . ASN B 1 103 ? 2.746 0.775 21.594 1 92.12 103 ASN B N 1
ATOM 2913 C CA . ASN B 1 103 ? 3.309 -0.323 20.812 1 92.12 103 ASN B CA 1
ATOM 2914 C C . ASN B 1 103 ? 4.828 -0.23 20.734 1 92.12 103 ASN B C 1
ATOM 2916 O O . ASN B 1 103 ? 5.457 -0.949 19.953 1 92.12 103 ASN B O 1
ATOM 2920 N N . LYS B 1 104 ? 5.387 0.721 21.391 1 94.75 104 LYS B N 1
ATOM 2921 C CA . LYS B 1 104 ? 6.824 0.893 21.594 1 94.75 104 LYS B CA 1
ATOM 2922 C C . LYS B 1 104 ? 7.492 1.468 20.344 1 94.75 104 LYS B C 1
ATOM 2924 O O . LYS B 1 104 ? 8.688 1.261 20.125 1 94.75 104 LYS B O 1
ATOM 2929 N N . HIS B 1 105 ? 6.734 2.053 19.531 1 95.62 105 HIS B N 1
ATOM 2930 C CA . HIS B 1 105 ? 7.332 2.785 18.422 1 95.62 105 HIS B CA 1
ATOM 2931 C C . HIS B 1 105 ? 7.867 4.141 18.875 1 95.62 105 HIS B C 1
ATOM 2933 O O . HIS B 1 105 ? 7.234 4.82 19.688 1 95.62 105 HIS B O 1
ATOM 2939 N N . ASP B 1 106 ? 9.023 4.488 18.375 1 94.94 106 ASP B N 1
ATOM 2940 C CA . ASP B 1 106 ? 9.609 5.773 18.75 1 94.94 106 ASP B CA 1
ATOM 2941 C C . ASP B 1 106 ? 10.156 6.504 17.531 1 94.94 106 ASP B C 1
ATOM 2943 O O . ASP B 1 106 ? 10.914 7.465 17.656 1 94.94 106 ASP B O 1
ATOM 2947 N N . GLY B 1 107 ? 9.852 6.004 16.359 1 94.38 107 GLY B N 1
ATOM 2948 C CA . GLY B 1 107 ? 10.297 6.645 15.125 1 94.38 107 GLY B CA 1
ATOM 2949 C C . GLY B 1 107 ? 9.422 6.305 13.93 1 94.38 107 GLY B C 1
ATOM 2950 O O . GLY B 1 107 ? 8.562 5.422 14.016 1 94.38 107 GLY B O 1
ATOM 2951 N N . VAL B 1 108 ? 9.578 7.129 12.875 1 95 108 VAL B N 1
ATOM 2952 C CA . VAL B 1 108 ? 8.891 6.926 11.602 1 95 108 VAL B CA 1
ATOM 2953 C C . VAL B 1 108 ? 9.914 6.848 10.469 1 95 108 VAL B C 1
ATOM 2955 O O . VAL B 1 108 ? 10.812 7.684 10.383 1 95 108 VAL B O 1
ATOM 2958 N N . TRP B 1 109 ? 9.914 5.754 9.742 1 94.62 109 TRP B N 1
ATOM 2959 C CA . TRP B 1 109 ? 10.672 5.617 8.5 1 94.62 109 TRP B CA 1
ATOM 2960 C C . TRP B 1 109 ? 9.898 6.211 7.328 1 94.62 109 TRP B C 1
ATOM 2962 O O . TRP B 1 109 ? 8.828 5.723 6.965 1 94.62 109 TRP B O 1
ATOM 2972 N N . VAL B 1 110 ? 10.484 7.262 6.762 1 94.06 110 VAL B N 1
ATOM 2973 C CA . VAL B 1 110 ? 9.828 7.988 5.676 1 94.06 110 VAL B CA 1
ATOM 2974 C C . VAL B 1 110 ? 10.453 7.598 4.34 1 94.06 110 VAL B C 1
ATOM 2976 O O . VAL B 1 110 ? 11.664 7.738 4.148 1 94.06 110 VAL B O 1
ATOM 2979 N N . ILE B 1 111 ? 9.633 7.066 3.443 1 93.44 111 ILE B N 1
ATOM 2980 C CA . ILE B 1 111 ? 10.062 6.703 2.098 1 93.44 111 ILE B CA 1
ATOM 2981 C C . ILE B 1 111 ? 9.258 7.488 1.067 1 93.44 111 ILE B C 1
ATOM 2983 O O . ILE B 1 111 ? 8.023 7.426 1.059 1 93.44 111 ILE B O 1
ATOM 2987 N N . VAL B 1 112 ? 9.961 8.219 0.181 1 93.19 112 VAL B N 1
ATOM 2988 C CA . VAL B 1 112 ? 9.273 9.117 -0.741 1 93.19 112 VAL B CA 1
ATOM 2989 C C . VAL B 1 112 ? 9.68 8.789 -2.178 1 93.19 112 VAL B C 1
ATOM 2991 O O . VAL B 1 112 ? 10.859 8.594 -2.469 1 93.19 112 VAL B O 1
ATOM 2994 N N . ASP B 1 113 ? 8.656 8.68 -3.002 1 92.62 113 ASP B N 1
ATOM 2995 C CA . ASP B 1 113 ? 8.914 8.625 -4.438 1 92.62 113 ASP B CA 1
ATOM 2996 C C . ASP B 1 113 ? 9.305 10 -4.98 1 92.62 113 ASP B C 1
ATOM 2998 O O . ASP B 1 113 ? 8.531 10.953 -4.875 1 92.62 113 ASP B O 1
ATOM 3002 N N . ARG B 1 114 ? 10.359 10.102 -5.613 1 88.06 114 ARG B N 1
ATOM 3003 C CA . ARG B 1 114 ? 10.875 11.398 -6.047 1 88.06 114 ARG B CA 1
ATOM 3004 C C . ARG B 1 114 ? 10.031 11.977 -7.18 1 88.06 114 ARG B C 1
ATOM 3006 O O . ARG B 1 114 ? 9.984 13.188 -7.375 1 88.06 114 ARG B O 1
ATOM 3013 N N . LEU B 1 115 ? 9.414 11.141 -7.879 1 88.06 115 LEU B N 1
ATOM 3014 C CA . LEU B 1 115 ? 8.633 11.609 -9.023 1 88.06 115 LEU B CA 1
ATOM 3015 C C . LEU B 1 115 ? 7.262 12.102 -8.586 1 88.06 115 LEU B C 1
ATOM 3017 O O . LEU B 1 115 ? 6.902 13.258 -8.828 1 88.06 115 LEU B O 1
ATOM 3021 N N . THR B 1 116 ? 6.508 11.273 -7.906 1 91 116 THR B N 1
ATOM 3022 C CA . THR B 1 116 ? 5.117 11.562 -7.578 1 91 116 THR B CA 1
ATOM 3023 C C . THR B 1 116 ? 5.02 12.273 -6.234 1 91 116 THR B C 1
ATOM 3025 O O . THR B 1 116 ? 3.967 12.82 -5.887 1 91 116 THR B O 1
ATOM 3028 N N . LYS B 1 117 ? 6.016 12.172 -5.438 1 90.19 117 LYS B N 1
ATOM 3029 C CA . LYS B 1 117 ? 6.082 12.734 -4.09 1 90.19 117 LYS B CA 1
ATOM 3030 C C . LYS B 1 117 ? 5.203 11.945 -3.121 1 90.19 117 LYS B C 1
ATOM 3032 O O . LYS B 1 117 ? 5.012 12.359 -1.975 1 90.19 117 LYS B O 1
ATOM 3037 N N . SER B 1 118 ? 4.656 10.828 -3.637 1 93.5 118 SER B N 1
ATOM 3038 C CA . SER B 1 118 ? 3.961 9.961 -2.695 1 93.5 118 SER B CA 1
ATOM 3039 C C . SER B 1 118 ? 4.922 9.375 -1.669 1 93.5 118 SER B C 1
ATOM 3041 O O . SER B 1 118 ? 6.098 9.156 -1.966 1 93.5 118 SER B O 1
ATOM 3043 N N . ALA B 1 119 ? 4.367 9.156 -0.487 1 94.94 119 ALA B N 1
ATOM 3044 C CA . ALA B 1 119 ? 5.246 8.75 0.605 1 94.94 119 ALA B CA 1
ATOM 3045 C C . ALA B 1 119 ? 4.609 7.641 1.44 1 94.94 119 ALA B C 1
ATOM 3047 O O . ALA B 1 119 ? 3.383 7.527 1.495 1 94.94 119 ALA B O 1
ATOM 3048 N N . HIS B 1 120 ? 5.402 6.773 1.933 1 96.88 120 HIS B N 1
ATOM 3049 C CA . HIS B 1 120 ? 5.023 5.84 2.988 1 96.88 120 HIS B CA 1
ATOM 3050 C C . HIS B 1 120 ? 5.617 6.258 4.328 1 96.88 120 HIS B C 1
ATOM 3052 O O . HIS B 1 120 ? 6.797 6.605 4.41 1 96.88 120 HIS B O 1
ATOM 3058 N N . PHE B 1 121 ? 4.754 6.312 5.352 1 95.88 121 PHE B N 1
ATOM 3059 C CA . PHE B 1 121 ? 5.156 6.555 6.734 1 95.88 121 PHE B CA 1
ATOM 3060 C C . PHE B 1 121 ? 5.09 5.266 7.551 1 95.88 121 PHE B C 1
ATOM 3062 O O . PHE B 1 121 ? 4.004 4.84 7.953 1 95.88 121 PHE B O 1
ATOM 3069 N N . LEU B 1 122 ? 6.242 4.73 7.812 1 96.12 122 LEU B N 1
ATOM 3070 C CA . LEU B 1 122 ? 6.297 3.426 8.461 1 96.12 122 LEU B CA 1
ATOM 3071 C C . LEU B 1 122 ? 6.738 3.562 9.914 1 96.12 122 LEU B C 1
ATOM 3073 O O . LEU B 1 122 ? 7.789 4.145 10.203 1 96.12 122 LEU B O 1
ATOM 3077 N N . GLN B 1 123 ? 5.879 3.068 10.828 1 95.31 123 GLN B N 1
ATOM 3078 C CA . GLN B 1 123 ? 6.246 3.092 12.242 1 95.31 123 GLN B CA 1
ATOM 3079 C C . GLN B 1 123 ? 7.414 2.15 12.523 1 95.31 123 GLN B C 1
ATOM 3081 O O . GLN B 1 123 ? 7.387 0.985 12.117 1 95.31 123 GLN B O 1
ATOM 3086 N N . VAL B 1 124 ? 8.422 2.664 13.227 1 95.75 124 VAL B N 1
ATOM 3087 C CA . VAL B 1 124 ? 9.594 1.843 13.508 1 95.75 124 VAL B CA 1
ATOM 3088 C C . VAL B 1 124 ? 10.086 2.119 14.93 1 95.75 124 VAL B C 1
ATOM 3090 O O . VAL B 1 124 ? 9.617 3.051 15.586 1 95.75 124 VAL B O 1
ATOM 3093 N N . ARG B 1 125 ? 10.836 1.206 15.398 1 96 125 ARG B N 1
ATOM 3094 C CA . ARG B 1 125 ? 11.602 1.394 16.625 1 96 125 ARG B CA 1
ATOM 3095 C C . ARG B 1 125 ? 13.078 1.645 16.328 1 96 125 ARG B C 1
ATOM 3097 O O . ARG B 1 125 ? 13.625 1.071 15.383 1 96 125 ARG B O 1
ATOM 3104 N N . ALA B 1 126 ? 13.68 2.438 17.188 1 92.62 126 ALA B N 1
ATOM 3105 C CA . ALA B 1 126 ? 15.078 2.803 16.984 1 92.62 126 ALA B CA 1
ATOM 3106 C C . ALA B 1 126 ? 15.977 1.572 17.031 1 92.62 126 ALA B C 1
ATOM 3108 O O . ALA B 1 126 ? 17.047 1.545 16.406 1 92.62 126 ALA B O 1
ATOM 3109 N N . ASN B 1 127 ? 15.555 0.521 17.625 1 92.88 127 ASN B N 1
ATOM 3110 C CA . ASN B 1 127 ? 16.406 -0.644 17.828 1 92.88 127 ASN B CA 1
ATOM 3111 C C . ASN B 1 127 ? 16.109 -1.742 16.812 1 92.88 127 ASN B C 1
ATOM 3113 O O . ASN B 1 127 ? 16.547 -2.881 16.969 1 92.88 127 ASN B O 1
ATOM 3117 N N . TYR B 1 128 ? 15.375 -1.449 15.812 1 93.12 128 TYR B N 1
ATOM 3118 C CA . TYR B 1 128 ? 15.125 -2.451 14.781 1 93.12 128 TYR B CA 1
ATOM 3119 C C . TYR B 1 128 ? 16.422 -2.854 14.086 1 93.12 128 TYR B C 1
ATOM 3121 O O . TYR B 1 128 ? 17.281 -2.006 13.82 1 93.12 128 TYR B O 1
ATOM 3129 N N . THR B 1 129 ? 16.578 -4.133 13.875 1 91.62 129 THR B N 1
ATOM 3130 C CA . THR B 1 129 ? 17.719 -4.641 13.117 1 91.62 129 THR B CA 1
ATOM 3131 C C . THR B 1 129 ? 17.562 -4.328 11.633 1 91.62 129 THR B C 1
ATOM 3133 O O . THR B 1 129 ? 16.469 -4.02 11.164 1 91.62 129 THR B O 1
ATOM 3136 N N . LEU B 1 130 ? 18.641 -4.449 10.938 1 88.38 130 LEU B N 1
ATOM 3137 C CA . LEU B 1 130 ? 18.609 -4.227 9.492 1 88.38 130 LEU B CA 1
ATOM 3138 C C . LEU B 1 130 ? 17.734 -5.266 8.797 1 88.38 130 LEU B C 1
ATOM 3140 O O . LEU B 1 130 ? 17.078 -4.965 7.797 1 88.38 130 LEU B O 1
ATOM 3144 N N . ASN B 1 131 ? 17.75 -6.449 9.305 1 88.25 131 ASN B N 1
ATOM 3145 C CA . ASN B 1 131 ? 16.891 -7.492 8.75 1 88.25 131 ASN B CA 1
ATOM 3146 C C . ASN B 1 131 ? 15.406 -7.133 8.883 1 88.25 131 ASN B C 1
ATOM 3148 O O . ASN B 1 131 ? 14.633 -7.344 7.953 1 88.25 131 ASN B O 1
ATOM 3152 N N . LYS B 1 132 ? 15.109 -6.621 10 1 92 132 LYS B N 1
ATOM 3153 C CA . LYS B 1 132 ? 13.727 -6.211 10.227 1 92 132 LYS B CA 1
ATOM 3154 C C . LYS B 1 132 ? 13.344 -5.059 9.305 1 92 132 LYS B C 1
ATOM 3156 O O . LYS B 1 132 ? 12.242 -5.051 8.742 1 92 132 LYS B O 1
ATOM 3161 N N . LEU B 1 133 ? 14.258 -4.148 9.164 1 91.75 133 LEU B N 1
ATOM 3162 C CA . LEU B 1 133 ? 14 -3.016 8.281 1 91.75 133 LEU B CA 1
ATOM 3163 C C . LEU B 1 133 ? 13.852 -3.475 6.836 1 91.75 133 LEU B C 1
ATOM 3165 O O . LEU B 1 133 ? 12.984 -2.979 6.109 1 91.75 133 LEU B O 1
ATOM 3169 N N . ALA B 1 134 ? 14.664 -4.395 6.422 1 89.44 134 ALA B N 1
ATOM 3170 C CA . ALA B 1 134 ? 14.562 -4.941 5.07 1 89.44 134 ALA B CA 1
ATOM 3171 C C . ALA B 1 134 ? 13.203 -5.594 4.84 1 89.44 134 ALA B C 1
ATOM 3173 O O . ALA B 1 134 ? 12.586 -5.402 3.791 1 89.44 134 ALA B O 1
ATOM 3174 N N . LYS B 1 135 ? 12.766 -6.324 5.777 1 90.81 135 LYS B N 1
ATOM 3175 C CA . LYS B 1 135 ? 11.461 -6.973 5.684 1 90.81 135 LYS B CA 1
ATOM 3176 C C . LYS B 1 135 ? 10.344 -5.945 5.574 1 90.81 135 LYS B C 1
ATOM 3178 O O . LYS B 1 135 ? 9.43 -6.098 4.762 1 90.81 135 LYS B O 1
ATOM 3183 N N . ILE B 1 136 ? 10.445 -4.934 6.387 1 93.62 136 ILE B N 1
ATOM 3184 C CA . ILE B 1 136 ? 9.445 -3.871 6.348 1 93.62 136 ILE B CA 1
ATOM 3185 C C . ILE B 1 136 ? 9.445 -3.207 4.973 1 93.62 136 ILE B C 1
ATOM 3187 O O . ILE B 1 136 ? 8.391 -2.916 4.414 1 93.62 136 ILE B O 1
ATOM 3191 N N . PHE B 1 137 ? 10.625 -3.025 4.441 1 92.31 137 PHE B N 1
ATOM 3192 C CA . PHE B 1 137 ? 10.758 -2.414 3.125 1 92.31 137 PHE B CA 1
ATOM 3193 C C . PHE B 1 137 ? 10.078 -3.27 2.061 1 92.31 137 PHE B C 1
ATOM 3195 O O . PHE B 1 137 ? 9.359 -2.75 1.203 1 92.31 137 PHE B O 1
ATOM 3202 N N . ILE B 1 138 ? 10.242 -4.508 2.098 1 89.25 138 ILE B N 1
ATOM 3203 C CA . ILE B 1 138 ? 9.625 -5.418 1.14 1 89.25 138 ILE B CA 1
ATOM 3204 C C . ILE B 1 138 ? 8.109 -5.406 1.314 1 89.25 138 ILE B C 1
ATOM 3206 O O . ILE B 1 138 ? 7.371 -5.25 0.341 1 89.25 138 ILE B O 1
ATOM 3210 N N . ASP B 1 139 ? 7.648 -5.469 2.529 1 93.06 139 ASP B N 1
ATOM 3211 C CA . ASP B 1 139 ? 6.23 -5.59 2.854 1 93.06 139 ASP B CA 1
ATOM 3212 C C . ASP B 1 139 ? 5.469 -4.32 2.477 1 93.06 139 ASP B C 1
ATOM 3214 O O . ASP B 1 139 ? 4.297 -4.379 2.098 1 93.06 139 ASP B O 1
ATOM 3218 N N . GLU B 1 140 ? 6.195 -3.197 2.559 1 94.88 140 GLU B N 1
ATOM 3219 C CA . GLU B 1 140 ? 5.461 -1.939 2.482 1 94.88 140 GLU B CA 1
ATOM 3220 C C . GLU B 1 140 ? 5.781 -1.191 1.19 1 94.88 140 GLU B C 1
ATOM 3222 O O . GLU B 1 140 ? 5.043 -0.289 0.791 1 94.88 140 GLU B O 1
ATOM 3227 N N . THR B 1 141 ? 6.883 -1.504 0.568 1 92.62 141 THR B N 1
ATOM 3228 C CA . THR B 1 141 ? 7.297 -0.76 -0.617 1 92.62 141 THR B CA 1
ATOM 3229 C C . THR B 1 141 ? 7.359 -1.676 -1.836 1 92.62 141 THR B C 1
ATOM 3231 O O . THR B 1 141 ? 6.641 -1.468 -2.814 1 92.62 141 THR B O 1
ATOM 3234 N N . VAL B 1 142 ? 8.109 -2.725 -1.752 1 88.75 142 VAL B N 1
ATOM 3235 C CA . VAL B 1 142 ? 8.297 -3.598 -2.904 1 88.75 142 VAL B CA 1
ATOM 3236 C C . VAL B 1 142 ? 6.98 -4.273 -3.27 1 88.75 142 VAL B C 1
ATOM 3238 O O . VAL B 1 142 ? 6.641 -4.391 -4.449 1 88.75 142 VAL B O 1
ATOM 3241 N N . ARG B 1 143 ? 6.254 -4.684 -2.275 1 91.06 143 ARG B N 1
ATOM 3242 C CA . ARG B 1 143 ? 4.945 -5.305 -2.455 1 91.06 143 ARG B CA 1
ATOM 3243 C C . ARG B 1 143 ? 4.031 -4.426 -3.301 1 91.06 143 ARG B C 1
ATOM 3245 O O . ARG B 1 143 ? 3.27 -4.926 -4.129 1 91.06 143 ARG B O 1
ATOM 3252 N N . LEU B 1 144 ? 4.195 -3.131 -3.123 1 92.94 144 LEU B N 1
ATOM 3253 C CA . LEU B 1 144 ? 3.24 -2.188 -3.691 1 92.94 144 LEU B CA 1
ATOM 3254 C C . LEU B 1 144 ? 3.771 -1.592 -4.992 1 92.94 144 LEU B C 1
ATOM 3256 O O . LEU B 1 144 ? 2.998 -1.297 -5.906 1 92.94 144 LEU B O 1
ATOM 3260 N N . HIS B 1 145 ? 5.109 -1.446 -5.02 1 91.19 145 HIS B N 1
ATOM 3261 C CA . HIS B 1 145 ? 5.629 -0.602 -6.09 1 91.19 145 HIS B CA 1
ATOM 3262 C C . HIS B 1 145 ? 6.754 -1.301 -6.848 1 91.19 145 HIS B C 1
ATOM 3264 O O . HIS B 1 145 ? 7.27 -0.767 -7.832 1 91.19 145 HIS B O 1
ATOM 3270 N N . GLY B 1 146 ? 7.191 -2.461 -6.402 1 85.69 146 GLY B N 1
ATOM 3271 C CA . GLY B 1 146 ? 8.32 -3.131 -7.02 1 85.69 146 GLY B CA 1
ATOM 3272 C C . GLY B 1 146 ? 9.664 -2.664 -6.48 1 85.69 146 GLY B C 1
ATOM 3273 O O . GLY B 1 146 ? 9.711 -1.91 -5.504 1 85.69 146 GLY B O 1
ATOM 3274 N N . VAL B 1 147 ? 10.695 -3.133 -7.102 1 83.25 147 VAL B N 1
ATOM 3275 C CA . VAL B 1 147 ? 12.047 -2.811 -6.652 1 83.25 147 VAL B CA 1
ATOM 3276 C C . VAL B 1 147 ? 12.484 -1.474 -7.246 1 83.25 147 VAL B C 1
ATOM 3278 O O . VAL B 1 147 ? 12.352 -1.251 -8.453 1 83.25 147 VAL B O 1
ATOM 3281 N N . PRO B 1 148 ? 12.953 -0.594 -6.379 1 84.5 148 PRO B N 1
ATOM 3282 C CA . PRO B 1 148 ? 13.406 0.698 -6.902 1 84.5 148 PRO B CA 1
ATOM 3283 C C . PRO B 1 148 ? 14.734 0.599 -7.648 1 84.5 148 PRO B C 1
ATOM 3285 O O . PRO B 1 148 ? 15.5 -0.349 -7.438 1 84.5 148 PRO B O 1
ATOM 3288 N N . VAL B 1 149 ? 15 1.57 -8.469 1 82.06 149 VAL B N 1
ATOM 3289 C CA . VAL B 1 149 ? 16.25 1.67 -9.211 1 82.06 149 VAL B CA 1
ATOM 3290 C C . VAL B 1 149 ? 17.328 2.305 -8.328 1 82.06 149 VAL B C 1
ATOM 3292 O O . VAL B 1 149 ? 18.484 1.905 -8.375 1 82.06 149 VAL B O 1
ATOM 3295 N N . SER B 1 150 ? 16.812 3.277 -7.559 1 82.44 150 SER B N 1
ATOM 3296 C CA . SER B 1 150 ? 17.766 3.959 -6.699 1 82.44 150 SER B CA 1
ATOM 3297 C C . SER B 1 150 ? 17.109 4.461 -5.418 1 82.44 150 SER B C 1
ATOM 3299 O O . SER B 1 150 ? 15.906 4.758 -5.406 1 82.44 150 SER B O 1
ATOM 3301 N N . ILE B 1 151 ? 17.938 4.496 -4.453 1 82.12 151 ILE B N 1
ATOM 3302 C CA . ILE B 1 151 ? 17.516 5.031 -3.16 1 82.12 151 ILE B CA 1
ATOM 3303 C C . ILE B 1 151 ? 18.547 6.062 -2.682 1 82.12 151 ILE B C 1
ATOM 3305 O O . ILE B 1 151 ? 19.75 5.809 -2.717 1 82.12 151 ILE B O 1
ATOM 3309 N N . ILE B 1 152 ? 18.047 7.199 -2.348 1 80.69 152 ILE B N 1
ATOM 3310 C CA . ILE B 1 152 ? 18.891 8.242 -1.774 1 80.69 152 ILE B CA 1
ATOM 3311 C C . ILE B 1 152 ? 18.547 8.43 -0.297 1 80.69 152 ILE B C 1
ATOM 3313 O O . ILE B 1 152 ? 17.375 8.453 0.079 1 80.69 152 ILE B O 1
ATOM 3317 N N . SER B 1 153 ? 19.578 8.445 0.493 1 78.12 153 SER B N 1
ATOM 3318 C CA . SER B 1 153 ? 19.406 8.68 1.921 1 78.12 153 SER B CA 1
ATOM 3319 C C . SER B 1 153 ? 20.516 9.57 2.479 1 78.12 153 SER B C 1
ATOM 3321 O O . SER B 1 153 ? 21.656 9.516 2.006 1 78.12 153 SER B O 1
ATOM 3323 N N . ASP B 1 154 ? 20.125 10.438 3.369 1 68.62 154 ASP B N 1
ATOM 3324 C CA . ASP B 1 154 ? 21.125 11.289 3.998 1 68.62 154 ASP B CA 1
ATOM 3325 C C . ASP B 1 154 ? 21.797 10.578 5.168 1 68.62 154 ASP B C 1
ATOM 3327 O O . ASP B 1 154 ? 22.656 11.156 5.848 1 68.62 154 ASP B O 1
ATOM 3331 N N . ARG B 1 155 ? 21.469 9.445 5.25 1 67.88 155 ARG B N 1
ATOM 3332 C CA . ARG B 1 155 ? 22.062 8.719 6.359 1 67.88 155 ARG B CA 1
ATOM 3333 C C . ARG B 1 155 ? 23.469 8.258 6.016 1 67.88 155 ARG B C 1
ATOM 3335 O O . ARG B 1 155 ? 23.938 8.453 4.891 1 67.88 155 ARG B O 1
ATOM 3342 N N . ASP B 1 156 ? 24.062 7.66 7 1 67.5 156 ASP B N 1
ATOM 3343 C CA . ASP B 1 156 ? 25.406 7.117 6.891 1 67.5 156 ASP B CA 1
ATOM 3344 C C . ASP B 1 156 ? 25.5 6.082 5.766 1 67.5 156 ASP B C 1
ATOM 3346 O O . ASP B 1 156 ? 24.656 5.184 5.68 1 67.5 156 ASP B O 1
ATOM 3350 N N . PRO B 1 157 ? 26.359 6.363 4.91 1 64.94 157 PRO B N 1
ATOM 3351 C CA . PRO B 1 157 ? 26.578 5.426 3.805 1 64.94 157 PRO B CA 1
ATOM 3352 C C . PRO B 1 157 ? 26.703 3.98 4.273 1 64.94 157 PRO B C 1
ATOM 3354 O O . PRO B 1 157 ? 26.297 3.055 3.566 1 64.94 157 PRO B O 1
ATOM 3357 N N . ARG B 1 158 ? 27.281 3.924 5.418 1 66.06 158 ARG B N 1
ATOM 3358 C CA . ARG B 1 158 ? 27.438 2.576 5.957 1 66.06 158 ARG B CA 1
ATOM 3359 C C . ARG B 1 158 ? 26.094 1.924 6.211 1 66.06 158 ARG B C 1
ATOM 3361 O O . ARG B 1 158 ? 25.891 0.744 5.91 1 66.06 158 ARG B O 1
ATOM 3368 N N . PHE B 1 159 ? 25.188 2.637 6.711 1 73.19 159 PHE B N 1
ATOM 3369 C CA . PHE B 1 159 ? 23.844 2.141 6.938 1 73.19 159 PHE B CA 1
ATOM 3370 C C . PHE B 1 159 ? 23.203 1.697 5.629 1 73.19 159 PHE B C 1
ATOM 3372 O O . PHE B 1 159 ? 22.641 0.604 5.547 1 73.19 159 PHE B O 1
ATOM 3379 N N . THR B 1 160 ? 23.422 2.424 4.766 1 69.94 160 THR B N 1
ATOM 3380 C CA . THR B 1 160 ? 22.766 2.17 3.488 1 69.94 160 THR B CA 1
ATOM 3381 C C . THR B 1 160 ? 23.312 0.9 2.842 1 69.94 160 THR B C 1
ATOM 3383 O O . THR B 1 160 ? 22.547 0.084 2.318 1 69.94 160 THR B O 1
ATOM 3386 N N . SER B 1 161 ? 24.547 0.805 2.832 1 70.5 161 SER B N 1
ATOM 3387 C CA . SER B 1 161 ? 25.172 -0.372 2.242 1 70.5 161 SER B CA 1
ATOM 3388 C C . SER B 1 161 ? 24.719 -1.649 2.943 1 70.5 161 SER B C 1
ATOM 3390 O O . SER B 1 161 ? 24.375 -2.635 2.287 1 70.5 161 SER B O 1
ATOM 3392 N N . CYS B 1 162 ? 24.703 -1.563 4.207 1 77.75 162 CYS B N 1
ATOM 3393 C CA . CYS B 1 162 ? 24.312 -2.732 4.984 1 77.75 162 CYS B CA 1
ATOM 3394 C C . CYS B 1 162 ? 22.828 -3.047 4.777 1 77.75 162 CYS B C 1
ATOM 3396 O O . CYS B 1 162 ? 22.453 -4.215 4.68 1 77.75 162 CYS B O 1
ATOM 3398 N N . PHE B 1 163 ? 22.125 -2.072 4.68 1 80.94 163 PHE B N 1
ATOM 3399 C CA . PHE B 1 163 ? 20.688 -2.254 4.449 1 80.94 163 PHE B CA 1
ATOM 3400 C C . PHE B 1 163 ? 20.438 -2.893 3.09 1 80.94 163 PHE B C 1
ATOM 3402 O O . PHE B 1 163 ? 19.641 -3.826 2.977 1 80.94 163 PHE B O 1
ATOM 3409 N N . TRP B 1 164 ? 21.109 -2.504 2.172 1 73.56 164 TRP B N 1
ATOM 3410 C CA . TRP B 1 164 ? 20.953 -3.045 0.825 1 73.56 164 TRP B CA 1
ATOM 3411 C C . TRP B 1 164 ? 21.328 -4.523 0.786 1 73.56 164 TRP B C 1
ATOM 3413 O O . TRP B 1 164 ? 20.656 -5.324 0.136 1 73.56 164 TRP B O 1
ATOM 3423 N N . ALA B 1 165 ? 22.375 -4.738 1.368 1 75.88 165 ALA B N 1
ATOM 3424 C CA . ALA B 1 165 ? 22.812 -6.133 1.433 1 75.88 165 ALA B CA 1
ATOM 3425 C C . ALA B 1 165 ? 21.734 -7.016 2.062 1 75.88 165 ALA B C 1
ATOM 3427 O O . ALA B 1 165 ? 21.453 -8.109 1.567 1 75.88 165 ALA B O 1
ATOM 3428 N N . LYS B 1 166 ? 21.156 -6.488 3.051 1 80.31 166 LYS B N 1
ATOM 3429 C CA . LYS B 1 166 ? 20.109 -7.246 3.732 1 80.31 166 LYS B CA 1
ATOM 3430 C C . LYS B 1 166 ? 18.859 -7.348 2.869 1 80.31 166 LYS B C 1
ATOM 3432 O O . LYS B 1 166 ? 18.172 -8.367 2.883 1 80.31 166 LYS B O 1
ATOM 3437 N N . LEU B 1 167 ? 18.547 -6.363 2.221 1 77.81 167 LEU B N 1
ATOM 3438 C CA . LEU B 1 167 ? 17.406 -6.367 1.309 1 77.81 167 LEU B CA 1
ATOM 3439 C C . LEU B 1 167 ? 17.594 -7.406 0.207 1 77.81 167 LEU B C 1
ATOM 3441 O O . LEU B 1 167 ? 16.672 -8.141 -0.132 1 77.81 167 LEU B O 1
ATOM 3445 N N . ASN B 1 168 ? 18.75 -7.449 -0.286 1 73.88 168 ASN B N 1
ATOM 3446 C CA . ASN B 1 168 ? 19.062 -8.445 -1.308 1 73.88 168 ASN B CA 1
ATOM 3447 C C . ASN B 1 168 ? 18.969 -9.859 -0.759 1 73.88 168 ASN B C 1
ATOM 3449 O O . ASN B 1 168 ? 18.5 -10.766 -1.45 1 73.88 168 ASN B O 1
ATOM 3453 N N . GLU B 1 169 ? 19.422 -9.977 0.408 1 75.69 169 GLU B N 1
ATOM 3454 C CA . GLU B 1 169 ? 19.312 -11.273 1.067 1 75.69 169 GLU B CA 1
ATOM 3455 C C . GLU B 1 169 ? 17.859 -11.688 1.259 1 75.69 169 GLU B C 1
ATOM 3457 O O . GLU B 1 169 ? 17.516 -12.859 1.081 1 75.69 169 GLU B O 1
ATOM 3462 N N . ALA B 1 170 ? 17.125 -10.797 1.679 1 73.19 170 ALA B N 1
ATOM 3463 C CA . ALA B 1 170 ? 15.719 -11.062 1.944 1 73.19 170 ALA B CA 1
ATOM 3464 C C . ALA B 1 170 ? 14.992 -11.477 0.669 1 73.19 170 ALA B C 1
ATOM 3466 O O . ALA B 1 170 ? 14.031 -12.25 0.718 1 73.19 170 ALA B O 1
ATOM 3467 N N . PHE B 1 171 ? 15.359 -10.898 -0.378 1 67.69 171 PHE B N 1
ATOM 3468 C CA . PHE B 1 171 ? 14.758 -11.266 -1.654 1 67.69 171 PHE B CA 1
ATOM 3469 C C . PHE B 1 171 ? 15.148 -12.688 -2.043 1 67.69 171 PHE B C 1
ATOM 3471 O O . PHE B 1 171 ? 14.438 -13.344 -2.816 1 67.69 171 PHE B O 1
ATOM 3478 N N . GLY B 1 172 ? 16.031 -13.359 -1.061 1 53.47 172 GLY B N 1
ATOM 3479 C CA . GLY B 1 172 ? 16.547 -14.688 -1.37 1 53.47 172 GLY B CA 1
ATOM 3480 C C . GLY B 1 172 ? 17.406 -14.711 -2.615 1 53.47 172 GLY B C 1
ATOM 3481 O O . GLY B 1 172 ? 18.234 -13.812 -2.832 1 53.47 172 GLY B O 1
ATOM 3482 N N . THR B 1 173 ? 16.938 -15.523 -3.629 1 50.09 173 THR B N 1
ATOM 3483 C CA . THR B 1 173 ? 17.672 -16.094 -4.754 1 50.09 173 THR B CA 1
ATOM 3484 C C . THR B 1 173 ? 18.391 -14.992 -5.535 1 50.09 173 THR B C 1
ATOM 3486 O O . THR B 1 173 ? 18.188 -13.805 -5.285 1 50.09 173 THR B O 1
ATOM 3489 N N . GLN B 1 174 ? 18.5 -15.328 -7.012 1 44.16 174 GLN B N 1
ATOM 3490 C CA . GLN B 1 174 ? 19.25 -14.875 -8.18 1 44.16 174 GLN B CA 1
ATOM 3491 C C . GLN B 1 174 ? 18.922 -13.422 -8.508 1 44.16 174 GLN B C 1
ATOM 3493 O O . GLN B 1 174 ? 19.234 -12.945 -9.602 1 44.16 174 GLN B O 1
ATOM 3498 N N . LEU B 1 175 ? 18.25 -12.766 -7.543 1 46.97 175 LEU B N 1
ATOM 3499 C CA . LEU B 1 175 ? 17.75 -11.484 -8.031 1 46.97 175 LEU B CA 1
ATOM 3500 C C . LEU B 1 175 ? 18.828 -10.414 -7.941 1 46.97 175 LEU B C 1
ATOM 3502 O O . LEU B 1 175 ? 19.312 -10.094 -6.852 1 46.97 175 LEU B O 1
ATOM 3506 N N . ARG B 1 176 ? 19.719 -10.406 -8.891 1 46.97 176 ARG B N 1
ATOM 3507 C CA . ARG B 1 176 ? 20.703 -9.336 -9 1 46.97 176 ARG B CA 1
ATOM 3508 C C . ARG B 1 176 ? 20.016 -7.977 -9.109 1 46.97 176 ARG B C 1
ATOM 3510 O O . ARG B 1 176 ? 19.516 -7.609 -10.18 1 46.97 176 ARG B O 1
ATOM 3517 N N . PHE B 1 177 ? 19.531 -7.473 -7.879 1 54.03 177 PHE B N 1
ATOM 3518 C CA . PHE B 1 177 ? 18.891 -6.156 -7.906 1 54.03 177 PHE B CA 1
ATOM 3519 C C . PHE B 1 177 ? 19.922 -5.074 -8.227 1 54.03 177 PHE B C 1
ATOM 3521 O O . PHE B 1 177 ? 21.016 -5.066 -7.66 1 54.03 177 PHE B O 1
ATOM 3528 N N . SER B 1 178 ? 19.812 -4.496 -9.445 1 56.94 178 SER B N 1
ATOM 3529 C CA . SER B 1 178 ? 20.641 -3.365 -9.852 1 56.94 178 SER B CA 1
ATOM 3530 C C . SER B 1 178 ? 20.219 -2.082 -9.148 1 56.94 178 SER B C 1
ATOM 3532 O O . SER B 1 178 ? 20.047 -1.042 -9.789 1 56.94 178 SER B O 1
ATOM 3534 N N . THR B 1 179 ? 19.719 -2.115 -7.875 1 60.03 179 THR B N 1
ATOM 3535 C CA . THR B 1 179 ? 19.375 -0.842 -7.254 1 60.03 179 THR B CA 1
ATOM 3536 C C . THR B 1 179 ? 20.625 -0.084 -6.836 1 60.03 179 THR B C 1
ATOM 3538 O O . THR B 1 179 ? 21.531 -0.659 -6.223 1 60.03 179 THR B O 1
ATOM 3541 N N . ALA B 1 180 ? 20.781 1.186 -7.387 1 64 180 ALA B N 1
ATOM 3542 C CA . ALA B 1 180 ? 21.891 2.049 -6.996 1 64 180 ALA B CA 1
ATOM 3543 C C . ALA B 1 180 ? 21.531 2.875 -5.766 1 64 180 ALA B C 1
ATOM 3545 O O . ALA B 1 180 ? 20.406 3.334 -5.621 1 64 180 ALA B O 1
ATOM 3546 N N . PHE B 1 181 ? 22.469 2.902 -4.871 1 65.44 181 PHE B N 1
ATOM 3547 C CA . PHE B 1 181 ? 22.297 3.723 -3.678 1 65.44 181 PHE B CA 1
ATOM 3548 C C . PHE B 1 181 ? 23.203 4.938 -3.721 1 65.44 181 PHE B C 1
ATOM 3550 O O . PHE B 1 181 ? 24.406 4.812 -4 1 65.44 181 PHE B O 1
ATOM 3557 N N . HIS B 1 182 ? 22.641 6.141 -3.535 1 65.5 182 HIS B N 1
ATOM 3558 C CA . HIS B 1 182 ? 23.422 7.367 -3.494 1 65.5 182 HIS B CA 1
ATOM 3559 C C . HIS B 1 182 ? 23.344 8.023 -2.119 1 65.5 182 HIS B C 1
ATOM 3561 O O . HIS B 1 182 ? 22.266 8.336 -1.631 1 65.5 182 HIS B O 1
ATOM 3567 N N . PRO B 1 183 ? 24.469 8.219 -1.399 1 63.75 183 PRO B N 1
ATOM 3568 C CA . PRO B 1 183 ? 24.516 8.797 -0.055 1 63.75 183 PRO B CA 1
ATOM 3569 C C . PRO B 1 183 ? 24.172 10.281 -0.034 1 63.75 183 PRO B C 1
ATOM 3571 O O . PRO B 1 183 ? 24.078 10.883 1.039 1 63.75 183 PRO B O 1
ATOM 3574 N N . GLN B 1 184 ? 23.953 10.867 -1.115 1 62.16 184 GLN B N 1
ATOM 3575 C CA . GLN B 1 184 ? 23.656 12.297 -1.084 1 62.16 184 GLN B CA 1
ATOM 3576 C C . GLN B 1 184 ? 22.297 12.602 -1.706 1 62.16 184 GLN B C 1
ATOM 3578 O O . GLN B 1 184 ? 21.953 12.047 -2.754 1 62.16 184 GLN B O 1
ATOM 3583 N N . THR B 1 185 ? 21.562 13.297 -0.794 1 61.94 185 THR B N 1
ATOM 3584 C CA . THR B 1 185 ? 20.25 13.719 -1.287 1 61.94 185 THR B CA 1
ATOM 3585 C C . THR B 1 185 ? 20.359 15.047 -2.031 1 61.94 185 THR B C 1
ATOM 3587 O O . THR B 1 185 ? 21.312 15.805 -1.824 1 61.94 185 THR B O 1
ATOM 3590 N N . ASP B 1 186 ? 19.469 15.219 -2.902 1 66.12 186 ASP B N 1
ATOM 3591 C CA . ASP B 1 186 ? 19.344 16.516 -3.561 1 66.12 186 ASP B CA 1
ATOM 3592 C C . ASP B 1 186 ? 18.516 17.484 -2.707 1 66.12 186 ASP B C 1
ATOM 3594 O O . ASP B 1 186 ? 17.922 17.078 -1.705 1 66.12 186 ASP B O 1
ATOM 3598 N N . GLY B 1 187 ? 18.766 18.734 -2.963 1 66.31 187 GLY B N 1
ATOM 3599 C CA . GLY B 1 187 ? 18.094 19.812 -2.24 1 66.31 187 GLY B CA 1
ATOM 3600 C C . GLY B 1 187 ? 16.594 19.625 -2.15 1 66.31 187 GLY B C 1
ATOM 3601 O O . GLY B 1 187 ? 16 19.844 -1.095 1 66.31 187 GLY B O 1
ATOM 3602 N N . GLN B 1 188 ? 16.016 19.109 -3.17 1 69.56 188 GLN B N 1
ATOM 3603 C CA . GLN B 1 188 ? 14.57 18.938 -3.182 1 69.56 188 GLN B CA 1
ATOM 3604 C C . GLN B 1 188 ? 14.141 17.828 -2.23 1 69.56 188 GLN B C 1
ATOM 3606 O O . GLN B 1 188 ? 13.156 17.969 -1.498 1 69.56 188 GLN B O 1
ATOM 3611 N N . SER B 1 189 ? 14.883 16.734 -2.279 1 73.88 189 SER B N 1
ATOM 3612 C CA . SER B 1 189 ? 14.57 15.617 -1.392 1 73.88 189 SER B CA 1
ATOM 3613 C C . SER B 1 189 ? 14.75 16.016 0.072 1 73.88 189 SER B C 1
ATOM 3615 O O . SER B 1 189 ? 13.961 15.609 0.93 1 73.88 189 SER B O 1
ATOM 3617 N N . GLU B 1 190 ? 15.773 16.844 0.277 1 73.62 190 GLU B N 1
ATOM 3618 C CA . GLU B 1 190 ? 16.031 17.297 1.641 1 73.62 190 GLU B CA 1
ATOM 3619 C C . GLU B 1 190 ? 14.891 18.141 2.17 1 73.62 190 GLU B C 1
ATOM 3621 O O . GLU B 1 190 ? 14.445 17.969 3.305 1 73.62 190 GLU B O 1
ATOM 3626 N N . ARG B 1 191 ? 14.43 19.016 1.37 1 75.31 191 ARG B N 1
ATOM 3627 C CA . ARG B 1 191 ? 13.328 19.891 1.779 1 75.31 191 ARG B CA 1
ATOM 3628 C C . ARG B 1 191 ? 12.055 19.078 2.031 1 75.31 191 ARG B C 1
ATOM 3630 O O . ARG B 1 191 ? 11.336 19.344 2.996 1 75.31 191 ARG B O 1
ATOM 3637 N N . THR B 1 192 ? 11.805 18.172 1.146 1 77.69 192 THR B N 1
ATOM 3638 C CA . THR B 1 192 ? 10.625 17.328 1.302 1 77.69 192 THR B CA 1
ATOM 3639 C C . THR B 1 192 ? 10.688 16.547 2.613 1 77.69 192 THR B C 1
ATOM 3641 O O . THR B 1 192 ? 9.711 16.516 3.365 1 77.69 192 THR B O 1
ATOM 3644 N N . ILE B 1 193 ? 11.828 16.031 2.834 1 80.19 193 ILE B N 1
ATOM 3645 C CA . ILE B 1 193 ? 11.992 15.219 4.035 1 80.19 193 ILE B CA 1
ATOM 3646 C C . ILE B 1 193 ? 11.867 16.094 5.277 1 80.19 193 ILE B C 1
ATOM 3648 O O . ILE B 1 193 ? 11.258 15.695 6.273 1 80.19 193 ILE B O 1
ATOM 3652 N N . GLN B 1 194 ? 12.375 17.25 5.211 1 82.12 194 GLN B N 1
ATOM 3653 C CA . GLN B 1 194 ? 12.281 18.172 6.336 1 82.12 194 GLN B CA 1
ATOM 3654 C C . GLN B 1 194 ? 10.836 18.547 6.625 1 82.12 194 GLN B C 1
ATOM 3656 O O . GLN B 1 194 ? 10.414 18.578 7.785 1 82.12 194 GLN B O 1
ATOM 3661 N N . THR B 1 195 ? 10.195 18.891 5.594 1 82.62 195 THR B N 1
ATOM 3662 C CA . THR B 1 195 ? 8.781 19.234 5.734 1 82.62 195 THR B CA 1
ATOM 3663 C C . THR B 1 195 ? 8.008 18.078 6.355 1 82.62 195 THR B C 1
ATOM 3665 O O . THR B 1 195 ? 7.203 18.266 7.266 1 82.62 195 THR B O 1
ATOM 3668 N N . LEU B 1 196 ? 8.312 16.906 5.906 1 87.12 196 LEU B N 1
ATOM 3669 C CA . LEU B 1 196 ? 7.633 15.711 6.418 1 87.12 196 LEU B CA 1
ATOM 3670 C C . LEU B 1 196 ? 7.996 15.469 7.879 1 87.12 196 LEU B C 1
ATOM 3672 O O . LEU B 1 196 ? 7.141 15.078 8.68 1 87.12 196 LEU B O 1
ATOM 3676 N N . GLU B 1 197 ? 9.211 15.734 8.141 1 87.31 197 GLU B N 1
ATOM 3677 C CA . GLU B 1 197 ? 9.648 15.586 9.523 1 87.31 197 GLU B CA 1
ATOM 3678 C C . GLU B 1 197 ? 8.875 16.516 10.453 1 87.31 197 GLU B C 1
ATOM 3680 O O . GLU B 1 197 ? 8.414 16.109 11.516 1 87.31 197 GLU B O 1
ATOM 3685 N N . ASP B 1 198 ? 8.75 17.703 10.031 1 87.25 198 ASP B N 1
ATOM 3686 C CA . ASP B 1 198 ? 8.008 18.688 10.82 1 87.25 198 ASP B CA 1
ATOM 3687 C C . ASP B 1 198 ? 6.559 18.266 11.016 1 87.25 198 ASP B C 1
ATOM 3689 O O . ASP B 1 198 ? 6.02 18.344 12.117 1 87.25 198 ASP B O 1
ATOM 3693 N N . MET B 1 199 ? 5.973 17.828 9.969 1 89.25 199 MET B N 1
ATOM 3694 C CA . MET B 1 199 ? 4.578 17.406 10.008 1 89.25 199 MET B CA 1
ATOM 3695 C C . MET B 1 199 ? 4.406 16.203 10.945 1 89.25 199 MET B C 1
ATOM 3697 O O . MET B 1 199 ? 3.475 16.172 11.75 1 89.25 199 MET B O 1
ATOM 3701 N N . LEU B 1 200 ? 5.305 15.281 10.852 1 90.69 200 LEU B N 1
ATOM 3702 C CA . LEU B 1 200 ? 5.234 14.07 11.664 1 90.69 200 LEU B CA 1
ATOM 3703 C C . LEU B 1 200 ? 5.469 14.391 13.133 1 90.69 200 LEU B C 1
ATOM 3705 O O . LEU B 1 200 ? 4.801 13.836 14.008 1 90.69 200 LEU B O 1
ATOM 3709 N N . ARG B 1 201 ? 6.355 15.281 13.391 1 91 201 ARG B N 1
ATOM 3710 C CA . ARG B 1 201 ? 6.609 15.68 14.766 1 91 201 ARG B CA 1
ATOM 3711 C C . ARG B 1 201 ? 5.398 16.391 15.359 1 91 201 ARG B C 1
ATOM 3713 O O . ARG B 1 201 ? 5.047 16.172 16.516 1 91 201 ARG B O 1
ATOM 3720 N N . ALA B 1 202 ? 4.828 17.281 14.57 1 90.31 202 ALA B N 1
ATOM 3721 C CA . ALA B 1 202 ? 3.613 17.953 15.016 1 90.31 202 ALA B CA 1
ATOM 3722 C C . ALA B 1 202 ? 2.527 16.953 15.383 1 90.31 202 ALA B C 1
ATOM 3724 O O . ALA B 1 202 ? 1.883 17.078 16.422 1 90.31 202 ALA B O 1
ATOM 3725 N N . CYS B 1 203 ? 2.373 15.969 14.555 1 89.44 203 CYS B N 1
ATOM 3726 C CA . CYS B 1 203 ? 1.371 14.93 14.789 1 89.44 203 CYS B CA 1
ATOM 3727 C C . CYS B 1 203 ? 1.699 14.133 16.031 1 89.44 203 CYS B C 1
ATOM 3729 O O . CYS B 1 203 ? 0.806 13.805 16.828 1 89.44 203 CYS B O 1
ATOM 3731 N N . ALA B 1 204 ? 2.957 13.789 16.188 1 89.62 204 ALA B N 1
ATOM 3732 C CA . ALA B 1 204 ? 3.383 13.016 17.344 1 89.62 204 ALA B CA 1
ATOM 3733 C C . ALA B 1 204 ? 3.174 13.797 18.641 1 89.62 204 ALA B C 1
ATOM 3735 O O . ALA B 1 204 ? 2.826 13.227 19.672 1 89.62 204 ALA B O 1
ATOM 3736 N N . LEU B 1 205 ? 3.383 15.07 18.594 1 86.44 205 LEU B N 1
ATOM 3737 C CA . LEU B 1 205 ? 3.195 15.93 19.766 1 86.44 205 LEU B CA 1
ATOM 3738 C C . LEU B 1 205 ? 1.717 16.047 20.109 1 86.44 205 LEU B C 1
ATOM 3740 O O . LEU B 1 205 ? 1.353 16.078 21.281 1 86.44 205 LEU B O 1
ATOM 3744 N N . GLN B 1 206 ? 0.989 16.109 19.109 1 87 206 GLN B N 1
ATOM 3745 C CA . GLN B 1 206 ? -0.443 16.312 19.312 1 87 206 GLN B CA 1
ATOM 3746 C C . GLN B 1 206 ? -1.094 15.047 19.859 1 87 206 GLN B C 1
ATOM 3748 O O . GLN B 1 206 ? -1.973 15.125 20.734 1 87 206 GLN B O 1
ATOM 3753 N N . PHE B 1 207 ? -0.683 13.875 19.375 1 83.56 207 PHE B N 1
ATOM 3754 C CA . PHE B 1 207 ? -1.406 12.656 19.703 1 83.56 207 PHE B CA 1
ATOM 3755 C C . PHE B 1 207 ? -0.594 11.797 20.672 1 83.56 207 PHE B C 1
ATOM 3757 O O . PHE B 1 207 ? -1.085 10.781 21.156 1 83.56 207 PHE B O 1
ATOM 3764 N N . ARG B 1 208 ? 0.538 12.141 21.141 1 80.38 208 ARG B N 1
ATOM 3765 C CA . ARG B 1 208 ? 1.468 11.609 22.125 1 80.38 208 ARG B CA 1
ATOM 3766 C C . ARG B 1 208 ? 1.493 10.086 22.094 1 80.38 208 ARG B C 1
ATOM 3768 O O . ARG B 1 208 ? 2.127 9.484 21.219 1 80.38 208 ARG B O 1
ATOM 3775 N N . GLY B 1 209 ? 0.605 9.391 22.812 1 81.25 209 GLY B N 1
ATOM 3776 C CA . GLY B 1 209 ? 0.743 7.973 23.094 1 81.25 209 GLY B CA 1
ATOM 3777 C C . GLY B 1 209 ? 0.209 7.086 21.984 1 81.25 209 GLY B C 1
ATOM 3778 O O . GLY B 1 209 ? 0.46 5.879 21.969 1 81.25 209 GLY B O 1
ATOM 3779 N N . ASP B 1 210 ? -0.401 7.637 20.953 1 87.62 210 ASP B N 1
ATOM 3780 C CA . ASP B 1 210 ? -1.004 6.746 19.969 1 87.62 210 ASP B CA 1
ATOM 3781 C C . ASP B 1 210 ? -0.817 7.289 18.562 1 87.62 210 ASP B C 1
ATOM 3783 O O . ASP B 1 210 ? -1.636 7.027 17.672 1 87.62 210 ASP B O 1
ATOM 3787 N N . TRP B 1 211 ? 0.317 8.078 18.438 1 90.25 211 TRP B N 1
ATOM 3788 C CA . TRP B 1 211 ? 0.521 8.688 17.125 1 90.25 211 TRP B CA 1
ATOM 3789 C C . TRP B 1 211 ? 0.739 7.617 16.047 1 90.25 211 TRP B C 1
ATOM 3791 O O . TRP B 1 211 ? 0.414 7.828 14.883 1 90.25 211 TRP B O 1
ATOM 3801 N N . ASP B 1 212 ? 1.287 6.461 16.484 1 90.75 212 ASP B N 1
ATOM 3802 C CA . ASP B 1 212 ? 1.583 5.402 15.523 1 90.75 212 ASP B CA 1
ATOM 3803 C C . ASP B 1 212 ? 0.299 4.789 14.969 1 90.75 212 ASP B C 1
ATOM 3805 O O . ASP B 1 212 ? 0.258 4.359 13.812 1 90.75 212 ASP B O 1
ATOM 3809 N N . GLU B 1 213 ? -0.762 4.82 15.688 1 88 213 GLU B N 1
ATOM 3810 C CA . GLU B 1 213 ? -2.031 4.23 15.273 1 88 213 GLU B CA 1
ATOM 3811 C C . GLU B 1 213 ? -2.713 5.09 14.211 1 88 213 GLU B C 1
ATOM 3813 O O . GLU B 1 213 ? -3.508 4.586 13.414 1 88 213 GLU B O 1
ATOM 3818 N N . LYS B 1 214 ? -2.42 6.301 14.148 1 86.56 214 LYS B N 1
ATOM 3819 C CA . LYS B 1 214 ? -3.076 7.223 13.219 1 86.56 214 LYS B CA 1
ATOM 3820 C C . LYS B 1 214 ? -2.213 7.473 11.984 1 86.56 214 LYS B C 1
ATOM 3822 O O . LYS B 1 214 ? -2.646 8.141 11.047 1 86.56 214 LYS B O 1
ATOM 3827 N N . LEU B 1 215 ? -1.053 6.918 11.992 1 91.25 215 LEU B N 1
ATOM 3828 C CA . LEU B 1 215 ? -0.065 7.199 10.961 1 91.25 215 LEU B CA 1
ATOM 3829 C C . LEU B 1 215 ? -0.584 6.785 9.586 1 91.25 215 LEU B C 1
ATOM 3831 O O . LEU B 1 215 ? -0.403 7.508 8.602 1 91.25 215 LEU B O 1
ATOM 3835 N N . PRO B 1 216 ? -1.331 5.66 9.477 1 90.81 216 PRO B N 1
ATOM 3836 C CA . PRO B 1 216 ? -1.848 5.285 8.156 1 90.81 216 PRO B CA 1
ATOM 3837 C C . PRO B 1 216 ? -2.814 6.32 7.586 1 90.81 216 PRO B C 1
ATOM 3839 O O . PRO B 1 216 ? -2.738 6.656 6.402 1 90.81 216 PRO B O 1
ATOM 3842 N N . LEU B 1 217 ? -3.666 6.812 8.383 1 87.06 217 LEU B N 1
ATOM 3843 C CA . LEU B 1 217 ? -4.609 7.828 7.93 1 87.06 217 LEU B CA 1
ATOM 3844 C C . LEU B 1 217 ? -3.887 9.117 7.562 1 87.06 217 LEU B C 1
ATOM 3846 O O . LEU B 1 217 ? -4.27 9.805 6.613 1 87.06 217 LEU B O 1
ATOM 3850 N N . ARG B 1 218 ? -2.912 9.398 8.305 1 89.19 218 ARG B N 1
ATOM 3851 C CA . ARG B 1 218 ? -2.125 10.602 8.023 1 89.19 218 ARG B CA 1
ATOM 3852 C C . ARG B 1 218 ? -1.339 10.445 6.727 1 89.19 218 ARG B C 1
ATOM 3854 O O . ARG B 1 218 ? -1.163 11.406 5.98 1 89.19 218 ARG B O 1
ATOM 3861 N N . GLU B 1 219 ? -0.832 9.227 6.527 1 93.12 219 GLU B N 1
ATOM 3862 C CA . GLU B 1 219 ? -0.198 8.938 5.246 1 93.12 219 GLU B CA 1
ATOM 3863 C C . GLU B 1 219 ? -1.16 9.18 4.086 1 93.12 219 GLU B C 1
ATOM 3865 O O . GLU B 1 219 ? -0.797 9.812 3.0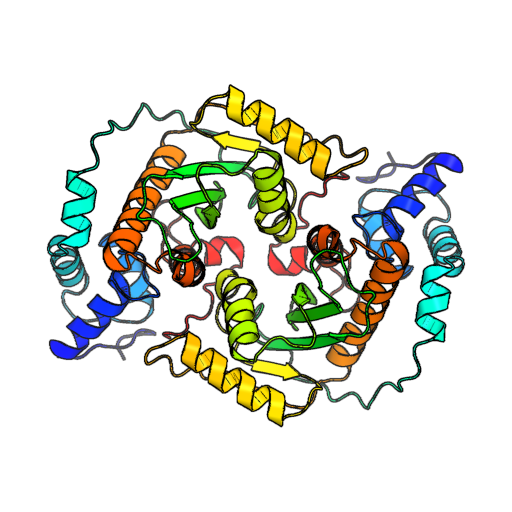94 1 93.12 219 GLU B O 1
ATOM 3870 N N . PHE B 1 220 ? -2.328 8.727 4.215 1 90.19 220 PHE B N 1
ATOM 3871 C CA . PHE B 1 220 ? -3.348 8.945 3.197 1 90.19 220 PHE B CA 1
ATOM 3872 C C . PHE B 1 220 ? -3.584 10.438 2.98 1 90.19 220 PHE B C 1
ATOM 3874 O O . PHE B 1 220 ? -3.635 10.906 1.84 1 90.19 220 PHE B O 1
ATOM 3881 N N . ALA B 1 221 ? -3.771 11.102 4.082 1 86.81 221 ALA B N 1
ATOM 3882 C CA . ALA B 1 221 ? -4.035 12.539 4.008 1 86.81 221 ALA B CA 1
ATOM 3883 C C . ALA B 1 221 ? -2.912 13.266 3.273 1 86.81 221 ALA B C 1
ATOM 3885 O O . ALA B 1 221 ? -3.17 14.102 2.41 1 86.81 221 ALA B O 1
ATOM 3886 N N . TYR B 1 222 ? -1.747 12.93 3.629 1 90.88 222 TYR B N 1
ATOM 3887 C CA . TYR B 1 222 ? -0.599 13.531 2.961 1 90.88 222 TYR B CA 1
ATOM 3888 C C . TYR B 1 222 ? -0.633 13.25 1.463 1 90.88 222 TYR B C 1
ATOM 3890 O O . TYR B 1 222 ? -0.497 14.172 0.652 1 90.88 222 TYR B O 1
ATOM 3898 N N . ASN B 1 223 ? -0.792 11.992 1.074 1 93 223 ASN B N 1
ATOM 3899 C CA . ASN B 1 223 ? -0.715 11.586 -0.324 1 93 223 ASN B CA 1
ATOM 3900 C C . ASN B 1 223 ? -1.896 12.117 -1.13 1 93 223 ASN B C 1
ATOM 3902 O O . ASN B 1 223 ? -1.822 12.219 -2.355 1 93 223 ASN B O 1
ATOM 3906 N N . ASN B 1 224 ? -2.941 12.383 -0.409 1 89 224 ASN B N 1
ATOM 3907 C CA . ASN B 1 224 ? -4.129 12.906 -1.078 1 89 224 ASN B CA 1
ATOM 3908 C C . ASN B 1 224 ? -4.129 14.43 -1.111 1 89 224 ASN B C 1
ATOM 3910 O O . AS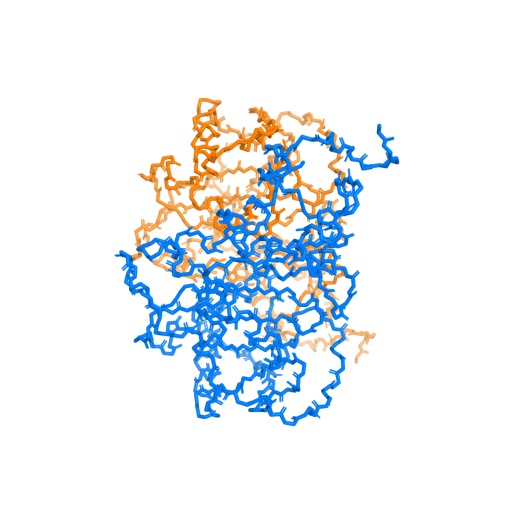N B 1 224 ? -5.082 15.047 -1.598 1 89 224 ASN B O 1
ATOM 3914 N N . SER B 1 225 ? -3.119 15.07 -0.595 1 88.62 225 SER B N 1
ATOM 3915 C CA . SER B 1 225 ? -3.049 16.531 -0.513 1 88.62 225 SER B CA 1
ATOM 3916 C C . SER B 1 225 ? -2.182 17.109 -1.629 1 88.62 225 SER B C 1
ATOM 3918 O O . SER B 1 225 ? -1.359 16.391 -2.211 1 88.62 225 SER B O 1
ATOM 3920 N N . TYR B 1 226 ? -2.344 18.344 -1.778 1 89.5 226 TYR B N 1
ATOM 3921 C CA . TYR B 1 226 ? -1.627 19.109 -2.799 1 89.5 226 TYR B CA 1
ATOM 3922 C C . TYR B 1 226 ? -0.129 19.125 -2.516 1 89.5 226 TYR B C 1
ATOM 3924 O O . TYR B 1 226 ? 0.291 19.266 -1.367 1 89.5 226 TYR B O 1
ATOM 3932 N N . GLN B 1 227 ? 0.612 18.844 -3.605 1 86.44 227 GLN B N 1
ATOM 3933 C CA . GLN B 1 227 ? 2.062 19 -3.566 1 86.44 227 GLN B CA 1
ATOM 3934 C C . GLN B 1 227 ? 2.523 20.156 -4.438 1 86.44 227 GLN B C 1
ATOM 3936 O O . GLN B 1 227 ? 2.307 20.156 -5.652 1 86.44 227 GLN B O 1
ATOM 3941 N N . ALA B 1 228 ? 3.225 21.094 -3.826 1 83.75 228 ALA B N 1
ATOM 3942 C CA . ALA B 1 228 ? 3.619 22.328 -4.516 1 83.75 228 ALA B CA 1
ATOM 3943 C C . ALA B 1 228 ? 4.605 22.031 -5.645 1 83.75 228 ALA B C 1
ATOM 3945 O O . ALA B 1 228 ? 4.562 22.672 -6.695 1 83.75 228 ALA B O 1
ATOM 3946 N N . SER B 1 229 ? 5.477 21.094 -5.461 1 81.75 229 SER B N 1
ATOM 3947 C CA . SER B 1 229 ? 6.543 20.797 -6.414 1 81.75 229 SER B CA 1
ATOM 3948 C C . SER B 1 229 ? 5.98 20.234 -7.715 1 81.75 229 SER B C 1
ATOM 3950 O O . SER B 1 229 ? 6.551 20.438 -8.789 1 81.75 229 SER B O 1
ATOM 3952 N N . ILE B 1 230 ? 4.84 19.531 -7.668 1 85.5 230 ILE B N 1
ATOM 3953 C CA . ILE B 1 230 ? 4.301 18.906 -8.875 1 85.5 230 ILE B CA 1
ATOM 3954 C C . ILE B 1 230 ? 2.926 19.484 -9.188 1 85.5 230 ILE B C 1
ATOM 3956 O O . ILE B 1 230 ? 2.316 19.141 -10.203 1 85.5 230 ILE B O 1
ATOM 3960 N N . LYS B 1 231 ? 2.373 20.297 -8.281 1 87.5 231 LYS B N 1
ATOM 3961 C CA . LYS B 1 231 ? 1.18 21.125 -8.445 1 87.5 231 LYS B CA 1
ATOM 3962 C C . LYS B 1 231 ? -0.078 20.25 -8.516 1 87.5 231 LYS B C 1
ATOM 3964 O O . LYS B 1 231 ? -1.086 20.672 -9.094 1 87.5 231 LYS B O 1
ATOM 3969 N N . ILE B 1 232 ? -0.044 19.031 -8.156 1 88.44 232 ILE B N 1
ATOM 3970 C CA . ILE B 1 232 ? -1.142 18.078 -7.973 1 88.44 232 ILE B CA 1
ATOM 3971 C C . ILE B 1 232 ? -0.888 17.234 -6.73 1 88.44 232 ILE B C 1
ATOM 3973 O O . ILE B 1 232 ? 0.174 17.328 -6.109 1 88.44 232 ILE B O 1
ATOM 3977 N N . SER B 1 233 ? -1.887 16.531 -6.344 1 89.75 233 SER B N 1
ATOM 3978 C CA . SER B 1 233 ? -1.647 15.625 -5.223 1 89.75 233 SER B CA 1
ATOM 3979 C C . SER B 1 233 ? -0.807 14.422 -5.645 1 89.75 233 SER B C 1
ATOM 3981 O O . SER B 1 233 ? -0.78 14.062 -6.82 1 89.75 233 SER B O 1
ATOM 3983 N N . SER B 1 234 ? -0.126 13.852 -4.711 1 89.81 234 SER B N 1
ATOM 3984 C CA . SER B 1 234 ? 0.659 12.648 -4.973 1 89.81 234 SER B CA 1
ATOM 3985 C C . SER B 1 234 ? -0.21 11.539 -5.551 1 89.81 234 SER B C 1
ATOM 3987 O O . SER B 1 234 ? 0.207 10.828 -6.469 1 89.81 234 SER B O 1
ATOM 3989 N N . PHE B 1 235 ? -1.438 11.336 -5.059 1 89.12 235 PHE B N 1
ATOM 3990 C CA . PHE B 1 235 ? -2.33 10.297 -5.555 1 89.12 235 PHE B CA 1
ATOM 3991 C C . PHE B 1 235 ? -2.797 10.617 -6.969 1 89.12 235 PHE B C 1
ATOM 3993 O O . PHE B 1 235 ? -2.98 9.711 -7.785 1 89.12 235 PHE B O 1
ATOM 4000 N N . ASP B 1 236 ? -2.979 11.891 -7.223 1 86.88 236 ASP B N 1
ATOM 4001 C CA . ASP B 1 236 ? -3.273 12.266 -8.602 1 86.88 236 ASP B CA 1
ATOM 4002 C C . ASP B 1 236 ? -2.141 11.859 -9.539 1 86.88 236 ASP B C 1
ATOM 4004 O O . ASP B 1 236 ? -2.389 11.344 -10.633 1 86.88 236 ASP B O 1
ATOM 4008 N N . ALA B 1 237 ? -0.981 12.133 -9.094 1 86.19 237 ALA B N 1
ATOM 4009 C CA . ALA B 1 237 ? 0.191 11.773 -9.883 1 86.19 237 ALA B CA 1
ATOM 4010 C C . ALA B 1 237 ? 0.341 10.258 -9.992 1 86.19 237 ALA B C 1
ATOM 4012 O O . ALA B 1 237 ? 0.769 9.742 -11.023 1 86.19 237 ALA B O 1
ATOM 4013 N N . LEU B 1 238 ? -0.014 9.586 -8.93 1 87.25 238 LEU B N 1
ATOM 4014 C CA . LEU B 1 238 ? 0.187 8.141 -8.852 1 87.25 238 LEU B CA 1
ATOM 4015 C C . LEU B 1 238 ? -0.929 7.395 -9.57 1 87.25 238 LEU B C 1
ATOM 4017 O O . LEU B 1 238 ? -0.663 6.477 -10.352 1 87.25 238 LEU B O 1
ATOM 4021 N N . TYR B 1 239 ? -2.225 7.801 -9.359 1 84.75 239 TYR B N 1
ATOM 4022 C CA . TYR B 1 239 ? -3.381 7.043 -9.82 1 84.75 239 TYR B CA 1
ATOM 4023 C C . TYR B 1 239 ? -4.09 7.766 -10.953 1 84.75 239 TYR B C 1
ATOM 4025 O O . TYR B 1 239 ? -4.902 7.168 -11.664 1 84.75 239 TYR B O 1
ATOM 4033 N N . GLY B 1 240 ? -3.844 8.961 -11.164 1 77.88 240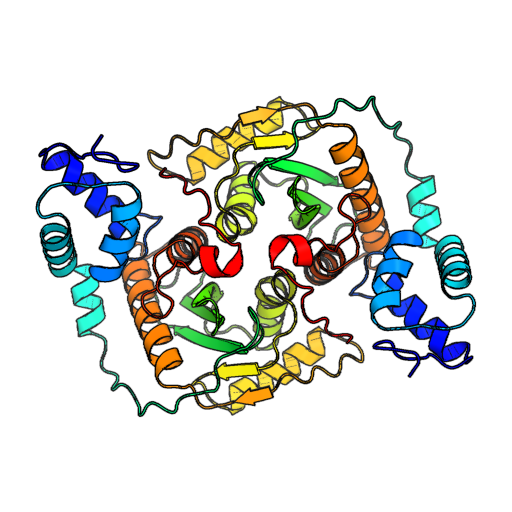 GLY B N 1
ATOM 4034 C CA . GLY B 1 240 ? -4.523 9.758 -12.172 1 77.88 240 GLY B CA 1
ATOM 4035 C C . GLY B 1 240 ? -5.68 10.57 -11.617 1 77.88 240 GLY B C 1
ATOM 4036 O O . GLY B 1 240 ? -6.328 11.32 -12.352 1 77.88 240 GLY B O 1
ATOM 4037 N N . LYS B 1 241 ? -5.996 10.398 -10.32 1 72.75 241 LYS B N 1
ATOM 4038 C CA . LYS B 1 241 ? -7.031 11.164 -9.641 1 72.75 241 LYS B CA 1
ATOM 4039 C C . LYS B 1 241 ? -6.883 11.062 -8.125 1 72.75 241 LYS B C 1
ATOM 4041 O O . LYS B 1 241 ? -6.285 10.109 -7.617 1 72.75 241 LYS B O 1
ATOM 4046 N N . GLN B 1 242 ? -7.484 12.031 -7.414 1 74.81 242 GLN B N 1
ATOM 4047 C CA . GLN B 1 242 ? -7.523 11.992 -5.953 1 74.81 242 GLN B CA 1
ATOM 4048 C C . GLN B 1 242 ? -8.43 10.867 -5.461 1 74.81 242 GLN B C 1
ATOM 4050 O O . GLN B 1 242 ? -9.453 10.57 -6.078 1 74.81 242 GLN B O 1
ATOM 4055 N N . CYS B 1 243 ? -7.969 10.305 -4.441 1 73.31 243 CYS B N 1
ATOM 4056 C CA . CYS B 1 243 ? -8.758 9.227 -3.842 1 73.31 243 CYS B CA 1
ATOM 4057 C C . CYS B 1 243 ? -9.867 9.789 -2.969 1 73.31 243 CYS B C 1
ATOM 4059 O O . CYS B 1 243 ? -9.766 10.914 -2.469 1 73.31 243 CYS B O 1
ATOM 4061 N N . ARG B 1 244 ? -10.867 9.055 -2.82 1 70.44 244 ARG B N 1
ATOM 4062 C CA . ARG B 1 244 ? -12.008 9.469 -2.008 1 70.44 244 ARG B CA 1
ATOM 4063 C C . ARG B 1 244 ? -11.625 9.539 -0.532 1 70.44 244 ARG B C 1
ATOM 4065 O O . ARG B 1 244 ? -10.992 8.625 -0.002 1 70.44 244 ARG B O 1
ATOM 4072 N N . THR B 1 245 ? -11.852 10.766 -0.053 1 66.62 245 THR B N 1
ATOM 4073 C CA . THR B 1 245 ? -11.586 10.977 1.364 1 66.62 245 THR B CA 1
ATOM 4074 C C . THR B 1 245 ? -12.82 10.664 2.203 1 66.62 245 THR B C 1
ATOM 4076 O O . THR B 1 245 ? -13.945 10.711 1.7 1 66.62 245 THR B O 1
ATOM 4079 N N . PRO B 1 246 ? -12.578 10.234 3.301 1 59.09 246 PRO B N 1
ATOM 4080 C CA . PRO B 1 246 ? -13.742 10.094 4.18 1 59.09 246 PRO B CA 1
ATOM 4081 C C . PRO B 1 246 ? -14.492 11.406 4.379 1 59.09 246 PRO B C 1
ATOM 4083 O O . PRO B 1 246 ? -15.609 11.406 4.902 1 59.09 246 PRO B O 1
ATOM 4086 N N . PHE B 1 247 ? -13.953 12.516 3.951 1 54.28 247 PHE B N 1
ATOM 4087 C CA . PHE B 1 247 ? -14.516 13.805 4.305 1 54.28 247 PHE B CA 1
ATOM 4088 C C . PHE B 1 247 ? -15.352 14.367 3.16 1 54.28 247 PHE B C 1
ATOM 4090 O O . PHE B 1 247 ? -16.125 15.305 3.35 1 54.28 247 PHE B O 1
ATOM 4097 N N . TYR B 1 248 ? -15.172 13.938 1.93 1 50.62 248 TYR B N 1
ATOM 4098 C CA . TYR B 1 248 ? -15.93 14.547 0.843 1 50.62 248 TYR B CA 1
ATOM 4099 C C . TYR B 1 248 ? -16.578 13.477 -0.035 1 50.62 248 TYR B C 1
ATOM 4101 O O . TYR B 1 248 ? -16.078 12.352 -0.124 1 50.62 248 TYR B O 1
#

Foldseek 3Di:
DPPQADEDPPDPVVLVVLLCCAAFDLQHLRDALVQSCLFRVVHYDYPCNSVVSNVVSVPDPLLVVLVVPDDDDQDDFDDDDADDDWLQEKEKDKQAQFFQAPVRFGIWIWIATRHLRQIDTHTDHPPDDLLRVLVVCCVPRCVVPNDHQEYEYCDDPVSVVVSVVSNVVVVPDPPPRNRYYDNDDGSVSRVSVVSSSSSLRSQSVVVVHCSNVSRVSNSLSQQLIADPVVRHGSCCVVVVDHDDDPPD/DPPQADEDPPDPVVLVVLLCCAAFDLQHLRDALVQSCLFNVVHYDYPCNSVVSNVVSVPDPLLVVLVVPDPDDQDDFDDDDADDDWLQEKEKDKQAQFFQAPVRFGIWIWIATRHLRQIDTHTDHPPDDLLRVLVVCCVPRCVVPNDHQEYEYCDDPVSVVVSVVSNVVVVPDDPPRNRYYDNDDGSVSRVSVVSSSSSLRSQSVVVVHCSNVSRVSNSLSQQLIADPVVRHGSCCVVVVDHDDDPPD

InterPro domains:
  IPR001584 Integrase, catalytic core [PS50994] (77-248)
  IPR012337 Ribonuclease H-like superfamily [SSF53098] (79-236)
  IPR036397 Ribonuclease H superfamily [G3DSA:3.30.420.10] (77-248)
  IPR041588 Integrase zinc-binding domain [PF17921] (11-68)

Secondary structure (DSSP, 8-state):
-BTTBEE--S-HHHHHHHHHHHHHSTT-----HHHHHHHHTTTEE-TTHHHHHHHHHHT-HHHHHHHHH----------PPPPSSTTTEEEEEEE--PPP-TT---EEEEEEETTT--EEEEEE-TT--HHHHHHHHIIIIIHHH---SEEEESS-HHHHHHHHHHHHHHT-SS-----EEES---HHHHHHHHHHHHHHHHHHHHHGGGHHHHHHHHHHHHHTSEETTTTEEHHHHHHSSPPPPTT-/-BTTBEE--S-HHHHHHHHHHHHHSTT-----HHHHHHHHTTTEE-TTHHHHHHHHHHT-HHHHHHHHH----------PPPPSSTTTEEEEEEE--PPP-TT---EEEEEEETTT--EEEEEE-TT--HHHHHHHHIIIIIHHH---SEEEESS-HHHHHHHHHHHHHHT-SS-----EEES---HHHHHHHHHHHHHHHHHHHHHGGGHHHHHHHHHHHHHTSEETTTTEEHHHHHHSSPPPPTT-

Solvent-accessible surface area (backbone atoms only — not comparable to full-atom values): 26197 Å² total; per-residue (Å²): 106,67,77,96,19,44,60,51,67,100,38,68,68,60,50,48,50,52,51,46,44,58,24,67,30,73,55,21,46,55,50,53,42,69,40,43,42,61,43,44,51,66,46,39,46,46,91,63,44,65,59,51,43,40,53,52,50,71,64,34,63,54,57,51,52,47,57,67,68,59,78,79,80,82,70,83,64,47,87,64,83,78,58,88,47,77,45,29,36,33,37,42,50,75,46,64,88,42,61,60,24,85,88,57,30,24,27,38,39,39,39,30,18,68,55,40,61,30,55,47,64,39,78,32,43,88,80,60,49,55,63,55,50,27,51,49,44,40,58,68,40,29,28,76,44,24,54,44,44,28,43,22,26,75,54,58,57,67,57,50,54,53,35,48,53,35,36,46,52,69,69,51,66,92,45,73,67,78,52,47,75,40,57,64,54,26,32,66,56,48,51,51,50,49,52,49,46,47,26,51,49,32,43,32,65,72,46,38,55,49,32,71,76,40,34,36,45,24,34,25,35,55,23,56,25,45,31,82,93,76,72,41,22,13,31,27,64,48,59,72,45,68,54,43,48,60,83,104,106,65,78,95,19,43,60,51,67,101,39,68,68,58,52,49,51,53,51,45,43,58,25,68,30,72,56,20,47,53,50,54,42,67,39,42,41,62,43,44,51,65,47,39,44,46,90,66,45,65,61,52,43,40,53,53,52,71,64,34,64,56,57,51,51,47,57,67,67,59,79,78,80,82,71,82,63,48,86,65,84,78,57,88,47,76,45,28,36,32,36,41,50,75,45,64,87,42,62,61,25,83,87,57,32,24,25,37,40,38,40,29,19,68,56,40,61,31,55,47,63,40,77,30,43,88,81,62,49,55,63,55,50,28,50,49,44,39,57,67,38,30,28,76,44,25,53,43,44,28,42,22,27,74,51,59,55,66,57,50,54,54,36,48,55,36,36,46,52,70,69,48,68,92,47,73,67,77,51,46,76,40,58,64,55,27,33,67,58,49,51,52,49,49,53,48,46,47,26,50,49,34,45,31,64,73,47,38,55,51,31,71,77,40,34,35,46,24,34,25,33,55,25,56,24,44,30,82,93,77,72,41,22,14,30,26,62,50,57,72,45,69,54,46,47,62,84,106

Sequence (496 aa):
MVGTRLYVPNDEALKREILEEAHGSAFAMHPGSTKMYHTLRKHDWWPFMKKEIAEYVRKCLICQQVKAERQKPSGRLQPLPIPEWKWEHLTMDFVFKLPRTQNKHDGVWVIVDRLTKSAHFLQVRANYTLNKLAKIFIDETVRLHGVPVSIISDRDPRFTSCFWAKLNEAFGTQLRFSTAFHPQTDGQSERTIQTLEDMLRACALQFRGDWDEKLPLREFAYNNSYQASIKISSFDALYGKQCRTPFYMVGTRLYVPNDEALKREILEEAHGSAFAMHPGSTKMYHTLRKHDWWPFMKKEIAEYVRKCLICQQVKAERQKPSGRLQPLPIPEWKWEHLTMDFVFKLPRTQNKHDGVWVIVDRLTKSAHFLQVRANYTLNKLAKIFIDETVRLHGVPVSIISDRDPRFTSCFWAKLNEAFGTQLRFSTAFHPQTDGQSERTIQTLEDMLRACALQFRGDWDEKLPLREFAYNNSYQASIKISSFDALYGKQCRTPFY

Nearest PDB structures (foldseek):
  7q5b-assembly1_B  TM=5.644E-01  e=3.924E-13  Saccharomyces cerevisiae S288C
  7q5b-assembly1_A  TM=5.557E-01  e=2.242E-12  Saccharomyces cerevisiae S288C
  7q5b-assembly1_D  TM=5.547E-01  e=2.116E-12  Saccharomyces cerevisiae S288C
  7q5b-assembly1_C  TM=5.293E-01  e=2.629E-10  Saccharomyces cerevisiae S288C
  7jn3-assembly1_E  TM=5.609E-01  e=7.101E-07  Rous sarcoma virus (strain Schmidt-Ruppin A)

Radius of gyration: 23.52 Å; Cα contacts (8 Å, |Δi|>4): 822; chains: 2; bounding box: 53×67×55 Å

Organism: Prunus dulcis (NCBI:txid3755)

pLDDT: mean 82.48, std 13.33, range [35.94, 96.94]